Protein AF-A0A7W1NBU1-F1 (afdb_monomer_lite)

Radius of gyration: 26.04 Å; chains: 1; bounding box: 59×54×70 Å

Secondary structure (DSSP, 8-state):
--HHHHHHHHTSS---HHHHHHHHHHHHHTT---GGGGTSPPPEEEEEEEEPPPHHHHHHHHHHHHHS-STTHHHHHHHHHTT--HHHHHHHHHHHHHH--EEEEEEEEETTEEEEEEEEE-S---HHHHHHHHHHT-TT-TTHHHHHHHHHHHHHHHHTT--GGG-EES--SSSHHHHHHHHHHHHHHHHHH---GGGHHHHHHHHHHHHHHHHHT-TT---HHHHHHHHHHHHHTT-HHHHHHHHHHHHTSTT--HHHHHHHHHHHHHHHHHHT-HHHHHHHHTTTHHHHHHHHTS-HHHHHHHHHHHHHTT--HHHHHHHHHHHHHHHHHHHHHHHHHSSTTEE--S---SEE-HHHHHHHHTS-HHHHHHHHHTT-S-EEEETTEEEEEHHHHHHHHHHHHHTT---

pLDDT: mean 86.23, std 14.52, range [36.25, 98.0]

Sequence (411 aa):
MDIQNLIKQLGGGDEDPKAFAEQMQKLTQDGDFNPFALFSGEARFHSLFLAPFTSSIARGREQFMKDGTGPLASVVETFKRQGLDAAQAQQAVREMFGAAVGMAVVVMADDQGIDSIPQLFFGNLDDGFVDHAVKLCGEKFPERDRVRDALVEIRGKAKSGANGALLHGGAKQATARGYWIDLARRLVTGIEEGIAPQAVERQRDLAWWISGALDTLAEGRADGEYAALTARLAIAGNELDRARTWLGRYLDSEDAEDEHACTLVHRLADAAVAGGDPASMAQWLAPRVPPLLERWGKVYDLIVPLFKVQAAAQAPTDQLDATVQMMLAANRKAVRQDLCREPLWRVTISDPGELLDTAQAAEVLGRSPAFIAKRLEQGTIPTFRKDDQVRIPRRALESWKAVMEKHKLLD

Foldseek 3Di:
DDVVVVVVVVVDDDDDPVVVVVVLVVCVVVVNDDVCCVVKPDWAFAKKFWAADAPQRVVQLVVCLVPNDHPCVVQLVVVVVVPDDSVRSSVVSNVQSVQFGTWIWTWIAIPLFIFIDIDTHRPDLPPVVLVVVLCSCDPPRPPSVLSSQFSVVLNVCVVVVDDQLRSMGSHPDPDSLVRLVVNLVRLVSNVVVPPDPPCLVRSLRSLVSSLVSLVVVCPVDLALVSLLSSLVSCLSVLVLVSNLVSLVSNLPHPPRDPVSSLVSLQSSLVSCLVVQNLPVSLVSLVVSLVVSCVVVPLDLSSLLSNLLSCLQQLHALVVNLVSLVSNCVSPVVVSLCCLAQPLSNEHRHPDLDDWADLCRLCVLLVHDSVLSVVCVVRNNAHWYDDPPDITHRPSSRNSSSVNCVVVVNSD

Structure (mmCIF, N/CA/C/O backbone):
data_AF-A0A7W1NBU1-F1
#
_entry.id   AF-A0A7W1NBU1-F1
#
loop_
_atom_site.group_PDB
_atom_site.id
_atom_site.type_symbol
_atom_site.label_atom_id
_atom_site.label_alt_id
_atom_site.label_comp_id
_atom_site.label_asym_id
_atom_site.label_entity_id
_atom_site.label_seq_id
_atom_site.pdbx_PDB_ins_code
_atom_site.Cartn_x
_atom_site.Cartn_y
_atom_site.Cartn_z
_atom_site.occupancy
_atom_site.B_iso_or_equiv
_atom_site.auth_seq_id
_atom_site.auth_comp_id
_atom_site.auth_asym_id
_atom_site.auth_atom_id
_atom_site.pdbx_PDB_model_num
ATOM 1 N N . MET A 1 1 ? -11.385 0.581 -38.889 1.00 44.56 1 MET A N 1
ATOM 2 C CA . MET A 1 1 ? -12.126 1.824 -39.192 1.00 44.56 1 MET A CA 1
ATOM 3 C C . MET A 1 1 ? -11.493 2.915 -38.345 1.00 44.56 1 MET A C 1
ATOM 5 O O . MET A 1 1 ? -11.215 2.639 -37.188 1.00 44.56 1 MET A O 1
ATOM 9 N N . ASP A 1 2 ? -11.146 4.061 -38.928 1.00 45.00 2 ASP A N 1
ATOM 10 C CA . ASP A 1 2 ? -10.379 5.112 -38.243 1.00 45.00 2 ASP A CA 1
ATOM 11 C C . ASP A 1 2 ? -11.242 5.816 -37.178 1.00 45.00 2 ASP A C 1
ATOM 13 O O . ASP A 1 2 ? -12.334 6.294 -37.492 1.00 45.00 2 ASP A O 1
ATOM 17 N N . ILE A 1 3 ? -10.765 5.875 -35.930 1.00 47.06 3 ILE A N 1
ATOM 18 C CA . ILE A 1 3 ? -11.449 6.517 -34.792 1.00 47.06 3 ILE A CA 1
ATOM 19 C C . ILE A 1 3 ? -11.730 7.998 -35.095 1.00 47.06 3 ILE A C 1
ATOM 21 O O . ILE A 1 3 ? -12.759 8.534 -34.678 1.00 47.06 3 ILE A O 1
ATOM 25 N N . GLN A 1 4 ? -10.888 8.644 -35.913 1.00 46.56 4 GLN A N 1
ATOM 26 C CA . GLN A 1 4 ? -11.114 10.023 -36.350 1.00 46.56 4 GLN A CA 1
ATOM 27 C C . GLN A 1 4 ? -12.377 10.189 -37.208 1.00 46.56 4 GLN A C 1
ATOM 29 O O . GLN A 1 4 ? -13.013 11.241 -37.148 1.00 46.56 4 GLN A O 1
ATOM 34 N N . ASN A 1 5 ? -12.787 9.164 -37.966 1.00 49.44 5 ASN A N 1
ATOM 35 C CA . ASN A 1 5 ? -14.036 9.200 -38.733 1.00 49.44 5 ASN A CA 1
ATOM 36 C C . ASN A 1 5 ? -15.270 9.038 -37.834 1.00 49.44 5 ASN A C 1
ATOM 38 O O . ASN A 1 5 ? -16.280 9.689 -38.091 1.00 49.44 5 ASN A O 1
ATOM 42 N N . LEU A 1 6 ? -15.168 8.255 -36.754 1.00 49.41 6 LEU A N 1
ATOM 43 C CA . LEU A 1 6 ? -16.249 8.065 -35.778 1.00 49.41 6 LEU A CA 1
ATOM 44 C C . LEU A 1 6 ? -16.519 9.356 -34.979 1.00 49.41 6 LEU A C 1
ATOM 46 O O . LEU A 1 6 ? -17.663 9.762 -34.789 1.00 49.41 6 LEU A O 1
ATOM 50 N N . ILE A 1 7 ? -15.456 10.064 -34.577 1.00 51.34 7 ILE A N 1
ATOM 51 C CA . ILE A 1 7 ? -15.554 11.353 -33.866 1.00 51.34 7 ILE A CA 1
ATOM 52 C C . ILE A 1 7 ? -16.097 12.462 -34.782 1.00 51.34 7 ILE A C 1
ATOM 54 O O . ILE A 1 7 ? -16.881 13.303 -34.346 1.00 51.34 7 ILE A O 1
ATOM 58 N N . LYS A 1 8 ? -15.749 12.446 -36.075 1.00 50.97 8 LYS A N 1
ATOM 59 C CA . LYS A 1 8 ? -16.323 13.373 -37.065 1.00 50.97 8 LYS A CA 1
ATOM 60 C C . LYS A 1 8 ? -17.826 13.172 -37.267 1.00 50.97 8 LYS A C 1
ATOM 62 O O . LYS A 1 8 ? -18.524 14.147 -37.525 1.00 50.97 8 LYS A O 1
ATOM 67 N N . GLN A 1 9 ? -18.314 11.939 -37.137 1.00 48.84 9 GLN A N 1
ATOM 68 C CA . GLN A 1 9 ? -19.742 11.623 -37.205 1.00 48.84 9 GLN A CA 1
ATOM 69 C C . GLN A 1 9 ? -20.499 12.095 -35.950 1.00 48.84 9 GLN A C 1
ATOM 71 O O . GLN A 1 9 ? -21.612 12.596 -36.069 1.00 48.84 9 GLN A O 1
ATOM 76 N N . LEU A 1 10 ? -19.867 12.072 -34.770 1.00 47.09 10 LEU A N 1
ATOM 77 C CA . LEU A 1 10 ? -20.449 12.566 -33.508 1.00 47.09 10 LEU A CA 1
ATOM 78 C C . LEU A 1 10 ? -20.658 14.093 -33.458 1.00 47.09 10 LEU A C 1
ATOM 80 O O . LEU A 1 10 ? -21.537 14.571 -32.745 1.00 47.09 10 LEU A O 1
ATOM 84 N N . GLY A 1 11 ? -19.881 14.875 -34.214 1.00 44.94 11 GLY A N 1
ATOM 85 C CA . GLY A 1 11 ? -20.048 16.334 -34.304 1.00 44.94 11 GLY A CA 1
ATOM 86 C C . GLY A 1 11 ? -21.179 16.793 -35.237 1.00 44.94 11 GLY A C 1
ATOM 87 O O . GLY A 1 11 ? -21.446 17.991 -35.326 1.00 44.94 11 GLY A O 1
ATOM 88 N N . GLY A 1 12 ? -21.821 15.860 -35.948 1.00 42.88 12 GLY A N 1
ATOM 89 C CA . GLY A 1 12 ? -22.787 16.110 -37.017 1.00 42.88 12 GLY A CA 1
ATOM 90 C C . GLY A 1 12 ? -24.244 15.860 -36.627 1.00 42.88 12 GLY A C 1
ATOM 91 O O . GLY A 1 12 ? -24.929 15.144 -37.335 1.00 42.88 12 GLY A O 1
ATOM 92 N N . GLY A 1 13 ? -24.707 16.430 -35.515 1.00 39.50 13 GLY A N 1
ATOM 93 C CA . GLY A 1 13 ? -26.082 16.906 -35.288 1.00 39.50 13 GLY A CA 1
ATOM 94 C C . GLY A 1 13 ? -27.330 16.014 -35.422 1.00 39.50 13 GLY A C 1
ATOM 95 O O . GLY A 1 13 ? -28.357 16.493 -34.958 1.00 39.50 13 GLY A O 1
ATOM 96 N N . ASP A 1 14 ? -27.326 14.808 -36.006 1.00 44.72 14 ASP A N 1
ATOM 97 C CA . ASP A 1 14 ? -28.613 14.170 -36.373 1.00 44.72 14 ASP A CA 1
ATOM 98 C C . ASP A 1 14 ? -28.631 12.626 -36.516 1.00 44.72 14 ASP A C 1
ATOM 100 O O . ASP A 1 14 ? -29.411 12.095 -37.306 1.00 44.72 14 ASP A O 1
ATOM 104 N N . GLU A 1 15 ? -27.831 11.858 -35.758 1.00 48.22 15 GLU A N 1
ATOM 105 C CA . GLU A 1 15 ? -27.910 10.379 -35.808 1.00 48.22 15 GLU A CA 1
ATOM 106 C C . GLU A 1 15 ? -28.367 9.685 -34.510 1.00 48.22 15 GLU A C 1
ATOM 108 O O . GLU A 1 15 ? -28.005 10.046 -33.389 1.00 48.22 15 GLU A O 1
ATOM 113 N N . ASP A 1 16 ? -29.203 8.662 -34.729 1.00 55.00 16 ASP A N 1
ATOM 114 C CA . ASP A 1 16 ? -29.957 7.846 -33.778 1.00 55.00 16 ASP A CA 1
ATOM 115 C C . ASP A 1 16 ? -29.035 7.142 -32.753 1.00 55.00 16 ASP A C 1
ATOM 117 O O . ASP A 1 16 ? -28.196 6.318 -33.143 1.00 55.00 16 ASP A O 1
ATOM 121 N N . PRO A 1 17 ? -29.208 7.386 -31.436 1.00 51.00 17 PRO A N 1
ATOM 122 C CA . PRO A 1 17 ? -28.457 6.732 -30.358 1.00 51.00 17 PRO A CA 1
ATOM 123 C C . PRO A 1 17 ? -28.413 5.201 -30.457 1.00 51.00 17 PRO A C 1
ATOM 125 O O . PRO A 1 17 ? -27.492 4.560 -29.943 1.00 51.00 17 PRO A O 1
ATOM 128 N N . LYS A 1 18 ? -29.399 4.601 -31.131 1.00 50.72 18 LYS A N 1
ATOM 129 C CA . LYS A 1 18 ? -29.483 3.161 -31.358 1.00 50.72 18 LYS A CA 1
ATOM 130 C C . LYS A 1 18 ? -28.449 2.654 -32.371 1.00 50.72 18 LYS A C 1
ATOM 132 O O . LYS A 1 18 ? -27.847 1.610 -32.138 1.00 50.72 18 LYS A O 1
ATOM 137 N N . ALA A 1 19 ? -28.174 3.417 -33.430 1.00 54.94 19 ALA A N 1
ATOM 138 C CA . ALA A 1 19 ? -27.166 3.074 -34.437 1.00 54.94 19 ALA A CA 1
ATOM 139 C C . ALA A 1 19 ? -25.742 3.132 -33.856 1.00 54.94 19 ALA A C 1
ATOM 141 O O . ALA A 1 19 ? -24.908 2.273 -34.145 1.00 54.94 19 ALA A O 1
ATOM 142 N N . PHE A 1 20 ? -25.486 4.093 -32.964 1.00 58.88 20 PHE A N 1
ATOM 143 C CA . PHE A 1 20 ? -24.240 4.172 -32.200 1.00 58.88 20 PHE A CA 1
ATOM 144 C C . PHE A 1 20 ? -24.071 2.974 -31.254 1.00 58.88 20 PHE A C 1
ATOM 146 O O . PHE A 1 20 ? -23.012 2.344 -31.234 1.00 58.88 20 PHE A O 1
ATOM 153 N N . ALA A 1 21 ? -25.120 2.613 -30.507 1.00 53.34 21 ALA A N 1
ATOM 154 C CA . ALA A 1 21 ? -25.091 1.460 -29.608 1.00 53.34 21 ALA A CA 1
ATOM 155 C C . ALA A 1 21 ? -24.823 0.143 -30.361 1.00 53.34 21 ALA A C 1
ATOM 157 O O . ALA A 1 21 ? -24.024 -0.673 -29.902 1.00 53.34 21 ALA A O 1
ATOM 158 N N . GLU A 1 22 ? -25.420 -0.038 -31.542 1.00 56.22 22 GLU A N 1
ATOM 159 C CA . GLU A 1 22 ? -25.199 -1.211 -32.395 1.00 56.22 22 GLU A CA 1
ATOM 160 C C . GLU A 1 22 ? -23.772 -1.260 -32.975 1.00 56.22 22 GLU A C 1
ATOM 162 O O . GLU A 1 22 ? -23.164 -2.332 -33.022 1.00 56.22 22 GLU A O 1
ATOM 167 N N . GLN A 1 23 ? -23.186 -0.117 -33.354 1.00 57.03 23 GLN A N 1
ATOM 168 C CA . GLN A 1 23 ? -21.791 -0.049 -33.815 1.00 57.03 23 GLN A CA 1
ATOM 169 C C . GLN A 1 23 ? -20.783 -0.314 -32.689 1.00 57.03 23 GLN A C 1
ATOM 171 O O . GLN A 1 23 ? -19.833 -1.074 -32.883 1.00 57.03 23 GLN A O 1
ATOM 176 N N . MET A 1 24 ? -21.016 0.248 -31.501 1.00 51.56 24 MET A N 1
ATOM 177 C CA . MET A 1 24 ? -20.217 -0.017 -30.302 1.00 51.56 24 MET A CA 1
ATOM 178 C C . MET A 1 24 ? -20.284 -1.495 -29.910 1.00 51.56 24 MET A C 1
ATOM 180 O O . MET A 1 24 ? -19.261 -2.112 -29.634 1.00 51.56 24 MET A O 1
ATOM 184 N N . GLN A 1 25 ? -21.474 -2.099 -29.948 1.00 51.78 25 GLN A N 1
ATOM 185 C CA . GLN A 1 25 ? -21.666 -3.516 -29.645 1.00 51.78 25 GLN A CA 1
ATOM 186 C C . GLN A 1 25 ? -20.941 -4.426 -30.647 1.00 51.78 25 GLN A C 1
ATOM 188 O O . GLN A 1 25 ? -20.382 -5.445 -30.245 1.00 51.78 25 GLN A O 1
ATOM 193 N N . LYS A 1 26 ? -20.894 -4.040 -31.927 1.00 54.44 26 LYS A N 1
ATOM 194 C CA . LYS A 1 26 ? -20.168 -4.767 -32.976 1.00 54.44 26 LYS A CA 1
ATOM 195 C C . LYS A 1 26 ? -18.648 -4.688 -32.791 1.00 54.44 26 LYS A C 1
ATOM 197 O O . LYS A 1 26 ? -17.971 -5.704 -32.877 1.00 54.44 26 LYS A O 1
ATOM 202 N N . LEU A 1 27 ? -18.127 -3.512 -32.440 1.00 48.72 27 LEU A N 1
ATOM 203 C CA . LEU A 1 27 ? -16.706 -3.303 -32.141 1.00 48.72 27 LEU A CA 1
ATOM 204 C C . LEU A 1 27 ? -16.251 -4.065 -30.883 1.00 48.72 27 LEU A C 1
ATOM 206 O O . LEU A 1 27 ? -15.175 -4.660 -30.879 1.00 48.72 27 LEU A O 1
ATOM 210 N N . THR A 1 28 ? -17.083 -4.116 -29.838 1.00 47.91 28 THR A N 1
ATOM 211 C CA . THR A 1 28 ? -16.811 -4.909 -28.625 1.00 47.91 28 THR A CA 1
ATOM 212 C C . THR A 1 28 ? -16.825 -6.419 -28.899 1.00 47.91 28 THR A C 1
ATOM 214 O O . THR A 1 28 ? -16.075 -7.163 -28.270 1.00 47.91 28 THR A O 1
ATOM 217 N N . GLN A 1 29 ? -17.651 -6.890 -29.841 1.00 47.94 29 GLN A N 1
ATOM 218 C CA . GLN A 1 29 ? -17.714 -8.306 -30.235 1.00 47.94 29 GLN A CA 1
ATOM 219 C C . GLN A 1 29 ? -16.482 -8.772 -31.026 1.00 47.94 29 GLN A C 1
ATOM 221 O O . GLN A 1 2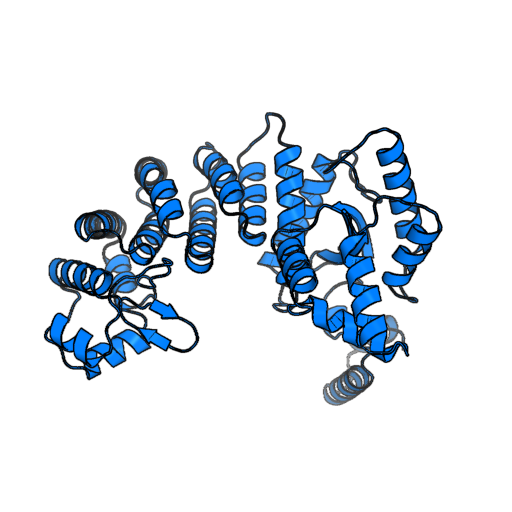9 ? -16.113 -9.939 -30.917 1.00 47.94 29 GLN A O 1
ATOM 226 N N . ASP A 1 30 ? -15.816 -7.869 -31.749 1.00 47.47 30 ASP A N 1
ATOM 227 C CA . ASP A 1 30 ? -14.593 -8.164 -32.509 1.00 47.47 30 ASP A CA 1
ATOM 228 C C . ASP A 1 30 ? -13.320 -8.191 -31.629 1.00 47.47 30 ASP A C 1
ATOM 230 O O . ASP A 1 30 ? -12.231 -8.490 -32.116 1.00 47.47 30 ASP A O 1
ATOM 234 N N . GLY A 1 31 ? -13.433 -7.901 -30.324 1.00 36.25 31 GLY A N 1
ATOM 235 C CA . GLY A 1 31 ? -12.348 -8.029 -29.338 1.00 36.25 31 GLY A CA 1
ATOM 236 C C . GLY A 1 31 ? -11.224 -6.984 -29.428 1.00 36.25 31 GLY A C 1
ATOM 237 O O . GLY A 1 31 ? -10.359 -6.963 -28.557 1.00 36.25 31 GLY A O 1
ATOM 238 N N . ASP A 1 32 ? -11.250 -6.106 -30.435 1.00 43.72 32 ASP A N 1
ATOM 239 C CA . ASP A 1 32 ? -10.223 -5.082 -30.713 1.00 43.72 32 ASP A CA 1
ATOM 240 C C . ASP A 1 32 ? -10.614 -3.686 -30.170 1.00 43.72 32 ASP A C 1
ATOM 242 O O . ASP A 1 32 ? -9.900 -2.702 -30.366 1.00 43.72 32 ASP A O 1
ATOM 246 N N . PHE A 1 33 ? -11.766 -3.571 -29.499 1.00 43.94 33 PHE A N 1
ATOM 247 C CA . PHE A 1 33 ? -12.306 -2.298 -29.029 1.00 43.94 33 PHE A CA 1
ATOM 248 C C . PHE A 1 33 ? -12.212 -2.141 -27.515 1.00 43.94 33 PHE A C 1
ATOM 250 O O . PHE A 1 33 ? -12.876 -2.838 -26.747 1.00 43.94 33 PHE A O 1
ATOM 257 N N . ASN A 1 34 ? -11.418 -1.157 -27.097 1.00 48.50 34 ASN A N 1
ATOM 258 C CA . ASN A 1 34 ? -11.422 -0.651 -25.737 1.00 48.50 34 ASN A CA 1
ATOM 259 C C . ASN A 1 34 ? -12.292 0.625 -25.684 1.00 48.50 34 ASN A C 1
ATOM 261 O O . ASN A 1 34 ? -11.814 1.679 -26.105 1.00 48.50 34 ASN A O 1
ATOM 265 N N . PRO A 1 35 ? -13.536 0.585 -25.165 1.00 42.44 35 PRO A N 1
ATOM 266 C CA . PRO A 1 35 ? -14.398 1.769 -25.062 1.00 42.44 35 PRO A CA 1
ATOM 267 C C . PRO A 1 35 ? -13.784 2.886 -24.214 1.00 42.44 35 PRO A C 1
ATOM 269 O O . PRO A 1 35 ? -14.160 4.045 -24.370 1.00 42.44 35 PRO A O 1
ATOM 272 N N . PHE A 1 36 ? -12.818 2.561 -23.350 1.00 46.03 36 PHE A N 1
ATOM 273 C CA . PHE A 1 36 ? -12.092 3.547 -22.559 1.00 46.03 36 PHE A CA 1
ATOM 274 C C . PHE A 1 36 ? -11.099 4.355 -23.401 1.00 46.03 36 PHE A C 1
ATOM 276 O O . PHE A 1 36 ? -10.892 5.517 -23.085 1.00 46.03 36 PHE A O 1
ATOM 283 N N . ALA A 1 37 ? -10.607 3.832 -24.532 1.00 49.59 37 ALA A N 1
ATOM 284 C CA . ALA A 1 37 ? -9.738 4.565 -25.463 1.00 49.59 37 ALA A CA 1
ATOM 285 C C . ALA A 1 37 ? -10.446 5.721 -26.204 1.00 49.59 37 ALA A C 1
ATOM 287 O O . ALA A 1 37 ? -9.793 6.519 -26.870 1.00 49.59 37 ALA A O 1
ATOM 288 N N . LEU A 1 38 ? -11.779 5.825 -26.105 1.00 46.41 38 LEU A N 1
ATOM 289 C CA . LEU A 1 38 ? -12.529 7.004 -26.559 1.00 46.41 38 LEU A CA 1
ATOM 290 C C . LEU A 1 38 ? -12.485 8.163 -25.545 1.00 46.41 38 LEU A C 1
ATOM 292 O O . LEU A 1 38 ? -12.792 9.294 -25.913 1.00 46.41 38 LEU A O 1
ATOM 296 N N . PHE A 1 39 ? -12.118 7.887 -24.288 1.00 49.91 39 PHE A N 1
ATOM 297 C CA . PHE A 1 39 ? -12.102 8.852 -23.181 1.00 49.91 39 PHE A CA 1
ATOM 298 C C . PHE A 1 39 ? -10.697 9.071 -22.592 1.00 49.91 39 PHE A C 1
ATOM 300 O O . PHE A 1 39 ? -10.400 10.156 -22.100 1.00 49.91 39 PHE A O 1
ATOM 307 N N . SER A 1 40 ? -9.823 8.067 -22.662 1.00 52.81 40 SER A N 1
ATOM 308 C CA . SER A 1 40 ? -8.386 8.171 -22.417 1.00 52.81 40 SER A CA 1
ATOM 309 C C . SER A 1 40 ? -7.681 8.376 -23.755 1.00 52.81 40 SER A C 1
ATOM 311 O O . SER A 1 40 ? -7.903 7.583 -24.671 1.00 52.81 40 SER A O 1
ATOM 313 N N . GLY A 1 41 ? -6.834 9.400 -23.892 1.00 60.03 41 GLY A N 1
ATOM 314 C CA . GLY A 1 41 ? -5.966 9.537 -25.063 1.00 60.03 41 GLY A CA 1
ATOM 315 C C . GLY A 1 41 ? -5.185 8.249 -25.373 1.00 60.03 41 GLY A C 1
ATOM 316 O O . GLY A 1 41 ? -5.046 7.361 -24.533 1.00 60.03 41 GLY A O 1
ATOM 317 N N . GLU A 1 42 ? -4.679 8.121 -26.600 1.00 73.12 42 GLU A N 1
ATOM 318 C CA . GLU A 1 42 ? -3.882 6.955 -26.997 1.00 73.12 42 GLU A CA 1
ATOM 319 C C . GLU A 1 42 ? -2.651 6.817 -26.085 1.00 73.12 42 GLU A C 1
ATOM 321 O O . GLU A 1 42 ? -1.846 7.747 -25.983 1.00 73.12 42 GLU A O 1
ATOM 326 N N . ALA A 1 43 ? -2.504 5.660 -25.432 1.00 78.19 43 ALA A N 1
ATOM 327 C CA . ALA A 1 43 ? -1.359 5.374 -24.577 1.00 78.19 43 ALA A CA 1
ATOM 328 C C . ALA A 1 43 ? -0.060 5.412 -25.391 1.00 78.19 43 ALA A C 1
ATOM 330 O O . ALA A 1 43 ? 0.100 4.698 -26.383 1.00 78.19 43 ALA A O 1
ATOM 331 N N . ARG A 1 44 ? 0.880 6.254 -24.961 1.00 87.50 44 ARG A N 1
ATOM 332 C CA . ARG A 1 44 ? 2.157 6.497 -25.644 1.00 87.50 44 ARG A CA 1
ATOM 333 C C . ARG A 1 44 ? 3.334 6.072 -24.793 1.00 87.50 44 ARG A C 1
ATOM 335 O O . ARG A 1 44 ? 3.268 6.072 -23.564 1.00 87.50 44 ARG A O 1
ATOM 342 N N . PHE A 1 45 ? 4.444 5.757 -25.448 1.00 91.69 45 PHE A N 1
ATOM 343 C CA . PHE A 1 45 ? 5.702 5.474 -24.781 1.00 91.69 45 PHE A CA 1
ATOM 344 C C . PHE A 1 45 ? 6.169 6.699 -23.989 1.00 91.69 45 PHE A C 1
ATOM 346 O O . PHE A 1 45 ? 6.467 7.771 -24.541 1.00 91.69 45 PHE A O 1
ATOM 353 N N . HIS A 1 46 ? 6.265 6.510 -22.676 1.00 93.31 46 HIS A N 1
ATOM 354 C CA . HIS A 1 46 ? 6.776 7.511 -21.759 1.00 93.31 46 HIS A CA 1
ATOM 355 C C . HIS A 1 46 ? 8.273 7.312 -21.527 1.00 93.31 46 HIS A C 1
ATOM 357 O O . HIS A 1 46 ? 9.070 8.205 -21.809 1.00 93.31 46 HIS A O 1
ATOM 363 N N . SER A 1 47 ? 8.646 6.142 -21.011 1.00 96.00 47 SER A N 1
ATOM 364 C CA . SER A 1 47 ? 10.011 5.828 -20.594 1.00 96.00 47 SER A CA 1
ATOM 365 C C . SER A 1 47 ? 10.208 4.326 -20.411 1.00 96.00 47 SER A C 1
ATOM 367 O O . SER A 1 47 ? 9.268 3.535 -20.484 1.00 96.00 47 SER A O 1
ATOM 369 N N . LEU A 1 48 ? 11.448 3.929 -20.144 1.00 95.81 48 LEU A N 1
ATOM 370 C CA . LEU A 1 48 ? 11.809 2.569 -19.765 1.00 95.81 48 LEU A CA 1
ATOM 371 C C . LEU A 1 48 ? 12.756 2.605 -18.570 1.00 95.81 48 LEU A C 1
ATOM 373 O O . LEU A 1 48 ? 13.575 3.519 -18.472 1.00 95.81 48 LEU A O 1
ATOM 377 N N . PHE A 1 49 ? 12.682 1.628 -17.671 1.00 97.38 49 PHE A N 1
ATOM 378 C CA . PHE A 1 49 ? 13.692 1.456 -16.625 1.00 97.38 49 PHE A CA 1
ATOM 379 C C . PHE A 1 49 ? 13.963 -0.011 -16.293 1.00 97.38 49 PHE A C 1
ATOM 381 O O . PHE A 1 49 ? 13.130 -0.882 -16.541 1.00 97.38 49 PHE A O 1
ATOM 388 N N . LEU A 1 50 ? 15.144 -0.279 -15.733 1.00 96.25 50 LEU A N 1
ATOM 389 C CA . LEU A 1 50 ? 15.477 -1.573 -15.142 1.00 96.25 50 LEU A CA 1
ATOM 390 C C . LEU A 1 50 ? 15.186 -1.550 -13.646 1.00 96.25 50 LEU A C 1
ATOM 392 O O . LEU A 1 50 ? 15.520 -0.588 -12.954 1.00 96.25 50 LEU A O 1
ATOM 396 N N . ALA A 1 51 ? 14.587 -2.622 -13.146 1.00 94.94 51 ALA A N 1
ATOM 397 C CA . ALA A 1 51 ? 14.136 -2.712 -11.768 1.00 94.94 51 ALA A CA 1
ATOM 398 C C . ALA A 1 51 ? 14.417 -4.097 -11.173 1.00 94.94 51 ALA A C 1
ATOM 400 O O . ALA A 1 51 ? 14.443 -5.084 -11.908 1.00 94.94 51 ALA A O 1
ATOM 401 N N . PRO A 1 52 ? 14.613 -4.220 -9.852 1.00 94.50 52 PRO A N 1
ATOM 402 C CA . PRO A 1 52 ? 14.628 -5.527 -9.206 1.00 94.50 52 PRO A CA 1
ATOM 403 C C . PRO A 1 52 ? 13.211 -6.123 -9.169 1.00 94.50 52 PRO A C 1
ATOM 405 O O . PRO A 1 52 ? 12.219 -5.430 -9.409 1.00 94.50 52 PRO A O 1
ATOM 408 N N . PHE A 1 53 ? 13.092 -7.405 -8.819 1.00 91.75 53 PHE A N 1
ATOM 409 C CA . PHE A 1 53 ? 11.785 -7.986 -8.511 1.00 91.75 53 PHE A CA 1
ATOM 410 C C . PHE A 1 53 ? 11.175 -7.318 -7.278 1.00 91.75 53 PHE A C 1
ATOM 412 O O . PHE A 1 53 ? 11.860 -7.122 -6.275 1.00 91.75 53 PHE A O 1
ATOM 419 N N . THR A 1 54 ? 9.879 -7.017 -7.336 1.00 90.69 54 THR A N 1
ATOM 420 C CA . THR A 1 54 ? 9.125 -6.621 -6.144 1.00 90.69 54 THR A CA 1
ATOM 421 C C . THR A 1 54 ? 8.964 -7.818 -5.208 1.00 90.69 54 THR A C 1
ATOM 423 O O . THR A 1 54 ? 9.058 -8.975 -5.628 1.00 90.69 54 THR A O 1
ATOM 426 N N . SER A 1 55 ? 8.662 -7.565 -3.934 1.00 86.69 55 SER A N 1
ATOM 427 C CA . SER A 1 55 ? 8.439 -8.618 -2.930 1.00 86.69 55 SER A CA 1
ATOM 428 C C . SER A 1 55 ? 7.327 -9.603 -3.327 1.00 86.69 55 SER A C 1
ATOM 430 O O . SER A 1 55 ? 7.340 -10.766 -2.921 1.00 86.69 55 SER A O 1
ATOM 432 N N . SER A 1 56 ? 6.345 -9.162 -4.122 1.00 84.56 56 SER A N 1
ATOM 433 C CA . SER A 1 56 ? 5.301 -10.040 -4.665 1.00 84.56 56 SER A CA 1
ATOM 434 C C . SER A 1 56 ? 5.862 -10.972 -5.741 1.00 84.56 56 SER A C 1
ATOM 436 O O . SER A 1 56 ? 5.730 -12.193 -5.633 1.00 84.56 56 SER A O 1
ATOM 438 N N . ILE A 1 57 ? 6.565 -10.410 -6.730 1.00 86.44 57 ILE A N 1
ATOM 439 C CA . ILE A 1 57 ? 7.153 -11.175 -7.835 1.00 86.44 57 ILE A CA 1
ATOM 440 C C . ILE A 1 57 ? 8.212 -12.154 -7.317 1.00 86.44 57 ILE A C 1
ATOM 442 O O . ILE A 1 57 ? 8.219 -13.314 -7.722 1.00 86.44 57 ILE A O 1
ATOM 446 N N . ALA A 1 58 ? 9.068 -11.725 -6.386 1.00 88.88 58 ALA A N 1
ATOM 447 C CA . ALA A 1 58 ? 10.096 -12.571 -5.786 1.00 88.88 58 ALA A CA 1
ATOM 448 C C . ALA A 1 58 ? 9.490 -13.795 -5.078 1.00 88.88 58 ALA A C 1
ATOM 450 O O . ALA A 1 58 ? 9.908 -14.920 -5.347 1.00 88.88 58 ALA A O 1
ATOM 451 N N . ARG A 1 59 ? 8.442 -13.606 -4.261 1.00 87.44 59 ARG A N 1
ATOM 452 C CA . ARG A 1 59 ? 7.723 -14.719 -3.613 1.00 87.44 59 ARG A CA 1
ATOM 453 C C . ARG A 1 59 ? 7.029 -15.629 -4.622 1.00 87.44 59 ARG A C 1
ATOM 455 O O . ARG A 1 59 ? 7.111 -16.847 -4.492 1.00 87.44 59 ARG A O 1
ATOM 462 N N . GLY A 1 60 ? 6.381 -15.059 -5.641 1.00 86.56 60 GLY A N 1
ATOM 463 C CA . GLY A 1 60 ? 5.759 -15.832 -6.719 1.00 86.56 60 GLY A CA 1
ATOM 464 C C . GLY A 1 60 ? 6.778 -16.688 -7.476 1.00 86.56 60 GLY A C 1
ATOM 465 O O . GLY A 1 60 ? 6.514 -17.854 -7.768 1.00 86.56 60 GLY A O 1
ATOM 466 N N . ARG A 1 61 ? 7.975 -16.138 -7.719 1.00 87.44 61 ARG A N 1
ATOM 467 C CA . ARG A 1 61 ? 9.119 -16.848 -8.298 1.00 87.44 61 ARG A CA 1
ATOM 468 C C . ARG A 1 61 ? 9.580 -17.985 -7.397 1.00 87.44 61 ARG A C 1
ATOM 470 O O . ARG A 1 61 ? 9.694 -19.110 -7.861 1.00 87.44 61 ARG A O 1
ATOM 477 N N . GLU A 1 62 ? 9.830 -17.715 -6.121 1.00 89.25 62 GLU A N 1
ATOM 478 C CA . GLU A 1 62 ? 10.281 -18.726 -5.157 1.00 89.25 62 GLU A CA 1
ATOM 479 C C . GLU A 1 62 ? 9.282 -19.877 -5.008 1.00 89.25 62 GLU A C 1
ATOM 481 O O . GLU A 1 62 ? 9.680 -21.042 -5.058 1.00 89.25 62 GLU A O 1
ATOM 486 N N . GLN A 1 63 ? 7.987 -19.566 -4.895 1.00 87.81 63 GLN A N 1
ATOM 487 C CA . GLN A 1 63 ? 6.924 -20.566 -4.839 1.00 87.81 63 GLN A CA 1
ATOM 488 C C . GLN A 1 63 ? 6.911 -21.429 -6.105 1.00 87.81 63 GLN A C 1
ATOM 490 O O . GLN A 1 63 ? 6.966 -22.657 -6.018 1.00 87.81 63 GLN A O 1
ATOM 495 N N . PHE A 1 64 ? 6.946 -20.799 -7.281 1.00 87.62 64 PHE A N 1
ATOM 496 C CA . PHE A 1 64 ? 6.986 -21.519 -8.549 1.00 87.62 64 PHE A CA 1
ATOM 497 C C . PHE A 1 64 ? 8.229 -22.415 -8.673 1.00 87.62 64 PHE A C 1
ATOM 499 O O . PHE A 1 64 ? 8.131 -23.565 -9.102 1.00 87.62 64 PHE A O 1
ATOM 506 N N . MET A 1 65 ? 9.400 -21.940 -8.245 1.00 88.25 65 MET A N 1
ATOM 507 C CA . MET A 1 65 ? 10.623 -22.749 -8.256 1.00 88.25 65 MET A CA 1
ATOM 508 C C . MET A 1 65 ? 10.545 -23.937 -7.287 1.00 88.25 65 MET A C 1
ATOM 510 O O . MET A 1 65 ? 11.090 -25.004 -7.584 1.00 88.25 65 MET A O 1
ATOM 514 N N . LYS A 1 66 ? 9.845 -23.788 -6.157 1.00 89.50 66 LYS A N 1
ATOM 515 C CA . LYS A 1 66 ? 9.688 -24.839 -5.147 1.00 89.50 66 LYS A CA 1
ATOM 516 C C . LYS A 1 66 ? 8.784 -25.975 -5.625 1.00 89.50 66 LYS A C 1
ATOM 518 O O . LYS A 1 66 ? 9.202 -27.128 -5.589 1.00 89.50 66 LYS A O 1
ATOM 523 N N . ASP A 1 67 ? 7.573 -25.670 -6.081 1.00 86.81 67 ASP A N 1
ATOM 524 C CA . ASP A 1 67 ? 6.549 -26.692 -6.361 1.00 86.81 67 ASP A CA 1
ATOM 525 C C . ASP A 1 67 ? 5.781 -26.489 -7.680 1.00 86.81 67 ASP A C 1
ATOM 527 O O . ASP A 1 67 ? 4.919 -27.294 -8.024 1.00 86.81 67 ASP A O 1
ATOM 531 N N . GLY A 1 68 ? 6.132 -25.477 -8.478 1.00 83.25 68 GLY A N 1
ATOM 532 C CA . GLY A 1 68 ? 5.473 -25.179 -9.753 1.00 83.25 68 GLY A CA 1
ATOM 533 C C . GLY A 1 68 ? 4.101 -24.517 -9.616 1.00 83.25 68 GLY A C 1
ATOM 534 O O . GLY A 1 68 ? 3.419 -24.355 -10.628 1.00 83.25 68 GLY A O 1
ATOM 535 N N . THR A 1 69 ? 3.689 -24.141 -8.401 1.00 82.94 69 THR A N 1
ATOM 536 C CA . THR A 1 69 ? 2.415 -23.459 -8.136 1.00 82.94 69 THR A CA 1
ATOM 537 C C . THR A 1 69 ? 2.577 -21.935 -8.083 1.00 82.94 69 THR A C 1
ATOM 539 O O . THR A 1 69 ? 3.670 -21.393 -8.256 1.00 82.94 69 THR A O 1
ATOM 542 N N . GLY A 1 70 ? 1.470 -21.224 -7.856 1.00 80.25 70 GLY A N 1
ATOM 543 C CA . GLY A 1 70 ? 1.454 -19.768 -7.729 1.00 80.25 70 GLY A CA 1
ATOM 544 C C . GLY A 1 70 ? 1.145 -19.039 -9.045 1.00 80.25 70 GLY A C 1
ATOM 545 O O . GLY A 1 70 ? 0.747 -19.662 -10.033 1.00 80.25 70 GLY A O 1
ATOM 546 N N . PRO A 1 71 ? 1.310 -17.704 -9.072 1.00 72.88 71 PRO A N 1
ATOM 547 C CA . PRO A 1 71 ? 0.837 -16.857 -10.174 1.00 72.88 71 PRO A CA 1
ATOM 548 C C . PRO A 1 71 ? 1.535 -17.150 -11.513 1.00 72.88 71 PRO A C 1
ATOM 550 O O . PRO A 1 71 ? 0.961 -16.944 -12.583 1.00 72.88 71 PRO A O 1
ATOM 553 N N . LEU A 1 72 ? 2.754 -17.698 -11.462 1.00 76.69 72 LEU A N 1
ATOM 554 C CA . LEU A 1 72 ? 3.578 -17.994 -12.636 1.00 76.69 72 LEU A CA 1
ATOM 555 C C . LEU A 1 72 ? 3.232 -19.331 -13.313 1.00 76.69 72 LEU A C 1
ATOM 557 O O . LEU A 1 72 ? 3.692 -19.583 -14.425 1.00 76.69 72 LEU A O 1
ATOM 561 N N . ALA A 1 73 ? 2.391 -20.174 -12.701 1.00 78.56 73 ALA A N 1
ATOM 562 C CA . ALA A 1 73 ? 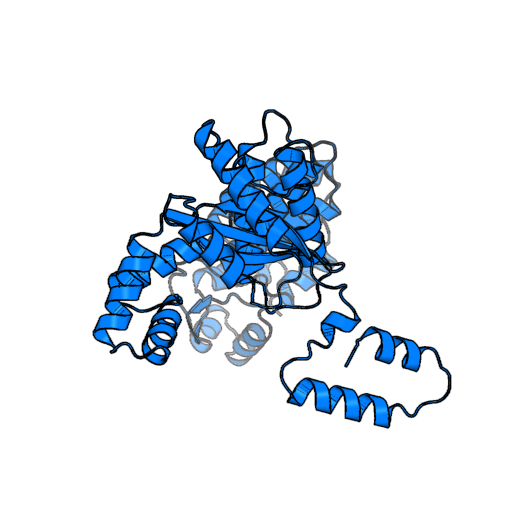1.970 -21.447 -13.293 1.00 78.56 73 ALA A CA 1
ATOM 563 C C . ALA A 1 73 ? 1.235 -21.259 -14.634 1.00 78.56 73 ALA A C 1
ATOM 565 O O . ALA A 1 73 ? 1.355 -22.083 -15.539 1.00 78.56 73 ALA A O 1
ATOM 566 N N . SER A 1 74 ? 0.541 -20.129 -14.800 1.00 80.69 74 SER A N 1
ATOM 567 C CA . SER A 1 74 ? -0.126 -19.745 -16.051 1.00 80.69 74 SER A CA 1
ATOM 568 C C . SER A 1 74 ? 0.840 -19.608 -17.238 1.00 80.69 74 SER A C 1
ATOM 570 O O . SER A 1 74 ? 0.458 -19.869 -18.377 1.00 80.69 74 SER A O 1
ATOM 572 N N . VAL A 1 75 ? 2.110 -19.276 -16.986 1.00 81.31 75 VAL A N 1
ATOM 573 C CA . VAL A 1 75 ? 3.145 -19.160 -18.024 1.00 81.31 75 VAL A CA 1
ATOM 574 C C . VAL A 1 75 ? 3.485 -20.530 -18.610 1.00 81.31 75 VAL A C 1
ATOM 576 O O . VAL A 1 75 ? 3.721 -20.643 -19.812 1.00 81.31 75 VAL A O 1
ATOM 579 N N . VAL A 1 76 ? 3.431 -21.590 -17.799 1.00 83.31 76 VAL A N 1
ATOM 580 C CA . VAL A 1 76 ? 3.624 -22.970 -18.274 1.00 83.31 76 VAL A CA 1
ATOM 581 C C . VAL A 1 76 ? 2.559 -23.334 -19.306 1.00 83.31 76 VAL A C 1
ATOM 583 O O . VAL A 1 76 ? 2.874 -23.938 -20.330 1.00 83.31 76 VAL A O 1
ATOM 586 N N . GLU A 1 77 ? 1.311 -22.912 -19.091 1.00 84.00 77 GLU A N 1
ATOM 587 C CA . GLU A 1 77 ? 0.225 -23.139 -20.050 1.00 84.00 77 GLU A CA 1
ATOM 588 C C . GLU A 1 77 ? 0.460 -22.412 -21.380 1.00 84.00 77 GLU A C 1
ATOM 590 O O . GLU A 1 77 ? 0.137 -22.950 -22.439 1.00 84.00 77 GLU A O 1
ATOM 595 N N . THR A 1 78 ? 1.092 -21.237 -21.363 1.00 81.44 78 THR A N 1
ATOM 596 C CA . THR A 1 78 ? 1.495 -20.537 -22.592 1.00 81.44 78 THR A CA 1
ATOM 597 C C . THR A 1 78 ? 2.529 -21.337 -23.386 1.00 81.44 78 THR A C 1
ATOM 599 O O . THR A 1 78 ? 2.367 -21.502 -24.594 1.00 81.44 78 THR A O 1
ATOM 602 N N . PHE A 1 79 ? 3.549 -21.893 -22.728 1.00 82.12 79 PHE A N 1
ATOM 603 C CA . PHE A 1 79 ? 4.571 -22.720 -23.386 1.00 82.12 79 PHE A CA 1
ATOM 604 C C . PHE A 1 79 ? 3.979 -24.033 -23.925 1.00 82.12 79 PHE A C 1
ATOM 606 O O . PHE A 1 79 ? 4.300 -24.444 -25.040 1.00 82.12 79 PHE A O 1
ATOM 613 N N . LYS A 1 80 ? 3.032 -24.645 -23.200 1.00 86.19 80 LYS A N 1
ATOM 614 C CA . LYS A 1 80 ? 2.273 -25.806 -23.697 1.00 86.19 80 LYS A CA 1
ATOM 615 C C . LYS A 1 80 ? 1.477 -25.478 -24.960 1.00 86.19 80 LYS A C 1
ATOM 617 O O . LYS A 1 80 ? 1.512 -26.234 -25.927 1.00 86.19 80 LYS A O 1
ATOM 622 N N . ARG A 1 81 ? 0.796 -24.324 -24.997 1.00 86.50 81 ARG A N 1
ATOM 623 C CA . ARG A 1 81 ? 0.074 -23.851 -26.198 1.00 86.50 81 ARG A CA 1
ATOM 624 C C . ARG A 1 81 ? 1.003 -23.585 -27.385 1.00 86.50 81 ARG A C 1
ATOM 626 O O . ARG A 1 81 ? 0.550 -23.648 -28.522 1.00 86.50 81 ARG A O 1
ATOM 633 N N . GLN A 1 82 ? 2.282 -23.317 -27.132 1.00 82.38 82 GLN A N 1
ATOM 634 C CA . GLN A 1 82 ? 3.321 -23.165 -28.156 1.00 82.38 82 GLN A CA 1
ATOM 635 C C . GLN A 1 82 ? 3.911 -24.507 -28.629 1.00 82.38 82 GLN A C 1
ATOM 637 O O . GLN A 1 82 ? 4.833 -24.512 -29.441 1.00 82.38 82 GLN A O 1
ATOM 642 N N . GLY A 1 83 ? 3.365 -25.640 -28.173 1.00 86.50 83 GLY A N 1
ATOM 643 C CA . GLY A 1 83 ? 3.700 -26.975 -28.672 1.00 86.50 83 GLY A CA 1
ATOM 644 C C . GLY A 1 83 ? 4.740 -27.735 -27.849 1.00 86.50 83 GLY A C 1
ATOM 645 O O . GLY A 1 83 ? 5.134 -28.825 -28.256 1.00 86.50 83 GLY A O 1
ATOM 646 N N . LEU A 1 84 ? 5.173 -27.198 -26.705 1.00 89.00 84 LEU A N 1
ATOM 647 C CA . LEU A 1 84 ? 6.031 -27.928 -25.769 1.00 89.00 84 LEU A CA 1
ATOM 648 C C . LEU A 1 84 ? 5.211 -28.931 -24.958 1.00 89.00 84 LEU A C 1
ATOM 650 O O . LEU A 1 84 ? 4.074 -28.654 -24.565 1.00 89.00 84 LEU A O 1
ATOM 654 N N . ASP A 1 85 ? 5.802 -30.086 -24.656 1.00 93.94 85 ASP A N 1
ATOM 655 C CA . ASP A 1 85 ? 5.187 -31.002 -23.701 1.00 93.94 85 ASP A CA 1
ATOM 656 C C . ASP A 1 85 ? 5.191 -30.410 -22.277 1.00 93.94 85 ASP A C 1
ATOM 658 O O . ASP A 1 85 ? 5.869 -29.424 -21.979 1.00 93.94 85 ASP A O 1
ATOM 662 N N . ALA A 1 86 ? 4.401 -30.996 -21.374 1.00 87.88 86 ALA A N 1
ATOM 663 C CA . ALA A 1 86 ? 4.220 -30.451 -20.031 1.00 87.88 86 ALA A CA 1
ATOM 664 C C . ALA A 1 86 ? 5.522 -30.375 -19.212 1.00 87.88 86 ALA A C 1
ATOM 666 O O . ALA A 1 86 ? 5.699 -29.416 -18.459 1.00 87.88 86 ALA A O 1
ATOM 667 N N . ALA A 1 87 ? 6.419 -31.353 -19.357 1.00 89.00 87 ALA A N 1
ATOM 668 C CA . ALA A 1 87 ? 7.673 -31.398 -18.613 1.00 89.00 87 ALA A CA 1
ATOM 669 C C . ALA A 1 87 ? 8.678 -30.387 -19.179 1.00 89.00 87 ALA A C 1
ATOM 671 O O . ALA A 1 87 ? 9.301 -29.645 -18.421 1.00 89.00 87 ALA A O 1
ATOM 672 N N . GLN A 1 88 ? 8.776 -30.297 -20.506 1.00 90.25 88 GLN A N 1
ATOM 673 C CA . GLN A 1 88 ? 9.608 -29.327 -21.211 1.00 90.25 88 GLN A CA 1
ATOM 674 C C . GLN A 1 88 ? 9.143 -27.892 -20.959 1.00 90.25 88 GLN A C 1
ATOM 676 O O . GLN A 1 88 ? 9.966 -27.032 -20.665 1.00 90.25 88 GLN A O 1
ATOM 681 N N . ALA A 1 89 ? 7.834 -27.630 -21.009 1.00 87.00 89 ALA A N 1
ATOM 682 C CA . ALA A 1 89 ? 7.268 -26.321 -20.695 1.00 87.00 89 ALA A CA 1
ATOM 683 C C . ALA A 1 89 ? 7.582 -25.916 -19.249 1.00 87.00 89 ALA A C 1
ATOM 685 O O . ALA A 1 89 ? 8.011 -24.793 -18.994 1.00 87.00 89 ALA A O 1
ATOM 686 N N . GLN A 1 90 ? 7.419 -26.837 -18.294 1.00 86.44 90 GLN A N 1
ATOM 687 C CA . GLN A 1 90 ? 7.722 -26.557 -16.894 1.00 86.44 90 GLN A CA 1
ATOM 688 C C . GLN A 1 90 ? 9.219 -26.305 -16.672 1.00 86.44 90 GLN A C 1
ATOM 690 O O . GLN A 1 90 ? 9.575 -25.372 -15.951 1.00 86.44 90 GLN A O 1
ATOM 695 N N . GLN A 1 91 ? 10.090 -27.096 -17.302 1.00 88.38 91 GLN A N 1
ATOM 696 C CA . GLN A 1 91 ? 11.538 -26.922 -17.223 1.00 88.38 91 GLN A CA 1
ATOM 697 C C . GLN A 1 91 ? 11.985 -25.598 -17.858 1.00 88.38 91 GLN A C 1
ATOM 699 O O . GLN A 1 91 ? 12.717 -24.845 -17.223 1.00 88.38 91 GLN A O 1
ATOM 704 N N . ALA A 1 92 ? 11.481 -25.261 -19.047 1.00 86.00 92 ALA A N 1
ATOM 705 C CA . ALA A 1 92 ? 11.800 -24.011 -19.734 1.00 86.00 92 ALA A CA 1
ATOM 706 C C . ALA A 1 92 ? 11.387 -22.783 -18.909 1.00 86.00 92 ALA A C 1
ATOM 708 O O . ALA A 1 92 ? 12.151 -21.828 -18.775 1.00 86.00 92 ALA A O 1
ATOM 709 N N . VAL A 1 93 ? 10.202 -22.817 -18.291 1.00 85.06 93 VAL A N 1
ATOM 710 C CA . VAL A 1 93 ? 9.739 -21.724 -17.426 1.00 85.06 93 VAL A CA 1
ATOM 711 C C . VAL A 1 93 ? 10.581 -21.636 -16.145 1.00 85.06 93 VAL A C 1
ATOM 713 O O . VAL A 1 93 ? 10.925 -20.532 -15.726 1.00 85.06 93 VAL A O 1
ATOM 716 N N . ARG A 1 94 ? 10.984 -22.769 -15.548 1.00 87.31 94 ARG A N 1
ATOM 717 C CA . ARG A 1 94 ? 11.914 -22.791 -14.400 1.00 87.31 94 ARG A CA 1
ATOM 718 C C . ARG A 1 94 ? 13.279 -22.200 -14.754 1.00 87.31 94 ARG A C 1
ATOM 720 O O . ARG A 1 94 ? 13.805 -21.407 -13.981 1.00 87.31 94 ARG A O 1
ATOM 727 N N . GLU A 1 95 ? 13.839 -22.551 -15.907 1.00 87.69 95 GLU A N 1
ATOM 728 C CA . GLU A 1 95 ? 15.111 -22.000 -16.391 1.00 87.69 95 GLU A CA 1
ATOM 729 C C . GLU A 1 95 ? 15.004 -20.495 -16.649 1.00 87.69 95 GLU A C 1
ATOM 731 O O . GLU A 1 95 ? 15.844 -19.728 -16.181 1.00 87.69 95 GLU A O 1
ATOM 736 N N . MET A 1 96 ? 13.925 -20.058 -17.303 1.00 87.06 96 MET A N 1
ATOM 737 C CA . MET A 1 96 ? 13.657 -18.648 -17.574 1.00 87.06 96 MET A CA 1
ATOM 738 C C . MET A 1 96 ? 13.569 -17.828 -16.277 1.00 87.06 96 MET A C 1
ATOM 740 O O . MET A 1 96 ? 14.291 -16.847 -16.109 1.00 87.06 96 MET A O 1
ATOM 744 N N . PHE A 1 97 ? 12.727 -18.229 -15.322 1.00 86.00 97 PHE A N 1
ATOM 745 C CA . PHE A 1 97 ? 12.609 -17.499 -14.057 1.00 86.00 97 PHE A CA 1
ATOM 746 C C . PHE A 1 97 ? 13.853 -17.638 -13.168 1.00 86.00 97 PHE A C 1
ATOM 748 O O . PHE A 1 97 ? 14.177 -16.703 -12.438 1.00 86.00 97 PHE A O 1
ATOM 755 N N . GLY A 1 98 ? 14.568 -18.764 -13.242 1.00 85.81 98 GLY A N 1
ATOM 756 C CA . GLY A 1 98 ? 15.826 -18.979 -12.526 1.00 85.81 98 GLY A CA 1
ATOM 757 C C . GLY A 1 98 ? 16.973 -18.098 -13.030 1.00 85.81 98 GLY A C 1
ATOM 758 O O . GLY A 1 98 ? 17.798 -17.665 -12.229 1.00 85.81 98 GLY A O 1
ATOM 759 N N . ALA A 1 99 ? 17.006 -17.797 -14.331 1.00 87.50 99 ALA A N 1
ATOM 760 C CA . ALA A 1 99 ? 18.024 -16.946 -14.949 1.00 87.50 99 ALA A CA 1
ATOM 761 C C . ALA A 1 99 ? 17.726 -15.441 -14.833 1.00 87.50 99 ALA A C 1
ATOM 763 O O . ALA A 1 99 ? 18.633 -14.618 -14.965 1.00 87.50 99 ALA A O 1
ATOM 764 N N . ALA A 1 100 ? 16.468 -15.055 -14.616 1.00 88.56 100 ALA A N 1
ATOM 765 C CA . ALA A 1 100 ? 16.085 -13.653 -14.546 1.00 88.56 100 ALA A CA 1
ATOM 766 C C . ALA A 1 100 ? 16.608 -12.978 -13.261 1.00 88.56 100 ALA A C 1
ATOM 768 O O . ALA A 1 100 ? 16.433 -13.480 -12.146 1.00 88.56 100 ALA A O 1
ATOM 769 N N . VAL A 1 101 ? 17.216 -11.801 -13.421 1.00 90.81 101 VAL A N 1
ATOM 770 C CA . VAL A 1 101 ? 17.823 -11.000 -12.341 1.00 90.81 101 VAL A CA 1
ATOM 771 C C . VAL A 1 101 ? 16.987 -9.776 -11.959 1.00 90.81 101 VAL A C 1
ATOM 773 O O . VAL A 1 101 ? 17.254 -9.144 -10.940 1.00 90.81 101 VAL A O 1
ATOM 776 N N . GLY A 1 102 ? 15.971 -9.439 -12.754 1.00 91.75 102 GLY A N 1
ATOM 777 C CA . GLY A 1 102 ? 15.055 -8.335 -12.484 1.00 91.75 102 GLY A CA 1
ATOM 778 C C . GLY A 1 102 ? 14.026 -8.158 -13.594 1.00 91.75 102 GLY A C 1
ATOM 779 O O . GLY A 1 102 ? 13.683 -9.112 -14.294 1.00 91.75 102 GLY A O 1
ATOM 780 N N . MET A 1 103 ? 13.573 -6.919 -13.767 1.00 93.00 103 MET A N 1
ATOM 781 C CA . MET A 1 103 ? 12.571 -6.509 -14.742 1.00 93.00 103 MET A CA 1
ATOM 782 C C . MET A 1 103 ? 13.094 -5.386 -15.641 1.00 93.00 103 MET A C 1
ATOM 784 O O . MET A 1 103 ? 13.763 -4.467 -15.171 1.00 93.00 103 MET A O 1
ATOM 788 N N . ALA A 1 104 ? 12.736 -5.430 -16.921 1.00 94.00 104 ALA A N 1
ATOM 789 C CA . ALA A 1 104 ? 12.732 -4.282 -17.816 1.00 94.00 104 ALA A CA 1
ATOM 790 C C . ALA A 1 104 ? 11.288 -3.783 -17.922 1.00 94.00 104 ALA A C 1
ATOM 792 O O . ALA A 1 104 ? 10.396 -4.523 -18.334 1.00 94.00 104 ALA A O 1
ATOM 793 N N . VAL A 1 105 ? 11.047 -2.549 -17.493 1.00 94.44 105 VAL A N 1
ATOM 794 C CA . VAL A 1 105 ? 9.701 -1.998 -17.332 1.00 94.44 105 VAL A CA 1
ATOM 795 C C . VAL A 1 105 ? 9.499 -0.900 -18.359 1.00 94.44 105 VAL A C 1
ATOM 797 O O . VAL A 1 105 ? 10.083 0.179 -18.247 1.00 94.44 105 VAL A O 1
ATOM 800 N N . VAL A 1 106 ? 8.675 -1.182 -19.367 1.00 92.88 106 VAL A N 1
ATOM 801 C CA . VAL A 1 106 ? 8.223 -0.177 -20.334 1.00 92.88 106 VAL A CA 1
ATOM 802 C C . VAL A 1 106 ? 7.056 0.572 -19.712 1.00 92.88 106 VAL A C 1
ATOM 804 O O . VAL A 1 106 ? 6.073 -0.053 -19.321 1.00 92.88 106 VAL A O 1
ATOM 807 N N . VAL A 1 107 ? 7.158 1.893 -19.618 1.00 93.06 107 VAL A N 1
ATOM 808 C CA . VAL A 1 107 ? 6.105 2.762 -19.096 1.00 93.06 107 VAL A CA 1
ATOM 809 C C . VAL A 1 107 ? 5.364 3.398 -20.258 1.00 93.06 107 VAL A C 1
ATOM 811 O O . VAL A 1 107 ? 5.964 4.023 -21.140 1.00 93.06 107 VAL A O 1
ATOM 814 N N . MET A 1 108 ? 4.045 3.283 -20.210 1.00 90.06 108 MET A N 1
ATOM 815 C CA . MET A 1 108 ? 3.134 3.990 -21.093 1.00 90.06 108 MET A CA 1
ATOM 816 C C . MET A 1 108 ? 2.410 5.067 -20.295 1.00 90.06 108 MET A C 1
ATOM 818 O O . MET A 1 108 ? 2.111 4.864 -19.121 1.00 90.06 108 MET A O 1
ATOM 822 N N . ALA A 1 109 ? 2.146 6.204 -20.925 1.00 88.06 109 ALA A N 1
ATOM 823 C CA . ALA A 1 109 ? 1.362 7.278 -20.340 1.00 88.06 109 ALA A CA 1
ATOM 824 C C . ALA A 1 109 ? 0.245 7.693 -21.295 1.00 88.06 109 ALA A C 1
ATOM 826 O O . ALA A 1 109 ? 0.451 7.750 -22.510 1.00 88.06 109 ALA A O 1
ATOM 827 N N . ASP A 1 110 ? -0.902 8.023 -20.723 1.00 84.00 110 ASP A N 1
ATOM 828 C CA . ASP A 1 110 ? -2.035 8.644 -21.396 1.00 84.00 110 ASP A CA 1
ATOM 829 C C . ASP A 1 110 ? -2.562 9.815 -20.546 1.00 84.00 110 ASP A C 1
ATOM 831 O O . ASP A 1 110 ? -1.902 10.273 -19.607 1.00 84.00 110 ASP A O 1
ATOM 835 N N . ASP A 1 111 ? -3.739 10.326 -20.900 1.00 78.69 111 ASP A N 1
ATOM 836 C CA . ASP A 1 111 ? -4.387 11.423 -20.176 1.00 78.69 111 ASP A CA 1
ATOM 837 C C . ASP A 1 111 ? -4.972 10.994 -18.817 1.00 78.69 111 ASP A C 1
ATOM 839 O O . ASP A 1 111 ? -5.345 11.851 -18.022 1.00 78.69 111 ASP A O 1
ATOM 843 N N . GLN A 1 112 ? -5.062 9.689 -18.541 1.00 74.56 112 GLN A N 1
ATOM 844 C CA . GLN A 1 112 ? -5.628 9.111 -17.316 1.00 74.56 112 GLN A CA 1
ATOM 845 C C . GLN A 1 112 ? -4.551 8.607 -16.341 1.00 74.56 112 GLN A C 1
ATOM 847 O O . GLN A 1 112 ? -4.859 8.278 -15.196 1.00 74.56 112 GLN A O 1
ATOM 852 N N . GLY A 1 113 ? -3.284 8.541 -16.759 1.00 83.31 113 GLY A N 1
ATOM 853 C CA . GLY A 1 113 ? -2.167 8.198 -15.887 1.00 83.31 113 GLY A CA 1
ATOM 854 C C . GLY A 1 113 ? -1.060 7.434 -16.599 1.00 83.31 113 GLY A C 1
ATOM 855 O O . GLY A 1 113 ? -0.636 7.782 -17.703 1.00 83.31 113 GLY A O 1
ATOM 856 N N . ILE A 1 114 ? -0.530 6.417 -15.915 1.00 88.19 114 ILE A N 1
ATOM 857 C CA . ILE A 1 114 ? 0.503 5.528 -16.450 1.00 88.19 114 ILE A CA 1
ATOM 858 C C . ILE A 1 114 ? 0.118 4.058 -16.292 1.00 88.19 114 ILE A C 1
ATOM 860 O O . ILE A 1 114 ? -0.500 3.665 -15.302 1.00 88.19 114 ILE A O 1
ATOM 864 N N . ASP A 1 115 ? 0.567 3.241 -17.240 1.00 85.19 115 ASP A N 1
ATOM 865 C CA . ASP A 1 115 ? 0.579 1.780 -17.156 1.00 85.19 115 ASP A CA 1
ATOM 866 C C . ASP A 1 115 ? 1.988 1.258 -17.479 1.00 85.19 115 ASP A C 1
ATOM 868 O O . ASP A 1 115 ? 2.878 2.003 -17.906 1.00 85.19 115 ASP A O 1
ATOM 872 N N . SER A 1 116 ? 2.214 -0.036 -17.267 1.00 88.00 116 SER A N 1
ATOM 873 C CA . SER A 1 116 ? 3.477 -0.676 -17.596 1.00 88.00 116 SER A CA 1
ATOM 874 C C . SER A 1 116 ? 3.340 -2.045 -18.246 1.00 88.00 116 SER A C 1
ATOM 876 O O . SER A 1 116 ? 2.396 -2.805 -18.004 1.00 88.00 116 SER A O 1
ATOM 878 N N . ILE A 1 117 ? 4.356 -2.360 -19.050 1.00 87.94 117 ILE A N 1
ATOM 879 C CA . ILE A 1 117 ? 4.606 -3.677 -19.632 1.00 87.94 117 ILE A CA 1
ATOM 880 C C . ILE A 1 117 ? 5.905 -4.200 -19.003 1.00 87.94 117 ILE A C 1
ATOM 882 O O . ILE A 1 117 ? 6.997 -3.898 -19.498 1.00 87.94 117 ILE A O 1
ATOM 886 N N . PRO A 1 118 ? 5.819 -4.918 -17.870 1.00 86.81 118 PRO A N 1
ATOM 887 C CA . PRO A 1 118 ? 6.988 -5.465 -17.201 1.00 86.81 118 PRO A CA 1
ATOM 888 C C . PRO A 1 118 ? 7.456 -6.746 -17.905 1.00 86.81 118 PRO A C 1
ATOM 890 O O . PRO A 1 118 ? 6.662 -7.630 -18.221 1.00 86.81 118 PRO A O 1
ATOM 893 N N . GLN A 1 119 ? 8.760 -6.859 -18.137 1.00 87.69 119 GLN A N 1
ATOM 894 C CA . GLN A 1 119 ? 9.384 -7.985 -18.833 1.00 87.69 119 GLN A CA 1
ATOM 895 C C . GLN A 1 119 ? 10.556 -8.520 -18.014 1.00 87.69 119 GLN A C 1
ATOM 897 O O . GLN A 1 119 ? 11.228 -7.745 -17.339 1.00 87.69 119 GLN A O 1
ATOM 902 N N . LEU A 1 120 ? 10.830 -9.825 -18.071 1.00 87.94 120 LEU A N 1
ATOM 903 C CA . LEU A 1 120 ? 11.987 -10.396 -17.377 1.00 87.94 120 LEU A CA 1
ATOM 904 C C . LEU A 1 120 ? 13.289 -9.843 -17.955 1.00 87.94 120 LEU A C 1
ATOM 906 O O . LEU A 1 120 ? 13.468 -9.793 -19.168 1.00 87.94 120 LEU A O 1
ATOM 910 N N . PHE A 1 121 ? 14.210 -9.466 -17.074 1.00 90.94 121 PHE A N 1
ATOM 911 C CA . PHE A 1 121 ? 15.548 -9.017 -17.429 1.00 90.94 121 PHE A CA 1
ATOM 912 C C . PHE A 1 121 ? 16.592 -10.033 -16.962 1.00 90.94 121 PHE A C 1
ATOM 914 O O . PHE A 1 121 ? 16.585 -10.456 -15.805 1.00 90.94 121 PHE A O 1
ATOM 921 N N . PHE A 1 122 ? 17.513 -10.398 -17.854 1.00 89.81 122 PHE A N 1
ATOM 922 C CA . PHE A 1 122 ? 18.493 -11.477 -17.652 1.00 89.81 122 PHE A CA 1
ATOM 923 C C . PHE A 1 122 ? 19.924 -10.971 -17.414 1.00 89.81 122 PHE A C 1
ATOM 925 O O . PHE A 1 122 ? 20.880 -11.738 -17.463 1.00 89.81 122 PHE A O 1
ATOM 932 N N . GLY A 1 123 ? 20.093 -9.669 -17.160 1.00 87.81 123 GLY A N 1
ATOM 933 C CA . GLY A 1 123 ? 21.387 -9.083 -16.795 1.00 87.81 123 GLY A CA 1
ATOM 934 C C . GLY A 1 123 ? 22.235 -8.601 -17.971 1.00 87.81 123 GLY A C 1
ATOM 935 O O . GLY A 1 123 ? 23.305 -8.040 -17.751 1.00 87.81 123 GLY A O 1
ATOM 936 N N . ASN A 1 124 ? 21.765 -8.758 -19.209 1.00 87.88 124 ASN A N 1
ATOM 937 C CA . ASN A 1 124 ? 22.412 -8.217 -20.400 1.00 87.88 124 ASN A CA 1
ATOM 938 C C . ASN A 1 124 ? 21.399 -7.485 -21.300 1.00 87.88 124 ASN A C 1
ATOM 940 O O . ASN A 1 124 ? 20.207 -7.775 -21.289 1.00 87.88 124 ASN A O 1
ATOM 944 N N . LEU A 1 125 ? 21.892 -6.485 -22.033 1.00 90.88 125 LEU A N 1
ATOM 945 C CA . LEU A 1 125 ? 21.137 -5.689 -23.010 1.00 90.88 125 LEU A CA 1
ATOM 946 C C . LEU A 1 125 ? 21.754 -5.890 -24.401 1.00 90.88 125 LEU A C 1
ATOM 948 O O . LEU A 1 125 ? 22.158 -4.934 -25.071 1.00 90.88 125 LEU A O 1
ATOM 952 N N . ASP A 1 126 ? 21.951 -7.145 -24.797 1.00 90.75 126 ASP A N 1
ATOM 953 C CA . ASP A 1 126 ? 22.373 -7.441 -26.164 1.00 90.75 126 ASP A CA 1
ATOM 954 C C . ASP A 1 126 ? 21.255 -7.117 -27.170 1.00 90.75 126 ASP A C 1
ATOM 956 O O . ASP A 1 126 ? 20.115 -6.826 -26.801 1.00 90.75 126 ASP A O 1
ATOM 960 N N . ASP A 1 127 ? 21.594 -7.094 -28.458 1.00 90.88 127 ASP A N 1
ATOM 961 C CA . ASP A 1 127 ? 20.634 -6.692 -29.490 1.00 90.88 127 ASP A CA 1
ATOM 962 C C . ASP A 1 127 ? 19.452 -7.678 -29.587 1.00 90.88 127 ASP A C 1
ATOM 964 O O . ASP A 1 127 ? 18.334 -7.265 -29.892 1.00 90.88 127 ASP A O 1
ATOM 968 N N . GLY A 1 128 ? 19.664 -8.950 -29.222 1.00 89.56 128 GLY A N 1
ATOM 969 C CA . GLY A 1 128 ? 18.610 -9.961 -29.159 1.00 89.56 128 GLY A CA 1
ATOM 970 C C . GLY A 1 128 ? 17.578 -9.662 -28.070 1.00 89.56 128 GLY A C 1
ATOM 971 O O . GLY A 1 128 ? 16.374 -9.726 -28.327 1.00 89.56 128 GLY A O 1
ATOM 972 N N . PHE A 1 129 ? 18.028 -9.269 -26.876 1.00 89.56 129 PHE A N 1
ATOM 973 C CA . PHE A 1 129 ? 17.143 -8.808 -25.808 1.00 89.56 129 PHE A CA 1
ATOM 974 C C . PHE A 1 129 ? 16.370 -7.554 -26.225 1.00 89.56 129 PHE A C 1
ATOM 976 O O . PHE A 1 129 ? 15.163 -7.474 -26.002 1.00 89.56 129 PHE A O 1
ATOM 983 N N . VAL A 1 130 ? 17.040 -6.588 -26.861 1.00 90.62 130 VAL A N 1
ATOM 984 C CA . VAL A 1 130 ? 16.402 -5.343 -27.315 1.00 90.62 130 VAL A CA 1
ATOM 985 C C . VAL A 1 130 ? 15.283 -5.625 -28.319 1.00 90.62 130 VAL A C 1
ATOM 987 O O . VAL A 1 130 ? 14.169 -5.125 -28.157 1.00 90.62 130 VAL A O 1
ATOM 990 N N . ASP A 1 131 ? 15.547 -6.464 -29.320 1.00 88.50 131 ASP A N 1
ATOM 991 C CA . ASP A 1 131 ? 14.549 -6.866 -30.314 1.00 88.50 131 ASP A CA 1
ATOM 992 C C . ASP A 1 131 ? 13.360 -7.586 -29.671 1.00 88.50 131 ASP A C 1
ATOM 994 O O . ASP A 1 131 ? 12.200 -7.311 -30.001 1.00 88.50 131 ASP A O 1
ATOM 998 N N . HIS A 1 132 ? 13.641 -8.481 -28.721 1.00 85.31 132 HIS A N 1
ATOM 999 C CA . HIS A 1 132 ? 12.612 -9.192 -27.973 1.00 85.31 132 HIS A CA 1
ATOM 1000 C C . HIS A 1 132 ? 11.739 -8.233 -27.156 1.00 85.31 132 HIS A C 1
ATOM 1002 O O . HIS A 1 132 ? 10.510 -8.313 -27.221 1.00 85.31 132 HIS A O 1
ATOM 1008 N N . ALA A 1 133 ? 12.353 -7.283 -26.451 1.00 86.19 133 ALA A N 1
ATOM 1009 C CA . ALA A 1 133 ? 11.636 -6.355 -25.590 1.00 86.19 133 ALA A CA 1
ATOM 1010 C C . ALA A 1 133 ? 10.709 -5.413 -26.366 1.00 86.19 133 ALA A C 1
ATOM 1012 O O . ALA A 1 133 ? 9.574 -5.154 -25.953 1.00 86.19 133 ALA A O 1
ATOM 1013 N N . VAL A 1 134 ? 11.156 -4.961 -27.541 1.00 88.00 134 VAL A N 1
ATOM 1014 C CA . VAL A 1 134 ? 10.331 -4.191 -28.480 1.00 88.00 134 VAL A CA 1
ATOM 1015 C C . VAL A 1 134 ? 9.173 -5.040 -29.011 1.00 88.00 134 VAL A C 1
ATOM 1017 O O . VAL A 1 134 ? 8.048 -4.554 -29.103 1.00 88.00 134 VAL A O 1
ATOM 1020 N N . LYS A 1 135 ? 9.414 -6.315 -29.349 1.00 85.19 135 LYS A N 1
ATOM 1021 C CA . LYS A 1 135 ? 8.363 -7.225 -29.836 1.00 85.19 135 LYS A CA 1
ATOM 1022 C C . LYS A 1 135 ? 7.267 -7.453 -28.789 1.00 85.19 135 LYS A C 1
ATOM 1024 O O . LYS A 1 135 ? 6.094 -7.498 -29.154 1.00 85.19 135 LYS A O 1
ATOM 1029 N N . LEU A 1 136 ? 7.628 -7.560 -27.509 1.00 82.94 136 LEU A N 1
ATOM 1030 C CA . LEU A 1 136 ? 6.679 -7.754 -26.406 1.00 82.94 136 LEU A CA 1
ATOM 1031 C C . LEU A 1 136 ? 5.750 -6.555 -26.160 1.00 82.94 136 LEU A C 1
ATOM 1033 O O . LEU A 1 136 ? 4.703 -6.730 -25.545 1.00 82.94 136 LEU A O 1
ATOM 1037 N N . CYS A 1 137 ? 6.072 -5.368 -26.682 1.00 81.50 137 CYS A N 1
ATOM 1038 C CA . CYS A 1 137 ? 5.150 -4.226 -26.664 1.00 81.50 137 CYS A CA 1
ATOM 1039 C C . CYS A 1 137 ? 3.966 -4.402 -27.639 1.00 81.50 137 CYS A C 1
ATOM 1041 O O . CYS A 1 137 ? 3.006 -3.638 -27.585 1.00 81.50 137 CYS A O 1
ATOM 1043 N N . GLY A 1 138 ? 4.023 -5.406 -28.522 1.00 80.94 138 GLY A N 1
ATOM 1044 C CA . GLY A 1 138 ? 3.008 -5.700 -29.529 1.00 80.94 138 GLY A CA 1
ATOM 1045 C C . GLY A 1 138 ? 3.421 -5.256 -30.932 1.00 80.94 138 GLY A C 1
ATOM 1046 O O . GLY A 1 138 ? 4.133 -4.271 -31.127 1.00 80.94 138 GLY A O 1
ATOM 1047 N N . GLU A 1 139 ? 2.959 -5.987 -31.949 1.00 76.44 139 GLU A N 1
ATOM 1048 C CA . GLU A 1 139 ? 3.358 -5.730 -33.340 1.00 76.44 139 GLU A CA 1
ATOM 1049 C C . GLU A 1 139 ? 2.905 -4.356 -33.847 1.00 76.44 139 GLU A C 1
ATOM 1051 O O . GLU A 1 139 ? 3.630 -3.724 -34.618 1.00 76.44 139 GLU A O 1
ATOM 1056 N N . LYS A 1 140 ? 1.751 -3.883 -33.358 1.00 78.06 140 LYS A N 1
ATOM 1057 C CA . LYS A 1 140 ? 1.146 -2.585 -33.684 1.00 78.06 140 LYS A CA 1
ATOM 1058 C C . LYS A 1 140 ? 1.589 -1.444 -32.752 1.00 78.06 140 LYS A C 1
ATOM 1060 O O . LYS A 1 140 ? 0.996 -0.373 -32.812 1.00 78.06 140 LYS A O 1
ATOM 1065 N N . PHE A 1 141 ? 2.583 -1.647 -31.880 1.00 80.69 141 PHE A N 1
ATOM 1066 C CA . PHE A 1 141 ? 3.032 -0.585 -30.977 1.00 80.69 141 PHE A CA 1
ATOM 1067 C C . PHE A 1 141 ? 3.588 0.603 -31.791 1.00 80.69 141 PHE A C 1
ATOM 1069 O O . PHE A 1 141 ? 4.479 0.390 -32.617 1.00 80.69 141 PHE A O 1
ATOM 1076 N N . PRO A 1 142 ? 3.094 1.840 -31.604 1.00 77.25 142 PRO A N 1
ATOM 1077 C CA . PRO A 1 142 ? 3.403 2.950 -32.510 1.00 77.25 142 PRO A CA 1
ATOM 1078 C C . PRO A 1 142 ? 4.830 3.498 -32.356 1.00 77.25 142 PRO A C 1
ATOM 1080 O O . PRO A 1 142 ? 5.374 4.072 -33.294 1.00 77.25 142 PRO A O 1
ATOM 1083 N N . GLU A 1 143 ? 5.470 3.306 -31.198 1.00 87.12 143 GLU A N 1
ATOM 1084 C CA . GLU A 1 143 ? 6.738 3.968 -30.847 1.00 87.12 143 GLU A CA 1
ATOM 1085 C C . GLU A 1 143 ? 7.892 2.978 -30.603 1.00 87.12 143 GLU A C 1
ATOM 1087 O O . GLU A 1 143 ? 8.703 3.142 -29.690 1.00 87.12 143 GLU A O 1
ATOM 1092 N N . ARG A 1 144 ? 7.978 1.929 -31.430 1.00 89.69 144 ARG A N 1
ATOM 1093 C CA . ARG A 1 144 ? 8.980 0.848 -31.305 1.00 89.69 144 ARG A CA 1
ATOM 1094 C C . ARG A 1 144 ? 10.423 1.350 -31.312 1.00 89.69 144 ARG A C 1
ATOM 1096 O O . ARG A 1 144 ? 11.232 0.871 -30.518 1.00 89.69 144 ARG A O 1
ATOM 1103 N N . ASP A 1 145 ? 10.730 2.329 -32.157 1.00 92.88 145 ASP A N 1
ATOM 1104 C CA . ASP A 1 145 ? 12.079 2.896 -32.254 1.00 92.88 145 ASP A CA 1
ATOM 1105 C C . ASP A 1 145 ? 12.467 3.650 -30.977 1.00 92.88 145 ASP A C 1
ATOM 1107 O O . ASP A 1 145 ? 13.580 3.495 -30.484 1.00 92.88 145 ASP A O 1
ATOM 1111 N N . ARG A 1 146 ? 11.520 4.354 -30.338 1.00 94.12 146 ARG A N 1
ATOM 1112 C CA . ARG A 1 146 ? 11.781 5.038 -29.060 1.00 94.12 146 ARG A CA 1
ATOM 1113 C C . ARG A 1 146 ? 12.075 4.055 -27.925 1.00 94.12 146 ARG A C 1
ATOM 1115 O O . ARG A 1 146 ? 12.917 4.344 -27.077 1.00 94.12 146 ARG A O 1
ATOM 1122 N N . VAL A 1 147 ? 11.415 2.894 -27.910 1.00 92.88 147 VAL A N 1
ATOM 1123 C CA . VAL A 1 147 ? 11.706 1.819 -26.941 1.00 92.88 147 VAL A CA 1
ATOM 1124 C C . VAL A 1 147 ? 13.118 1.272 -27.160 1.00 92.88 147 VAL A C 1
ATOM 1126 O O . VAL A 1 147 ? 13.875 1.109 -26.201 1.00 92.88 147 VAL A O 1
ATOM 1129 N N . ARG A 1 148 ? 13.493 1.028 -28.423 1.00 95.25 148 ARG A N 1
ATOM 1130 C CA . ARG A 1 148 ? 14.843 0.585 -28.796 1.00 95.25 148 ARG A CA 1
ATOM 1131 C C . ARG A 1 148 ? 15.899 1.593 -28.342 1.00 95.25 148 ARG A C 1
ATOM 1133 O O . ARG A 1 148 ? 16.855 1.201 -27.673 1.00 95.25 148 ARG A O 1
ATOM 1140 N N . ASP A 1 149 ? 15.705 2.873 -28.645 1.00 95.88 149 ASP A N 1
ATOM 1141 C CA . ASP A 1 149 ? 16.631 3.944 -28.269 1.00 95.88 149 ASP A CA 1
ATOM 1142 C C . ASP A 1 149 ? 16.786 4.054 -26.748 1.00 95.88 149 ASP A C 1
ATOM 1144 O O . ASP A 1 149 ? 17.906 4.159 -26.245 1.00 95.88 149 ASP A O 1
ATOM 1148 N N . ALA A 1 150 ? 15.688 3.934 -25.995 1.00 96.56 150 ALA A N 1
ATOM 1149 C CA . ALA A 1 150 ? 15.721 3.938 -24.535 1.00 96.56 150 ALA A CA 1
ATOM 1150 C C . ALA A 1 150 ? 16.5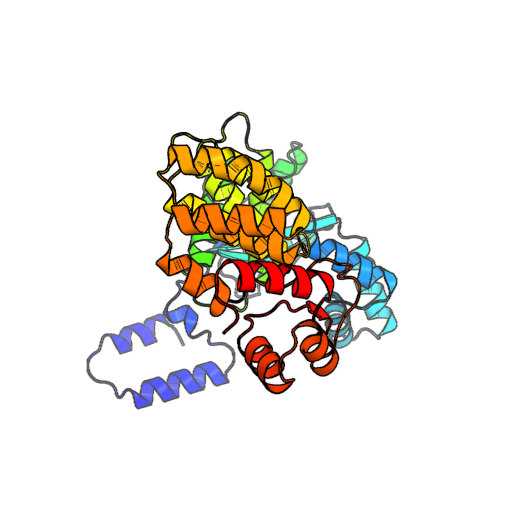17 2.751 -23.958 1.00 96.56 150 ALA A C 1
ATOM 1152 O O . ALA A 1 150 ? 17.269 2.920 -22.997 1.00 96.56 150 ALA A O 1
ATOM 1153 N N . LEU A 1 151 ? 16.406 1.554 -24.544 1.00 95.38 151 LEU A N 1
ATOM 1154 C CA . LEU A 1 151 ? 17.208 0.394 -24.133 1.00 95.38 151 LEU A CA 1
ATOM 1155 C C . LEU A 1 151 ? 18.696 0.584 -24.449 1.00 95.38 151 LE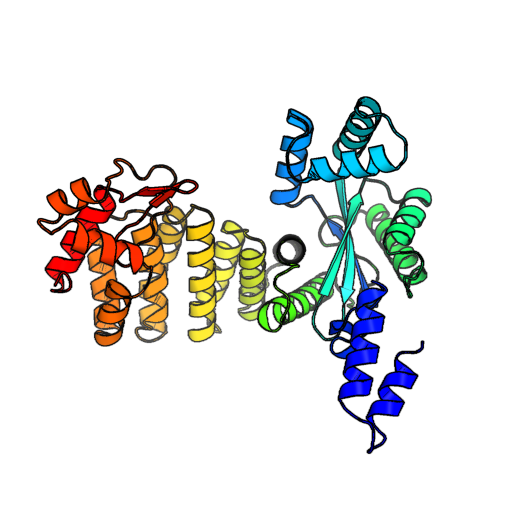U A C 1
ATOM 1157 O O . LEU A 1 151 ? 19.552 0.214 -23.641 1.00 95.38 151 LEU A O 1
ATOM 1161 N N . VAL A 1 152 ? 19.019 1.196 -25.592 1.00 95.19 152 VAL A N 1
ATOM 1162 C CA . VAL A 1 152 ? 20.401 1.545 -25.952 1.00 95.19 152 VAL A CA 1
ATOM 1163 C C . VAL A 1 152 ? 20.969 2.601 -24.999 1.00 95.19 152 VAL A C 1
ATOM 1165 O O . VAL A 1 152 ? 22.117 2.473 -24.568 1.00 95.19 152 VAL A O 1
ATOM 1168 N N . GLU A 1 153 ? 20.172 3.597 -24.611 1.00 95.88 153 GLU A N 1
ATOM 1169 C CA . GLU A 1 153 ? 20.538 4.601 -23.608 1.00 95.88 153 GLU A CA 1
ATOM 1170 C C . GLU A 1 153 ? 20.863 3.941 -22.259 1.00 95.88 153 GLU A C 1
ATOM 1172 O O . GLU A 1 153 ? 21.941 4.161 -21.700 1.00 95.88 153 GLU A O 1
ATOM 1177 N N . ILE A 1 154 ? 19.977 3.072 -21.761 1.00 96.19 154 ILE A N 1
ATOM 1178 C CA . ILE A 1 154 ? 20.181 2.336 -20.504 1.00 96.19 154 ILE A CA 1
ATOM 1179 C C . ILE A 1 154 ? 21.427 1.454 -20.586 1.00 96.19 154 ILE A C 1
ATOM 1181 O O . ILE A 1 154 ? 22.209 1.404 -19.637 1.00 96.19 154 ILE A O 1
ATOM 1185 N N . ARG A 1 155 ? 21.666 0.802 -21.728 1.00 95.81 155 ARG A N 1
ATOM 1186 C CA . ARG A 1 155 ? 22.892 0.034 -21.976 1.00 95.81 155 ARG A CA 1
ATOM 1187 C C . ARG A 1 155 ? 24.141 0.905 -21.876 1.00 95.81 155 ARG A C 1
ATOM 1189 O O . ARG A 1 155 ? 25.137 0.466 -21.302 1.00 95.81 155 ARG A O 1
ATOM 1196 N N . GLY A 1 156 ? 24.096 2.124 -22.411 1.00 95.44 156 GLY A N 1
ATOM 1197 C CA . GLY A 1 156 ? 25.158 3.117 -22.257 1.00 95.44 156 GLY A CA 1
ATOM 1198 C C . GLY A 1 156 ? 25.405 3.471 -20.788 1.00 95.44 156 GLY A C 1
ATOM 1199 O O . GLY A 1 156 ? 26.541 3.376 -20.324 1.00 95.44 156 GLY A O 1
ATOM 1200 N N . LYS A 1 157 ? 24.337 3.778 -20.040 1.00 95.50 157 LYS A N 1
ATOM 1201 C CA . LYS A 1 157 ? 24.397 4.098 -18.602 1.00 95.50 157 LYS A CA 1
ATOM 1202 C C . LYS A 1 157 ? 24.959 2.946 -17.764 1.00 95.50 157 LYS A C 1
ATOM 1204 O O . LYS A 1 157 ? 25.810 3.161 -16.905 1.00 95.50 157 LYS A O 1
ATOM 1209 N N . ALA A 1 158 ? 24.537 1.713 -18.037 1.00 93.69 158 ALA A N 1
ATOM 1210 C CA . ALA A 1 158 ? 25.050 0.529 -17.354 1.00 93.69 158 ALA A CA 1
ATOM 1211 C C . ALA A 1 158 ? 26.559 0.342 -17.599 1.00 93.69 158 ALA A C 1
ATOM 1213 O O . ALA A 1 158 ? 27.313 0.087 -16.663 1.00 93.69 158 ALA A O 1
ATOM 1214 N N . LYS A 1 159 ? 27.028 0.547 -18.840 1.00 94.19 159 LYS A N 1
ATOM 1215 C CA . LYS A 1 159 ? 28.464 0.498 -19.175 1.00 94.19 159 LYS A CA 1
ATOM 1216 C C . LYS A 1 159 ? 29.277 1.601 -18.494 1.00 94.19 159 LYS A C 1
ATOM 1218 O O . LYS A 1 159 ? 30.447 1.379 -18.203 1.00 94.19 159 LYS A O 1
ATOM 1223 N N . SER A 1 160 ? 28.675 2.758 -18.215 1.00 93.94 160 SER A N 1
ATOM 1224 C CA . SER A 1 160 ? 29.306 3.831 -17.436 1.00 93.94 160 SER A CA 1
ATOM 1225 C C . SER A 1 160 ? 29.187 3.645 -15.916 1.00 93.94 160 SER A C 1
ATOM 1227 O O . SER A 1 160 ? 29.514 4.564 -15.171 1.00 93.94 160 SER A O 1
ATOM 1229 N N . GLY A 1 161 ? 28.709 2.488 -15.443 1.00 93.62 161 GLY A N 1
ATOM 1230 C CA . GLY A 1 161 ? 28.625 2.154 -14.019 1.00 93.62 161 GLY A CA 1
ATOM 1231 C C . GLY A 1 161 ? 27.372 2.659 -13.299 1.00 93.62 161 GLY A C 1
ATOM 1232 O O . GLY A 1 161 ? 27.312 2.577 -12.074 1.00 93.62 161 GLY A O 1
ATOM 1233 N N . ALA A 1 162 ? 26.366 3.169 -14.019 1.00 93.00 162 ALA A N 1
ATOM 1234 C CA . ALA A 1 162 ? 25.092 3.536 -13.408 1.00 93.00 162 ALA A CA 1
ATOM 1235 C C . ALA A 1 162 ? 24.364 2.290 -12.873 1.00 93.00 162 ALA A C 1
ATOM 1237 O O . ALA A 1 162 ? 24.439 1.210 -13.461 1.00 93.00 162 ALA A O 1
ATOM 1238 N N . ASN A 1 163 ? 23.623 2.445 -11.777 1.00 92.12 163 ASN A N 1
ATOM 1239 C CA . ASN A 1 163 ? 22.860 1.366 -11.157 1.00 92.12 163 ASN A CA 1
ATOM 1240 C C . ASN A 1 163 ? 21.510 1.862 -10.606 1.00 92.12 163 ASN A C 1
ATOM 1242 O O . ASN A 1 163 ? 21.264 3.066 -10.499 1.00 92.12 163 ASN A O 1
ATOM 1246 N N . GLY A 1 164 ? 20.620 0.914 -10.295 1.00 91.12 164 GLY A N 1
ATOM 1247 C CA . GLY A 1 164 ? 19.340 1.174 -9.630 1.00 91.12 164 GLY A CA 1
ATOM 1248 C C . GLY A 1 164 ? 18.522 2.285 -10.294 1.00 91.12 164 GLY A C 1
ATOM 1249 O O . GLY A 1 164 ? 18.250 2.239 -11.492 1.00 91.12 164 GLY A O 1
ATOM 1250 N N . ALA A 1 165 ? 18.175 3.311 -9.513 1.00 94.25 165 ALA A N 1
ATOM 1251 C CA . ALA A 1 165 ? 17.354 4.446 -9.938 1.00 94.25 165 ALA A CA 1
ATOM 1252 C C . ALA A 1 165 ? 17.929 5.251 -11.122 1.00 94.25 165 ALA A C 1
ATOM 1254 O O . ALA A 1 165 ? 17.206 6.043 -11.726 1.00 94.25 165 ALA A O 1
ATOM 1255 N N . LEU A 1 166 ? 19.207 5.068 -11.470 1.00 95.44 166 LEU A N 1
ATOM 1256 C CA . LEU A 1 166 ? 19.847 5.729 -12.610 1.00 95.44 166 LEU A CA 1
ATOM 1257 C C . LEU A 1 166 ? 19.662 4.963 -13.933 1.00 95.44 166 LEU A C 1
ATOM 1259 O O . LEU A 1 166 ? 19.922 5.516 -15.001 1.00 95.44 166 LEU A O 1
ATOM 1263 N N . LEU A 1 167 ? 19.198 3.709 -13.894 1.00 95.94 167 LEU A N 1
ATOM 1264 C CA . LEU A 1 167 ? 18.996 2.855 -15.071 1.00 95.94 167 LEU A CA 1
ATOM 1265 C C . LEU A 1 167 ? 17.605 3.045 -15.690 1.00 95.94 167 LEU A C 1
ATOM 1267 O O . LEU A 1 167 ? 16.811 2.111 -15.785 1.00 95.94 167 LEU A O 1
ATOM 1271 N N . HIS A 1 168 ? 17.328 4.268 -16.135 1.00 96.62 168 HIS A N 1
ATOM 1272 C CA . HIS A 1 168 ? 16.141 4.621 -16.916 1.00 96.62 168 HIS A CA 1
ATOM 1273 C C . HIS A 1 168 ? 16.534 5.236 -18.268 1.00 96.62 168 HIS A C 1
ATOM 1275 O O . HIS A 1 168 ? 17.660 5.710 -18.423 1.00 96.62 168 HIS A O 1
ATOM 1281 N N . GLY A 1 169 ? 15.626 5.247 -19.241 1.00 95.19 169 GLY A N 1
ATOM 1282 C CA . GLY A 1 169 ? 15.842 5.787 -20.585 1.00 95.19 169 GLY A CA 1
ATOM 1283 C C . GLY A 1 169 ? 14.553 6.300 -21.225 1.00 95.19 169 GLY A C 1
ATOM 1284 O O . GLY A 1 169 ? 13.451 6.000 -20.759 1.00 95.19 169 GLY A O 1
ATOM 1285 N N . GLY A 1 170 ? 14.691 7.121 -22.266 1.00 91.88 170 GLY A N 1
ATOM 1286 C CA . GLY A 1 170 ? 13.565 7.750 -22.972 1.00 91.88 170 GLY A CA 1
ATOM 1287 C C . GLY A 1 170 ? 12.866 8.881 -22.201 1.00 91.88 170 GLY A C 1
ATOM 1288 O O . GLY A 1 170 ? 11.901 9.458 -22.703 1.00 91.88 170 GLY A O 1
ATOM 1289 N N . ALA A 1 171 ? 13.356 9.212 -21.001 1.00 86.00 171 ALA A N 1
ATOM 1290 C CA . ALA A 1 171 ? 12.817 10.264 -20.147 1.00 86.00 171 ALA A CA 1
ATOM 1291 C C . ALA A 1 171 ? 13.081 11.658 -20.736 1.00 86.00 171 ALA A C 1
ATOM 1293 O O . ALA A 1 171 ? 14.170 11.941 -21.231 1.00 86.00 171 ALA A O 1
ATOM 1294 N N . LYS A 1 172 ? 12.099 12.560 -20.627 1.00 86.06 172 LYS A N 1
ATOM 1295 C CA . LYS A 1 172 ? 12.248 13.964 -21.057 1.00 86.06 172 LYS A CA 1
ATOM 1296 C C . LYS A 1 172 ? 12.973 14.823 -20.018 1.00 86.06 172 LYS A C 1
ATOM 1298 O O . LYS A 1 172 ? 13.481 15.893 -20.341 1.00 86.06 172 LYS A O 1
ATOM 1303 N N . GLN A 1 173 ? 12.969 14.392 -18.761 1.00 89.88 173 GLN A N 1
ATOM 1304 C CA . GLN A 1 173 ? 13.513 15.140 -17.637 1.00 89.88 173 GLN A CA 1
ATOM 1305 C C . GLN A 1 173 ? 15.043 15.061 -17.611 1.00 89.88 173 GLN A C 1
ATOM 1307 O O . GLN A 1 173 ? 15.630 13.998 -17.790 1.00 89.88 173 GLN A O 1
ATOM 1312 N N . ALA A 1 174 ? 15.687 16.195 -17.321 1.00 83.88 174 ALA A N 1
ATOM 1313 C CA . ALA A 1 174 ? 17.146 16.322 -17.340 1.00 83.88 174 ALA A CA 1
ATOM 1314 C C . ALA A 1 174 ? 17.863 15.587 -16.190 1.00 83.88 174 ALA A C 1
ATOM 1316 O O . ALA A 1 174 ? 19.067 15.360 -16.263 1.00 83.88 174 ALA A O 1
ATOM 1317 N N . THR A 1 175 ? 17.152 15.235 -15.114 1.00 91.94 175 THR A N 1
ATOM 1318 C CA . THR A 1 175 ? 17.722 14.564 -13.936 1.00 91.94 175 THR A CA 1
ATOM 1319 C C . THR A 1 175 ? 16.924 13.312 -13.589 1.00 91.94 175 THR A C 1
ATOM 1321 O O . THR A 1 175 ? 15.703 13.285 -13.756 1.00 91.94 175 THR A O 1
ATOM 1324 N N . ALA A 1 176 ? 17.596 12.292 -13.043 1.00 93.44 176 ALA A N 1
ATOM 1325 C CA . ALA A 1 176 ? 16.940 11.059 -12.597 1.00 93.44 176 ALA A CA 1
ATOM 1326 C C . ALA A 1 176 ? 15.847 11.345 -11.558 1.00 93.44 176 ALA A C 1
ATOM 1328 O O . ALA A 1 176 ? 14.739 10.827 -11.647 1.00 93.44 176 ALA A O 1
ATOM 1329 N N . ARG A 1 177 ? 16.114 12.249 -10.609 1.00 92.25 177 ARG A N 1
ATOM 1330 C CA . ARG A 1 177 ? 15.114 12.668 -9.621 1.00 92.25 177 ARG A CA 1
ATOM 1331 C C . ARG A 1 177 ? 13.901 13.330 -10.275 1.00 92.25 177 ARG A C 1
ATOM 1333 O O . ARG A 1 177 ? 12.777 12.988 -9.930 1.00 92.25 177 ARG A O 1
ATOM 1340 N N . GLY A 1 178 ? 14.117 14.256 -11.211 1.00 93.12 178 GLY A N 1
ATOM 1341 C CA . GLY A 1 178 ? 13.024 14.907 -11.935 1.00 93.12 178 GLY A CA 1
ATOM 1342 C C . GLY A 1 178 ? 12.162 13.897 -12.690 1.00 93.12 178 GLY A C 1
ATOM 1343 O O . GLY A 1 178 ? 10.939 13.992 -12.652 1.00 93.12 178 GLY A O 1
ATOM 1344 N N . TYR A 1 179 ? 12.795 12.892 -13.301 1.00 95.44 179 TYR A N 1
ATOM 1345 C CA . TYR A 1 179 ? 12.107 11.773 -13.940 1.00 95.44 179 TYR A CA 1
ATOM 1346 C C . TYR A 1 179 ? 11.223 10.989 -12.956 1.00 95.44 179 TYR A C 1
ATOM 1348 O O . TYR A 1 179 ? 10.030 10.828 -13.203 1.00 95.44 179 TYR A O 1
ATOM 1356 N N . TRP A 1 180 ? 11.774 10.542 -11.823 1.00 96.00 180 TRP A N 1
ATOM 1357 C CA . TRP A 1 180 ? 11.012 9.753 -10.850 1.00 96.00 180 TRP A CA 1
ATOM 1358 C C . TRP A 1 180 ? 9.895 10.552 -10.171 1.00 96.00 180 TRP A C 1
ATOM 1360 O O . TRP A 1 180 ? 8.843 9.984 -9.900 1.00 96.00 180 TRP A O 1
ATOM 1370 N N . ILE A 1 181 ? 10.076 11.859 -9.940 1.00 94.62 181 ILE A N 1
ATOM 1371 C CA . ILE A 1 181 ? 9.014 12.739 -9.420 1.00 94.62 181 ILE A CA 1
ATOM 1372 C C . ILE A 1 181 ? 7.882 12.905 -10.443 1.00 94.62 181 ILE A C 1
ATOM 1374 O O . ILE A 1 181 ? 6.714 12.848 -10.063 1.00 94.62 181 ILE A O 1
ATOM 1378 N N . ASP A 1 182 ? 8.198 13.107 -11.725 1.00 94.25 182 ASP A N 1
ATOM 1379 C CA . ASP A 1 182 ? 7.174 13.196 -12.776 1.00 94.25 182 ASP A CA 1
ATOM 1380 C C . ASP A 1 182 ? 6.365 11.897 -12.856 1.00 94.25 182 ASP A C 1
ATOM 1382 O O . ASP A 1 182 ? 5.135 11.919 -12.811 1.00 94.25 182 ASP A O 1
ATOM 1386 N N . LEU A 1 183 ? 7.060 10.758 -12.864 1.00 95.25 183 LEU A N 1
ATOM 1387 C CA . LEU A 1 183 ? 6.428 9.445 -12.901 1.00 95.25 183 LEU A CA 1
ATOM 1388 C C . LEU A 1 183 ? 5.568 9.181 -11.654 1.00 95.25 183 LEU A C 1
ATOM 1390 O O . LEU A 1 183 ? 4.450 8.681 -11.765 1.00 95.25 183 LEU A O 1
ATOM 1394 N N . ALA A 1 184 ? 6.062 9.569 -10.476 1.00 95.12 184 ALA A N 1
ATOM 1395 C CA . ALA A 1 184 ? 5.339 9.500 -9.212 1.00 95.12 184 ALA A CA 1
ATOM 1396 C C . ALA A 1 184 ? 4.028 10.288 -9.245 1.00 95.12 184 ALA A C 1
ATOM 1398 O O . ALA A 1 184 ? 2.985 9.755 -8.872 1.00 95.12 184 ALA A O 1
ATOM 1399 N N . ARG A 1 185 ? 4.076 11.543 -9.708 1.00 93.50 185 ARG A N 1
ATOM 1400 C CA . ARG A 1 185 ? 2.896 12.410 -9.805 1.00 93.50 185 ARG A CA 1
ATOM 1401 C C . ARG A 1 185 ? 1.856 11.813 -10.744 1.00 93.50 185 ARG A C 1
ATOM 1403 O O . ARG A 1 185 ? 0.706 11.686 -10.348 1.00 93.50 185 ARG A O 1
ATOM 1410 N N . ARG A 1 186 ? 2.270 11.354 -11.931 1.00 92.19 186 ARG A N 1
ATOM 1411 C CA . ARG A 1 186 ? 1.362 10.712 -12.896 1.00 92.19 186 ARG A CA 1
ATOM 1412 C C . ARG A 1 186 ? 0.714 9.445 -12.343 1.00 92.19 186 ARG A C 1
ATOM 1414 O O . ARG A 1 186 ? -0.479 9.243 -12.543 1.00 92.19 186 ARG A O 1
ATOM 1421 N N . LEU A 1 187 ? 1.481 8.601 -11.647 1.00 92.62 187 LEU A N 1
ATOM 1422 C CA . LEU A 1 187 ? 0.932 7.393 -11.031 1.00 92.62 187 LEU A CA 1
ATOM 1423 C C . LEU A 1 187 ? -0.084 7.731 -9.945 1.00 92.62 187 LEU A C 1
ATOM 1425 O O . LEU A 1 187 ? -1.140 7.117 -9.888 1.00 92.62 187 LEU A O 1
ATOM 1429 N N . VAL A 1 188 ? 0.233 8.699 -9.089 1.00 91.00 188 VAL A N 1
ATOM 1430 C CA . VAL A 1 188 ? -0.661 9.126 -8.012 1.00 91.00 188 VAL A CA 1
ATOM 1431 C C . VAL A 1 188 ? -1.957 9.707 -8.565 1.00 91.00 188 VAL A C 1
ATOM 1433 O O . VAL A 1 188 ? -3.017 9.280 -8.121 1.00 91.00 188 VAL A O 1
ATOM 1436 N N . THR A 1 189 ? -1.883 10.587 -9.568 1.00 88.06 189 THR A N 1
ATOM 1437 C CA . THR A 1 189 ? -3.066 11.084 -10.285 1.00 88.06 189 THR A CA 1
ATOM 1438 C C . THR A 1 189 ? -3.891 9.920 -10.832 1.00 88.06 189 THR A C 1
ATOM 1440 O O . THR A 1 189 ? -5.079 9.834 -10.548 1.00 88.06 189 THR A O 1
ATOM 1443 N N . GLY A 1 190 ? -3.260 8.953 -11.507 1.00 84.94 190 GLY A N 1
ATOM 1444 C CA . GLY A 1 190 ? -3.968 7.786 -12.041 1.00 84.94 190 GLY A CA 1
ATOM 1445 C C . GLY A 1 190 ? -4.567 6.854 -10.977 1.00 84.94 190 GLY A C 1
ATOM 1446 O O . GLY A 1 190 ? -5.588 6.222 -11.228 1.00 84.94 190 GLY A O 1
ATOM 1447 N N . ILE A 1 191 ? -3.973 6.761 -9.783 1.00 84.31 191 ILE A N 1
ATOM 1448 C CA . ILE A 1 191 ? -4.530 5.990 -8.656 1.00 84.31 191 ILE A CA 1
ATOM 1449 C C . ILE A 1 191 ? -5.725 6.718 -8.024 1.00 84.31 191 ILE A C 1
ATOM 1451 O O . ILE A 1 191 ? -6.667 6.065 -7.581 1.00 84.31 191 ILE A O 1
ATOM 1455 N N . GLU A 1 192 ? -5.678 8.048 -7.937 1.00 80.81 192 GLU A N 1
ATOM 1456 C CA . GLU A 1 192 ? -6.691 8.854 -7.243 1.00 80.81 192 GLU A CA 1
ATOM 1457 C C . GLU A 1 192 ? -7.889 9.205 -8.132 1.00 80.81 192 GLU A C 1
ATOM 1459 O O . GLU A 1 192 ? -9.016 9.246 -7.644 1.00 80.81 192 GLU A O 1
ATOM 1464 N N . GLU A 1 193 ? -7.658 9.411 -9.427 1.00 77.00 193 GLU A N 1
ATOM 1465 C CA . GLU A 1 193 ? -8.676 9.823 -10.402 1.00 77.00 193 GLU A CA 1
ATOM 1466 C C . GLU A 1 193 ? -9.125 8.667 -11.316 1.00 77.00 193 GLU A C 1
ATOM 1468 O O . GLU A 1 193 ? -10.150 8.763 -11.993 1.00 77.00 193 GLU A O 1
ATOM 1473 N N . GLY A 1 194 ? -8.385 7.553 -11.332 1.00 64.31 194 GLY A N 1
ATOM 1474 C CA . GLY A 1 194 ? -8.627 6.429 -12.232 1.00 64.31 194 GLY A CA 1
ATOM 1475 C C . GLY A 1 194 ? -9.902 5.637 -11.927 1.00 64.31 194 GLY A C 1
ATOM 1476 O O . GLY A 1 194 ? -10.190 5.262 -10.793 1.00 64.31 194 GLY A O 1
ATOM 1477 N N . ILE A 1 195 ? -10.642 5.295 -12.986 1.00 53.66 195 ILE A N 1
ATOM 1478 C CA . ILE A 1 195 ? -11.930 4.575 -12.923 1.00 53.66 195 ILE A CA 1
ATOM 1479 C C . ILE A 1 195 ? -11.740 3.037 -12.950 1.00 53.66 195 ILE A C 1
ATOM 1481 O O . ILE A 1 195 ? -12.691 2.280 -12.756 1.00 53.66 195 ILE A O 1
ATOM 1485 N N . ALA A 1 196 ? -10.518 2.534 -13.178 1.00 51.53 196 ALA A N 1
ATOM 1486 C CA . ALA A 1 196 ? -10.264 1.125 -13.496 1.00 51.53 196 ALA A CA 1
ATOM 1487 C C . ALA A 1 196 ? -9.637 0.315 -12.331 1.00 51.53 196 ALA A C 1
ATOM 1489 O O . ALA A 1 196 ? -8.419 0.328 -12.152 1.00 51.53 196 ALA A O 1
ATOM 1490 N N . PRO A 1 197 ? -10.416 -0.508 -11.599 1.00 49.72 197 PRO A N 1
ATOM 1491 C CA . PRO A 1 197 ? -9.907 -1.353 -10.510 1.00 49.72 197 PRO A CA 1
ATOM 1492 C C . PRO A 1 197 ? -9.086 -2.577 -10.967 1.00 49.72 197 PRO A C 1
ATOM 1494 O O . PRO A 1 197 ? -8.595 -3.328 -10.128 1.00 49.72 197 PRO A O 1
ATOM 1497 N N . GLN A 1 198 ? -8.931 -2.830 -12.274 1.00 44.59 198 GLN A N 1
ATOM 1498 C CA . GLN A 1 198 ? -8.329 -4.076 -12.784 1.00 44.59 198 GLN A CA 1
ATOM 1499 C C . GLN A 1 198 ? -6.791 -4.057 -12.910 1.00 44.59 198 GLN A C 1
ATOM 1501 O O . GLN A 1 198 ? -6.198 -5.093 -13.200 1.00 44.59 198 GLN A O 1
ATOM 1506 N N . ALA A 1 199 ? -6.119 -2.925 -12.661 1.00 57.72 199 ALA A N 1
ATOM 1507 C CA . ALA A 1 199 ? -4.657 -2.793 -12.787 1.00 57.72 199 ALA A CA 1
ATOM 1508 C C . ALA A 1 199 ? -3.901 -2.671 -11.445 1.00 57.72 199 ALA A C 1
ATOM 1510 O O . ALA A 1 199 ? -2.716 -2.336 -11.436 1.00 57.72 199 ALA A O 1
ATOM 1511 N N . VAL A 1 200 ? -4.557 -2.972 -10.318 1.00 69.19 200 VAL A N 1
ATOM 1512 C CA . VAL A 1 200 ? -4.040 -2.702 -8.960 1.00 69.19 200 VAL A CA 1
ATOM 1513 C C . VAL A 1 200 ? -2.665 -3.326 -8.702 1.00 69.19 200 VAL A C 1
ATOM 1515 O O . VAL A 1 200 ? -1.822 -2.692 -8.075 1.00 69.19 200 VAL A O 1
ATOM 1518 N N . GLU A 1 201 ? -2.397 -4.541 -9.191 1.00 73.06 201 GLU A N 1
ATOM 1519 C CA . GLU A 1 201 ? -1.098 -5.197 -8.973 1.00 73.06 201 GLU A CA 1
ATOM 1520 C C . GLU A 1 201 ? 0.039 -4.531 -9.757 1.00 73.06 201 GLU A C 1
ATOM 1522 O O . GLU A 1 201 ? 1.093 -4.258 -9.188 1.00 73.06 201 GLU A O 1
ATOM 1527 N N . ARG A 1 202 ? -0.190 -4.176 -11.029 1.00 78.44 202 ARG A N 1
ATOM 1528 C CA . ARG A 1 202 ? 0.814 -3.476 -11.851 1.00 78.44 202 ARG A CA 1
ATOM 1529 C C . ARG A 1 202 ? 1.095 -2.072 -11.320 1.00 78.44 202 ARG A C 1
ATOM 1531 O O . ARG A 1 202 ? 2.248 -1.652 -11.257 1.00 78.44 202 ARG A O 1
ATOM 1538 N N . GLN A 1 203 ? 0.056 -1.367 -10.879 1.00 86.12 203 GLN A N 1
ATOM 1539 C CA . GLN A 1 203 ? 0.204 -0.065 -10.227 1.00 86.12 203 GLN A CA 1
ATOM 1540 C C . GLN A 1 203 ? 0.932 -0.175 -8.883 1.00 86.12 203 GLN A C 1
ATOM 1542 O O . GLN A 1 203 ? 1.752 0.684 -8.566 1.00 86.12 203 GLN A O 1
ATOM 1547 N N . ARG A 1 204 ? 0.695 -1.246 -8.113 1.00 89.19 204 ARG A N 1
ATOM 1548 C CA . ARG A 1 204 ? 1.430 -1.536 -6.875 1.00 89.19 204 ARG A CA 1
ATOM 1549 C C . ARG A 1 204 ? 2.915 -1.763 -7.145 1.00 89.19 204 ARG A C 1
ATOM 1551 O O . ARG A 1 204 ? 3.737 -1.172 -6.450 1.00 89.19 204 ARG A O 1
ATOM 1558 N N . ASP A 1 205 ? 3.266 -2.562 -8.152 1.00 91.00 205 ASP A N 1
ATOM 1559 C CA . ASP A 1 205 ? 4.669 -2.791 -8.515 1.00 91.00 205 ASP A CA 1
ATOM 1560 C C . ASP A 1 205 ? 5.350 -1.495 -8.989 1.00 91.00 205 ASP A C 1
ATOM 1562 O O . ASP A 1 205 ? 6.458 -1.174 -8.551 1.00 91.00 205 ASP A O 1
ATOM 1566 N N . LEU A 1 206 ? 4.661 -0.685 -9.801 1.00 93.88 206 LEU A N 1
ATOM 1567 C CA . LEU A 1 206 ? 5.143 0.645 -10.180 1.00 93.88 206 LEU A CA 1
ATOM 1568 C C . LEU A 1 206 ? 5.362 1.544 -8.959 1.00 93.88 206 LEU A C 1
ATOM 1570 O O . LEU A 1 206 ? 6.427 2.147 -8.829 1.00 93.88 206 LEU A O 1
ATOM 1574 N N . ALA A 1 207 ? 4.402 1.610 -8.037 1.00 95.31 207 ALA A N 1
ATOM 1575 C CA . ALA A 1 207 ? 4.523 2.409 -6.822 1.00 95.31 207 ALA A CA 1
ATOM 1576 C C . ALA A 1 207 ? 5.689 1.936 -5.936 1.00 95.31 207 ALA A C 1
ATOM 1578 O O . ALA A 1 207 ? 6.420 2.755 -5.364 1.00 95.31 207 ALA A O 1
ATOM 1579 N N . TRP A 1 208 ? 5.921 0.622 -5.877 1.00 95.56 208 TRP A N 1
ATOM 1580 C CA . TRP A 1 208 ? 7.057 0.013 -5.191 1.00 95.56 208 TRP A CA 1
ATOM 1581 C C . TRP A 1 208 ? 8.395 0.470 -5.789 1.00 95.56 208 TRP A C 1
ATOM 1583 O O . TRP A 1 208 ? 9.269 0.939 -5.052 1.00 95.56 208 TRP A O 1
ATOM 1593 N N . TRP A 1 209 ? 8.550 0.394 -7.117 1.00 96.69 209 TRP A N 1
ATOM 1594 C CA . TRP A 1 209 ? 9.785 0.795 -7.802 1.00 96.69 209 TRP A CA 1
ATOM 1595 C C . TRP A 1 209 ? 10.035 2.297 -7.700 1.00 96.69 209 TRP A C 1
ATOM 1597 O O . TRP A 1 209 ? 11.141 2.711 -7.354 1.00 96.69 209 TRP A O 1
ATOM 1607 N N . ILE A 1 210 ? 9.007 3.113 -7.946 1.00 97.19 210 ILE A N 1
ATOM 1608 C CA . ILE A 1 210 ? 9.121 4.573 -7.910 1.00 97.19 210 ILE A CA 1
ATOM 1609 C C . ILE A 1 210 ? 9.460 5.041 -6.495 1.00 97.19 210 ILE A C 1
ATOM 1611 O O . ILE A 1 210 ? 10.400 5.814 -6.325 1.00 97.19 210 ILE A O 1
ATOM 1615 N N . SER A 1 211 ? 8.761 4.548 -5.465 1.00 96.75 211 SER A N 1
ATOM 1616 C CA . SER A 1 211 ? 9.077 4.926 -4.080 1.00 96.75 211 SER A CA 1
ATOM 1617 C C . SER A 1 211 ? 10.493 4.508 -3.674 1.00 96.75 211 SER A C 1
ATOM 1619 O O . SER A 1 211 ? 11.157 5.258 -2.967 1.00 96.75 211 SER A O 1
ATOM 1621 N N . GLY A 1 212 ? 10.993 3.361 -4.147 1.00 96.25 212 GLY A N 1
ATOM 1622 C CA . GLY A 1 212 ? 12.368 2.918 -3.884 1.00 96.25 212 GLY A CA 1
ATOM 1623 C C . GLY A 1 212 ? 13.416 3.784 -4.583 1.00 96.25 212 GLY A C 1
ATOM 1624 O O . GLY A 1 212 ? 14.464 4.092 -4.009 1.00 96.25 212 GLY A O 1
ATOM 1625 N N . ALA A 1 213 ? 13.119 4.233 -5.802 1.00 96.12 213 ALA A N 1
ATOM 1626 C CA . ALA A 1 213 ? 13.974 5.159 -6.529 1.00 96.12 213 ALA A CA 1
ATOM 1627 C C . ALA A 1 213 ? 14.015 6.543 -5.864 1.00 96.12 213 ALA A C 1
ATOM 1629 O O . ALA A 1 213 ? 15.095 7.105 -5.688 1.00 96.12 213 ALA A O 1
ATOM 1630 N N . LEU A 1 214 ? 12.860 7.066 -5.437 1.00 95.69 214 LEU A N 1
ATOM 1631 C CA . LEU A 1 214 ? 12.772 8.319 -4.683 1.00 95.69 214 LEU A CA 1
ATOM 1632 C C . LEU A 1 214 ? 13.506 8.229 -3.339 1.00 95.69 214 LEU A C 1
ATOM 1634 O O . LEU A 1 214 ? 14.198 9.173 -2.957 1.00 95.69 214 LEU A O 1
ATOM 1638 N N . ASP A 1 215 ? 13.408 7.097 -2.646 1.00 94.31 215 ASP A N 1
ATOM 1639 C CA . ASP A 1 215 ? 14.126 6.870 -1.393 1.00 94.31 215 ASP A CA 1
ATOM 1640 C C . ASP A 1 215 ? 15.649 6.903 -1.595 1.00 94.31 215 ASP A C 1
ATOM 1642 O O . ASP A 1 215 ? 16.367 7.598 -0.877 1.00 94.31 215 ASP A O 1
ATOM 1646 N N . THR A 1 216 ? 16.130 6.250 -2.656 1.00 93.69 216 THR A N 1
ATOM 1647 C CA . THR A 1 216 ? 17.555 6.226 -3.024 1.00 93.69 216 THR A CA 1
ATOM 1648 C C . THR A 1 216 ? 18.082 7.615 -3.409 1.00 93.69 216 THR A C 1
ATOM 1650 O O . THR A 1 216 ? 19.228 7.947 -3.119 1.00 93.69 216 THR A O 1
ATOM 1653 N N . LEU A 1 217 ? 17.257 8.444 -4.057 1.00 92.44 217 LEU A N 1
ATOM 1654 C CA . LEU A 1 217 ? 17.639 9.760 -4.592 1.00 92.44 217 LEU A CA 1
ATOM 1655 C C . LEU A 1 217 ? 17.371 10.932 -3.627 1.00 92.44 217 LEU A C 1
ATOM 1657 O O . LEU A 1 217 ? 17.443 12.097 -4.025 1.00 92.44 217 LEU A O 1
ATOM 1661 N N . ALA A 1 218 ? 17.043 10.645 -2.368 1.00 90.06 218 ALA A N 1
ATOM 1662 C CA . ALA A 1 218 ? 16.564 11.622 -1.394 1.00 90.06 218 ALA A CA 1
ATOM 1663 C C . ALA A 1 218 ? 17.613 12.622 -0.858 1.00 90.06 218 ALA A C 1
ATOM 1665 O O . ALA A 1 218 ? 17.246 13.456 -0.033 1.00 90.06 218 ALA A O 1
ATOM 1666 N N . GLU A 1 219 ? 18.885 12.550 -1.280 1.00 74.62 219 GLU A N 1
ATOM 1667 C CA . GLU A 1 219 ? 20.050 13.294 -0.751 1.00 74.62 219 GLU A CA 1
ATOM 1668 C C . GLU A 1 219 ? 19.710 14.643 -0.077 1.00 74.62 219 GLU A C 1
ATOM 1670 O O . GLU A 1 219 ? 19.549 15.677 -0.730 1.00 74.62 219 GLU A O 1
ATOM 1675 N N . GLY A 1 220 ? 19.571 14.623 1.256 1.00 64.81 220 GLY A N 1
ATOM 1676 C CA . GLY A 1 220 ? 19.373 15.808 2.102 1.00 64.81 220 GLY A CA 1
ATOM 1677 C C . GLY A 1 220 ? 18.090 16.619 1.866 1.00 64.81 220 GLY A C 1
ATOM 1678 O O . GLY A 1 220 ? 17.947 17.687 2.457 1.00 64.81 220 GLY A O 1
ATOM 1679 N N . ARG A 1 221 ? 17.162 16.160 1.018 1.00 63.28 221 ARG A N 1
ATOM 1680 C CA . ARG A 1 221 ? 15.935 16.890 0.670 1.00 63.28 221 ARG A CA 1
ATOM 1681 C C . ARG A 1 221 ? 14.709 16.010 0.852 1.00 63.28 221 ARG A C 1
ATOM 1683 O O . ARG A 1 221 ? 14.340 15.248 -0.040 1.00 63.28 221 ARG A O 1
ATOM 1690 N N . ALA A 1 222 ? 14.076 16.193 2.003 1.00 62.19 222 ALA A N 1
ATOM 1691 C CA . ALA A 1 222 ? 12.791 15.624 2.379 1.00 62.19 222 ALA A CA 1
ATOM 1692 C C . ALA A 1 222 ? 11.820 16.756 2.752 1.00 62.19 222 ALA A C 1
ATOM 1694 O O . ALA A 1 222 ? 11.325 16.795 3.875 1.00 62.19 222 ALA A O 1
ATOM 1695 N N . ASP A 1 223 ? 11.613 17.712 1.840 1.00 80.94 223 ASP A N 1
ATOM 1696 C CA . ASP A 1 223 ? 10.539 18.696 2.014 1.00 80.94 223 ASP A CA 1
ATOM 1697 C C . ASP A 1 223 ? 9.168 17.999 2.114 1.00 80.94 223 ASP A C 1
ATOM 1699 O O . ASP A 1 223 ? 9.029 16.810 1.791 1.00 80.94 223 ASP A O 1
ATOM 1703 N N . GLY A 1 224 ? 8.169 18.726 2.624 1.00 85.12 224 GLY A N 1
ATOM 1704 C CA . GLY A 1 224 ? 6.862 18.160 2.949 1.00 85.12 224 GLY A CA 1
ATOM 1705 C C . GLY A 1 224 ? 6.207 17.460 1.755 1.00 85.12 224 GLY A C 1
ATOM 1706 O O . GLY A 1 224 ? 5.765 16.317 1.878 1.00 85.12 224 GLY A O 1
ATOM 1707 N N . GLU A 1 225 ? 6.228 18.083 0.574 1.00 90.00 225 GLU A N 1
ATOM 1708 C CA . GLU A 1 225 ? 5.644 17.506 -0.643 1.00 90.00 225 GLU A CA 1
ATOM 1709 C C . GLU A 1 225 ? 6.361 16.231 -1.099 1.00 90.00 225 GLU A C 1
ATOM 1711 O O . GLU A 1 225 ? 5.710 15.234 -1.425 1.00 90.00 225 GLU A O 1
ATOM 1716 N N . TYR A 1 226 ? 7.699 16.227 -1.115 1.00 92.62 226 TYR A N 1
ATOM 1717 C CA . TYR A 1 226 ? 8.469 15.046 -1.500 1.00 92.62 226 TYR A CA 1
ATOM 1718 C C . TYR A 1 226 ? 8.219 13.881 -0.540 1.00 92.62 226 TYR A C 1
ATOM 1720 O O . TYR A 1 226 ? 8.074 12.729 -0.969 1.00 92.62 226 TYR A O 1
ATOM 1728 N N . ALA A 1 227 ? 8.139 14.176 0.760 1.00 94.38 227 ALA A N 1
ATOM 1729 C CA . ALA A 1 227 ? 7.864 13.181 1.782 1.00 94.38 227 ALA A CA 1
ATOM 1730 C C . ALA A 1 227 ? 6.443 12.612 1.665 1.00 94.38 227 ALA A C 1
ATOM 1732 O O . ALA A 1 227 ? 6.283 11.388 1.660 1.00 94.38 227 ALA A O 1
ATOM 1733 N N . ALA A 1 228 ? 5.434 13.467 1.477 1.00 94.75 228 ALA A N 1
ATOM 1734 C CA . ALA A 1 228 ? 4.048 13.052 1.273 1.00 94.75 228 ALA A CA 1
ATOM 1735 C C . ALA A 1 228 ? 3.885 12.187 0.013 1.00 94.75 228 ALA A C 1
ATOM 1737 O O . ALA A 1 228 ? 3.258 11.124 0.061 1.00 94.75 228 ALA A O 1
ATOM 1738 N N . LEU A 1 229 ? 4.497 12.593 -1.106 1.00 95.25 229 LEU A N 1
ATOM 1739 C CA . LEU A 1 229 ? 4.463 11.848 -2.366 1.00 95.25 229 LEU A CA 1
ATOM 1740 C C . LEU A 1 229 ? 5.108 10.463 -2.222 1.00 95.25 229 LEU A C 1
ATOM 1742 O O . LEU A 1 229 ? 4.530 9.455 -2.634 1.00 95.25 229 LEU A O 1
ATOM 1746 N N . THR A 1 230 ? 6.284 10.398 -1.592 1.00 96.06 230 THR A N 1
ATOM 1747 C CA . THR A 1 230 ? 7.004 9.132 -1.391 1.00 96.06 230 THR A CA 1
ATOM 1748 C C . THR A 1 230 ? 6.251 8.208 -0.434 1.00 96.06 230 THR A C 1
ATOM 1750 O O . THR A 1 230 ? 6.142 7.010 -0.702 1.00 96.06 230 THR A O 1
ATOM 1753 N N . ALA A 1 231 ? 5.665 8.751 0.639 1.00 96.31 231 ALA A N 1
ATOM 1754 C CA . ALA A 1 231 ? 4.818 8.000 1.561 1.00 96.31 231 ALA A CA 1
ATOM 1755 C C . ALA A 1 231 ? 3.591 7.413 0.854 1.00 96.31 231 ALA A C 1
ATOM 1757 O O . ALA A 1 231 ? 3.302 6.228 1.009 1.00 96.31 231 ALA A O 1
ATOM 1758 N N . ARG A 1 232 ? 2.904 8.210 0.026 1.00 95.69 232 ARG A N 1
ATOM 1759 C CA . ARG A 1 232 ? 1.723 7.775 -0.733 1.00 95.69 232 ARG A CA 1
ATOM 1760 C C . ARG A 1 232 ? 2.038 6.592 -1.648 1.00 95.69 232 ARG A C 1
ATOM 1762 O O . ARG A 1 232 ? 1.304 5.605 -1.653 1.00 95.69 232 ARG A O 1
ATOM 1769 N N . LEU A 1 233 ? 3.155 6.663 -2.368 1.00 96.56 233 LEU A N 1
ATOM 1770 C CA . LEU A 1 233 ? 3.618 5.572 -3.224 1.00 96.56 233 LEU A CA 1
ATOM 1771 C C . LEU A 1 233 ? 4.061 4.345 -2.426 1.00 96.56 233 LEU A C 1
ATOM 1773 O O . LEU A 1 233 ? 3.756 3.226 -2.821 1.00 96.56 233 LEU A O 1
ATOM 1777 N N . ALA A 1 234 ? 4.744 4.527 -1.295 1.00 96.25 234 ALA A N 1
ATOM 1778 C CA . ALA A 1 234 ? 5.127 3.409 -0.440 1.00 96.25 234 ALA A CA 1
ATOM 1779 C C . ALA A 1 234 ? 3.895 2.682 0.132 1.00 96.25 234 ALA A C 1
ATOM 1781 O O . ALA A 1 234 ? 3.880 1.454 0.163 1.00 96.25 234 ALA A O 1
ATOM 1782 N N . ILE A 1 235 ? 2.829 3.409 0.496 1.00 95.12 235 ILE A N 1
ATOM 1783 C CA . ILE A 1 235 ? 1.543 2.813 0.901 1.00 95.12 235 ILE A CA 1
ATOM 1784 C C . ILE A 1 235 ? 0.934 2.019 -0.261 1.00 95.12 235 ILE A C 1
ATOM 1786 O O . ILE A 1 235 ? 0.595 0.850 -0.089 1.00 95.12 235 ILE A O 1
ATOM 1790 N N . ALA A 1 236 ? 0.837 2.619 -1.453 1.00 92.69 236 ALA A N 1
ATOM 1791 C CA . ALA A 1 236 ? 0.293 1.949 -2.637 1.00 92.69 236 ALA A CA 1
ATOM 1792 C C . ALA A 1 236 ? 1.106 0.700 -3.034 1.00 92.69 236 ALA A C 1
ATOM 1794 O O . ALA A 1 236 ? 0.528 -0.313 -3.427 1.00 92.69 236 ALA A O 1
ATOM 1795 N N . GLY A 1 237 ? 2.431 0.759 -2.866 1.00 92.81 237 GLY A N 1
ATOM 1796 C CA . GLY A 1 237 ? 3.385 -0.335 -3.063 1.00 92.81 237 GLY A CA 1
ATOM 1797 C C . GLY A 1 237 ? 3.397 -1.389 -1.949 1.00 92.81 237 GLY A C 1
ATOM 1798 O O . GLY A 1 237 ? 4.103 -2.386 -2.079 1.00 92.81 237 GLY A O 1
ATOM 1799 N N . ASN A 1 238 ? 2.618 -1.197 -0.877 1.00 91.56 238 ASN A N 1
ATOM 1800 C CA . ASN A 1 238 ? 2.587 -2.042 0.320 1.00 91.56 238 ASN A CA 1
ATOM 1801 C C . ASN A 1 238 ? 3.950 -2.171 1.042 1.00 91.56 238 ASN A C 1
ATOM 1803 O O . ASN A 1 238 ? 4.275 -3.213 1.607 1.00 91.56 238 ASN A O 1
ATOM 1807 N N . GLU A 1 239 ? 4.741 -1.097 1.042 1.00 94.62 239 GLU A N 1
ATOM 1808 C CA . GLU A 1 239 ? 6.038 -0.981 1.719 1.00 94.62 239 GLU A CA 1
ATOM 1809 C C . GLU A 1 239 ? 5.877 -0.209 3.034 1.00 94.62 239 GLU A C 1
ATOM 1811 O O . GLU A 1 239 ? 6.199 0.979 3.128 1.00 94.62 239 GLU A O 1
ATOM 1816 N N . LEU A 1 240 ? 5.335 -0.880 4.056 1.00 94.69 240 LEU A N 1
ATOM 1817 C CA . LEU A 1 240 ? 4.913 -0.242 5.311 1.00 94.69 240 LEU A CA 1
ATOM 1818 C C . LEU A 1 240 ? 6.060 0.452 6.063 1.00 94.69 240 LEU A C 1
ATOM 1820 O O . LEU A 1 240 ? 5.855 1.521 6.634 1.00 94.69 240 LEU A O 1
ATOM 1824 N N . ASP A 1 241 ? 7.271 -0.109 6.048 1.00 95.88 241 ASP A N 1
ATOM 1825 C CA . ASP A 1 241 ? 8.446 0.513 6.677 1.00 95.88 241 ASP A CA 1
ATOM 1826 C C . ASP A 1 241 ? 8.821 1.826 5.996 1.00 95.88 241 ASP A C 1
ATOM 1828 O O . ASP A 1 241 ? 8.894 2.871 6.647 1.00 95.88 241 ASP A O 1
ATOM 1832 N N . ARG A 1 242 ? 8.967 1.798 4.666 1.00 95.69 242 ARG A N 1
ATOM 1833 C CA . ARG A 1 242 ? 9.256 2.991 3.864 1.00 95.69 242 ARG A CA 1
ATOM 1834 C C . ARG A 1 242 ? 8.150 4.034 4.029 1.00 95.69 242 ARG A C 1
ATOM 1836 O O . ARG A 1 242 ? 8.445 5.214 4.213 1.00 95.69 242 ARG A O 1
ATOM 1843 N N . ALA A 1 243 ? 6.888 3.607 4.020 1.00 97.25 243 ALA A N 1
ATOM 1844 C CA . ALA A 1 243 ? 5.747 4.488 4.231 1.00 97.25 243 ALA A CA 1
ATOM 1845 C C . ALA A 1 243 ? 5.795 5.169 5.604 1.00 97.25 243 ALA A C 1
ATOM 1847 O O . ALA A 1 243 ? 5.637 6.384 5.673 1.00 97.25 243 ALA A O 1
ATOM 1848 N N . ARG A 1 244 ? 6.083 4.430 6.685 1.00 97.56 244 ARG A N 1
ATOM 1849 C CA . ARG A 1 244 ? 6.251 4.988 8.039 1.00 97.56 244 ARG A CA 1
ATOM 1850 C C . ARG A 1 244 ? 7.399 5.989 8.119 1.00 97.56 244 ARG A C 1
ATOM 1852 O O . ARG A 1 244 ? 7.254 7.026 8.766 1.00 97.56 244 ARG A O 1
ATOM 1859 N N . THR A 1 245 ? 8.530 5.706 7.474 1.00 95.81 245 THR A N 1
ATOM 1860 C CA . THR A 1 245 ? 9.677 6.625 7.442 1.00 95.81 245 THR A CA 1
ATOM 1861 C C . THR A 1 245 ? 9.319 7.936 6.752 1.00 95.81 245 THR A C 1
ATOM 1863 O O . THR A 1 245 ? 9.549 9.008 7.311 1.00 95.81 245 THR A O 1
ATOM 1866 N N . TRP A 1 246 ? 8.738 7.867 5.555 1.00 96.75 246 TRP A N 1
ATOM 1867 C CA . TRP A 1 246 ? 8.426 9.056 4.765 1.00 96.75 246 TRP A CA 1
ATOM 1868 C C . TRP A 1 246 ? 7.222 9.827 5.290 1.00 96.75 246 TRP A C 1
ATOM 1870 O O . TRP A 1 246 ? 7.280 11.052 5.360 1.00 96.75 246 TRP A O 1
ATOM 1880 N N . LEU A 1 247 ? 6.177 9.135 5.750 1.00 96.94 247 LEU A N 1
ATOM 1881 C CA . LEU A 1 247 ? 5.050 9.788 6.404 1.00 96.94 247 LEU A CA 1
ATOM 1882 C C . LEU A 1 247 ? 5.501 10.445 7.706 1.00 96.94 247 LEU A C 1
ATOM 1884 O O . LEU A 1 247 ? 5.105 11.567 7.965 1.00 96.94 247 LEU A O 1
ATOM 1888 N N . GLY A 1 248 ? 6.384 9.812 8.485 1.00 95.75 248 GLY A N 1
ATOM 1889 C CA . GLY A 1 248 ? 6.969 10.432 9.676 1.00 95.75 248 GLY A CA 1
ATOM 1890 C C . GLY A 1 248 ? 7.645 11.766 9.358 1.00 95.75 248 GLY A C 1
ATOM 1891 O O . GLY A 1 248 ? 7.313 12.770 9.973 1.00 95.75 248 GLY A O 1
ATOM 1892 N N . ARG A 1 249 ? 8.500 11.799 8.326 1.00 94.75 249 ARG A N 1
ATOM 1893 C CA . ARG A 1 249 ? 9.135 13.043 7.854 1.00 94.75 249 ARG A CA 1
ATOM 1894 C C . ARG A 1 249 ? 8.118 14.099 7.425 1.00 94.75 249 ARG A C 1
ATOM 1896 O O . ARG A 1 249 ? 8.328 15.273 7.700 1.00 94.75 249 ARG A O 1
ATOM 1903 N N . TYR A 1 250 ? 7.037 13.687 6.759 1.00 95.38 250 TYR A N 1
ATOM 1904 C CA . TYR A 1 250 ? 5.967 14.605 6.382 1.00 95.38 250 TYR A CA 1
ATOM 1905 C C . TYR A 1 250 ? 5.254 15.167 7.615 1.00 95.38 250 TYR A C 1
ATOM 1907 O O . TYR A 1 250 ? 5.144 16.375 7.733 1.00 95.38 250 TYR A O 1
ATOM 1915 N N . LEU A 1 251 ? 4.847 14.321 8.565 1.00 95.06 251 LEU A N 1
ATOM 1916 C CA . LEU A 1 251 ? 4.174 14.737 9.803 1.00 95.06 251 LEU A CA 1
ATOM 1917 C C . LEU A 1 251 ? 5.033 15.694 10.650 1.00 95.06 251 LEU A C 1
ATOM 1919 O O . LEU A 1 251 ? 4.504 16.614 11.274 1.00 95.06 251 LEU A O 1
ATOM 1923 N N . ASP A 1 252 ? 6.351 15.496 10.644 1.00 92.25 252 ASP A N 1
ATOM 1924 C CA . ASP A 1 252 ? 7.309 16.335 11.369 1.00 92.25 252 ASP A CA 1
ATOM 1925 C C . ASP A 1 252 ? 7.603 17.673 10.644 1.00 92.25 252 ASP A C 1
ATOM 1927 O O . ASP A 1 252 ? 8.193 18.575 11.237 1.00 92.25 252 ASP A O 1
ATOM 1931 N N . SER A 1 253 ? 7.191 17.833 9.379 1.00 91.56 253 SER A N 1
ATOM 1932 C CA . SER A 1 253 ? 7.416 19.045 8.574 1.00 91.56 253 SER A CA 1
ATOM 1933 C C . SER A 1 253 ? 6.498 20.197 8.989 1.00 91.56 253 SER A C 1
ATOM 1935 O O . SER A 1 253 ? 5.329 19.978 9.307 1.00 91.56 253 SER A O 1
ATOM 1937 N N . GLU A 1 254 ? 6.991 21.441 8.942 1.00 87.25 254 GLU A N 1
ATOM 1938 C CA . GLU A 1 254 ? 6.193 22.657 9.187 1.00 87.25 254 GLU A CA 1
ATOM 1939 C C . GLU A 1 254 ? 5.068 22.854 8.153 1.00 87.25 254 GLU A C 1
ATOM 1941 O O . GLU A 1 254 ? 3.988 23.315 8.519 1.00 87.25 254 GLU A O 1
ATOM 1946 N N . ASP A 1 255 ? 5.274 22.382 6.921 1.00 86.94 255 ASP A N 1
ATOM 1947 C CA . ASP A 1 255 ? 4.334 22.512 5.796 1.00 86.94 255 ASP A CA 1
ATOM 1948 C C . ASP A 1 255 ? 3.296 21.372 5.736 1.00 86.94 255 ASP A C 1
ATOM 1950 O O . ASP A 1 255 ? 2.588 21.199 4.745 1.00 86.94 255 ASP A O 1
ATOM 1954 N N . ALA A 1 256 ? 3.229 20.532 6.772 1.00 91.00 256 ALA A N 1
ATOM 1955 C CA . ALA A 1 256 ? 2.269 19.440 6.841 1.00 91.00 256 ALA A CA 1
ATOM 1956 C C . ALA A 1 256 ? 0.838 19.960 7.035 1.00 91.00 256 ALA A C 1
ATOM 1958 O O . ALA A 1 256 ? 0.515 20.534 8.080 1.00 91.00 256 ALA A O 1
ATOM 1959 N N . GLU A 1 257 ? -0.019 19.695 6.051 1.00 91.62 257 GLU A N 1
ATOM 1960 C CA . GLU A 1 257 ? -1.451 19.979 6.102 1.00 91.62 257 GLU A CA 1
ATOM 1961 C C . GLU A 1 257 ? -2.176 18.828 6.806 1.00 91.62 257 GLU A C 1
ATOM 1963 O O . GLU A 1 257 ? -1.990 17.654 6.471 1.00 91.62 257 GLU A O 1
ATOM 1968 N N . ASP A 1 258 ? -3.004 19.157 7.793 1.00 91.94 258 ASP A N 1
ATOM 1969 C CA . ASP A 1 258 ? -3.665 18.197 8.676 1.00 91.94 258 ASP A CA 1
ATOM 1970 C C . ASP A 1 258 ? -4.622 17.258 7.926 1.00 91.94 258 ASP A C 1
ATOM 1972 O O . ASP A 1 258 ? -4.554 16.043 8.121 1.00 91.94 258 ASP A O 1
ATOM 1976 N N . GLU A 1 259 ? -5.456 17.776 7.023 1.00 93.69 259 GLU A N 1
ATOM 1977 C CA . GLU A 1 259 ? -6.381 16.977 6.206 1.00 93.69 259 GLU A CA 1
ATOM 1978 C C . GLU A 1 259 ? -5.626 15.966 5.325 1.00 93.69 259 GLU A C 1
ATOM 1980 O O . GLU A 1 259 ? -5.959 14.770 5.267 1.00 93.69 259 GLU A O 1
ATOM 1985 N N . HIS A 1 260 ? -4.546 16.424 4.683 1.00 93.62 260 HIS A N 1
ATOM 1986 C CA . HIS A 1 260 ? -3.729 15.571 3.831 1.00 93.62 260 HIS A CA 1
ATOM 1987 C C . HIS A 1 260 ? -2.988 14.499 4.640 1.00 93.62 260 HIS A C 1
ATOM 1989 O O . HIS A 1 260 ? -3.001 13.311 4.292 1.00 93.62 260 HIS A O 1
ATOM 1995 N N . ALA A 1 261 ? -2.384 14.900 5.757 1.00 95.06 261 ALA A N 1
ATOM 1996 C CA . ALA A 1 261 ? -1.708 14.004 6.679 1.00 95.06 261 ALA A CA 1
ATOM 1997 C C . ALA A 1 261 ? -2.654 12.939 7.246 1.00 95.06 261 ALA A C 1
ATOM 1999 O O . ALA A 1 261 ? -2.314 11.754 7.218 1.00 95.06 261 ALA A O 1
ATOM 2000 N N . CYS A 1 262 ? -3.851 13.322 7.702 1.00 96.00 262 CYS A N 1
ATOM 2001 C CA . CYS A 1 262 ? -4.847 12.387 8.226 1.00 96.00 262 CYS A CA 1
ATOM 2002 C C . CYS A 1 262 ? -5.243 11.355 7.168 1.00 96.00 262 CYS A C 1
ATOM 2004 O O . CYS A 1 262 ? -5.245 10.156 7.454 1.00 96.00 262 CYS A O 1
ATOM 2006 N N . THR A 1 263 ? -5.463 11.784 5.922 1.00 95.38 263 THR A N 1
ATOM 2007 C CA . THR A 1 263 ? -5.751 10.871 4.804 1.00 95.38 263 THR A CA 1
ATOM 2008 C C . THR A 1 263 ? -4.645 9.826 4.620 1.00 95.38 263 THR A C 1
ATOM 2010 O O . THR A 1 263 ? -4.928 8.632 4.482 1.00 95.38 263 THR A O 1
ATOM 2013 N N . LEU A 1 264 ? -3.373 10.235 4.652 1.00 96.19 264 LEU A N 1
ATOM 2014 C CA . LEU A 1 264 ? -2.245 9.305 4.528 1.00 96.19 264 LEU A CA 1
ATOM 2015 C C . LEU A 1 264 ? -2.109 8.376 5.742 1.00 96.19 264 LEU A C 1
ATOM 2017 O O . LEU A 1 264 ? -1.839 7.187 5.560 1.00 96.19 264 LEU A O 1
ATOM 2021 N N . VAL A 1 265 ? -2.334 8.874 6.962 1.00 97.69 265 VAL A N 1
ATOM 2022 C CA . VAL A 1 265 ? -2.323 8.054 8.186 1.00 97.69 265 VAL A CA 1
ATOM 2023 C C . VAL A 1 265 ? -3.429 6.998 8.138 1.00 97.69 265 VAL A C 1
ATOM 2025 O O . VAL A 1 265 ? -3.165 5.839 8.455 1.00 97.69 265 VAL A O 1
ATOM 2028 N N . HIS A 1 266 ? -4.632 7.355 7.681 1.00 96.62 266 HIS A N 1
ATOM 2029 C CA . HIS A 1 266 ? -5.726 6.410 7.457 1.00 96.62 266 HIS A CA 1
ATOM 2030 C C . HIS A 1 266 ? -5.350 5.333 6.437 1.00 96.62 266 HIS A C 1
ATOM 2032 O O . HIS A 1 266 ? -5.467 4.144 6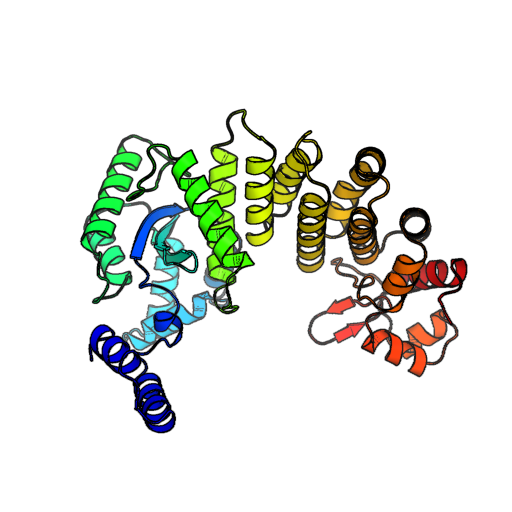.730 1.00 96.62 266 HIS A O 1
ATOM 2038 N N . ARG A 1 267 ? -4.835 5.725 5.264 1.00 95.50 267 ARG A N 1
ATOM 2039 C CA . ARG A 1 267 ? -4.413 4.769 4.225 1.00 95.50 267 ARG A CA 1
ATOM 2040 C C . ARG A 1 267 ? -3.313 3.826 4.730 1.00 95.50 267 ARG A C 1
ATOM 2042 O O . ARG A 1 267 ? -3.366 2.629 4.455 1.00 95.50 267 ARG A O 1
ATOM 2049 N N . LEU A 1 268 ? -2.341 4.336 5.491 1.00 97.00 268 LEU A N 1
ATOM 2050 C CA . LEU A 1 268 ? -1.275 3.519 6.078 1.00 97.00 268 LEU A CA 1
ATOM 2051 C C . LEU A 1 268 ? -1.799 2.574 7.168 1.00 97.00 268 LEU A C 1
ATOM 2053 O O . LEU A 1 268 ? -1.410 1.408 7.198 1.00 97.00 268 LEU A O 1
ATOM 2057 N N . ALA A 1 269 ? -2.690 3.047 8.042 1.00 96.62 269 ALA A N 1
ATOM 2058 C CA . ALA A 1 269 ? -3.338 2.215 9.052 1.00 96.62 269 ALA A CA 1
ATOM 2059 C C . ALA A 1 269 ? -4.130 1.072 8.401 1.00 96.62 269 ALA A C 1
ATOM 2061 O O . ALA A 1 269 ? -4.003 -0.080 8.812 1.00 96.62 269 ALA A O 1
ATOM 2062 N N . ASP A 1 270 ? -4.880 1.368 7.343 1.00 94.56 270 ASP A N 1
ATOM 2063 C CA . ASP A 1 270 ? -5.659 0.381 6.597 1.00 94.56 270 ASP A CA 1
ATOM 2064 C C . ASP A 1 270 ? -4.765 -0.652 5.913 1.00 94.56 270 ASP A C 1
ATOM 2066 O O . ASP A 1 270 ? -5.034 -1.852 6.008 1.00 94.56 270 ASP A O 1
ATOM 2070 N N . ALA A 1 271 ? -3.668 -0.205 5.295 1.00 93.31 271 ALA A N 1
ATOM 2071 C CA . ALA A 1 271 ? -2.662 -1.086 4.713 1.00 93.31 271 ALA A CA 1
ATOM 2072 C C . ALA A 1 271 ? -2.005 -1.984 5.777 1.00 93.31 271 ALA A C 1
ATOM 2074 O O . ALA A 1 271 ? -1.860 -3.183 5.553 1.00 93.31 271 ALA A O 1
ATOM 2075 N N . ALA A 1 272 ? -1.680 -1.450 6.959 1.00 94.88 272 ALA A N 1
ATOM 2076 C CA . ALA A 1 272 ? -1.110 -2.227 8.059 1.00 94.88 272 ALA A CA 1
ATOM 2077 C C . ALA A 1 272 ? -2.095 -3.264 8.621 1.00 94.88 272 ALA A C 1
ATOM 2079 O O . ALA A 1 272 ? -1.721 -4.417 8.840 1.00 94.88 272 ALA A O 1
ATOM 2080 N N . VAL A 1 273 ? -3.371 -2.899 8.801 1.00 93.31 273 VAL A N 1
ATOM 2081 C CA . VAL A 1 273 ? -4.419 -3.846 9.214 1.00 93.31 273 VAL A CA 1
ATOM 2082 C C . VAL A 1 273 ? -4.585 -4.946 8.166 1.00 93.31 273 VAL A C 1
ATOM 2084 O O . VAL A 1 273 ? -4.609 -6.121 8.529 1.00 93.31 273 VAL A O 1
ATOM 2087 N N . ALA A 1 274 ? -4.667 -4.591 6.880 1.00 89.94 274 ALA A N 1
ATOM 2088 C CA . ALA A 1 274 ? -4.810 -5.552 5.786 1.00 89.94 274 ALA A CA 1
ATOM 2089 C C . ALA A 1 274 ? -3.580 -6.462 5.625 1.00 89.94 274 ALA A C 1
ATOM 2091 O O . ALA A 1 274 ? -3.733 -7.641 5.312 1.00 89.94 274 ALA A O 1
ATOM 2092 N N . GLY A 1 275 ? -2.381 -5.926 5.865 1.00 88.06 275 GLY A N 1
ATOM 2093 C CA . GLY A 1 275 ? -1.109 -6.643 5.805 1.00 88.06 275 GLY A CA 1
ATOM 2094 C C . GLY A 1 275 ? -0.781 -7.476 7.047 1.00 88.06 275 GLY A C 1
ATOM 2095 O O . GLY A 1 275 ? 0.215 -8.194 7.034 1.00 88.06 275 GLY A O 1
ATOM 2096 N N . GLY A 1 276 ? -1.599 -7.407 8.105 1.00 90.81 276 GLY A N 1
ATOM 2097 C CA . GLY A 1 276 ? -1.372 -8.154 9.345 1.00 90.81 276 GLY A CA 1
ATOM 2098 C C . GLY A 1 276 ? -0.274 -7.575 10.247 1.00 90.81 276 GLY A C 1
ATOM 2099 O O . GLY A 1 276 ? 0.236 -8.295 11.101 1.00 90.81 276 GLY A O 1
ATOM 2100 N N . ASP A 1 277 ? 0.059 -6.286 10.103 1.00 94.12 277 ASP A N 1
ATOM 2101 C CA . ASP A 1 277 ? 1.012 -5.554 10.959 1.00 94.12 277 ASP A CA 1
ATOM 2102 C C . ASP A 1 277 ? 0.363 -4.422 11.804 1.00 94.12 277 ASP A C 1
ATOM 2104 O O . ASP A 1 277 ? 0.896 -3.310 11.897 1.00 94.12 277 ASP A O 1
ATOM 2108 N N . PRO A 1 278 ? -0.809 -4.632 12.443 1.00 95.69 278 PRO A N 1
ATOM 2109 C CA . PRO A 1 278 ? -1.463 -3.569 13.207 1.00 95.69 278 PRO A CA 1
ATOM 2110 C C . PRO A 1 278 ? -0.675 -3.171 14.467 1.00 95.69 278 PRO A C 1
ATOM 2112 O O . PRO A 1 278 ? -0.700 -2.008 14.864 1.00 95.69 278 PRO A O 1
ATOM 2115 N N . ALA A 1 279 ? 0.055 -4.105 15.088 1.00 96.12 279 ALA A N 1
ATOM 2116 C CA . ALA A 1 279 ? 0.787 -3.855 16.331 1.00 96.12 279 ALA A CA 1
ATOM 2117 C C . ALA A 1 279 ? 1.966 -2.889 16.128 1.00 96.12 279 ALA A C 1
ATOM 2119 O O . ALA A 1 279 ? 2.087 -1.902 16.858 1.00 96.12 279 ALA A O 1
ATOM 2120 N N . SER A 1 280 ? 2.799 -3.116 15.106 1.00 96.69 280 SER A N 1
ATOM 2121 C CA . SER A 1 280 ? 3.929 -2.227 14.817 1.00 96.69 280 SER A CA 1
ATOM 2122 C C . SER A 1 280 ? 3.453 -0.854 14.334 1.00 96.69 280 SER A C 1
ATOM 2124 O O . SER A 1 280 ? 4.095 0.161 14.614 1.00 96.69 280 SER A O 1
ATOM 2126 N N . MET A 1 281 ? 2.311 -0.793 13.639 1.00 97.25 281 MET A N 1
ATOM 2127 C CA . MET A 1 281 ? 1.683 0.475 13.265 1.00 97.25 281 MET A CA 1
ATOM 2128 C C . MET A 1 281 ? 1.155 1.237 14.490 1.00 97.25 281 MET A C 1
ATOM 2130 O O . MET A 1 281 ? 1.402 2.437 14.614 1.00 97.25 281 MET A O 1
ATOM 2134 N N . ALA A 1 282 ? 0.504 0.553 15.437 1.00 97.31 282 ALA A N 1
ATOM 2135 C CA . ALA A 1 282 ? 0.064 1.154 16.697 1.00 97.31 282 ALA A CA 1
ATOM 2136 C C . ALA A 1 282 ? 1.245 1.726 17.496 1.00 97.31 282 ALA A C 1
ATOM 2138 O O . ALA A 1 282 ? 1.169 2.856 17.979 1.00 97.31 282 ALA A O 1
ATOM 2139 N N . GLN A 1 283 ? 2.356 0.986 17.581 1.00 97.62 283 GLN A N 1
ATOM 2140 C CA . GLN A 1 283 ? 3.581 1.437 18.248 1.00 97.62 283 GLN A CA 1
ATOM 2141 C C . GLN A 1 283 ? 4.197 2.671 17.572 1.00 97.62 283 GLN A C 1
ATOM 2143 O O . GLN A 1 283 ? 4.707 3.558 18.256 1.00 97.62 283 GLN A O 1
ATOM 2148 N N . TRP A 1 284 ? 4.144 2.749 16.240 1.00 98.00 284 TRP A N 1
ATOM 2149 C CA . TRP A 1 284 ? 4.658 3.893 15.486 1.00 98.00 284 TRP A CA 1
ATOM 2150 C C . TRP A 1 284 ? 3.779 5.146 15.630 1.00 98.00 284 TRP A C 1
ATOM 2152 O O . TRP A 1 284 ? 4.314 6.253 15.752 1.00 98.00 284 TRP A O 1
ATOM 2162 N N . LEU A 1 285 ? 2.451 4.981 15.632 1.00 97.62 285 LEU A N 1
ATOM 2163 C CA . LEU A 1 285 ? 1.492 6.090 15.635 1.00 97.62 285 LEU A CA 1
ATOM 2164 C C . LEU A 1 285 ? 1.234 6.652 17.042 1.00 97.62 285 LEU A C 1
ATOM 2166 O O . LEU A 1 285 ? 1.133 7.867 17.202 1.00 97.62 285 LEU A O 1
ATOM 2170 N N . ALA A 1 286 ? 1.182 5.803 18.075 1.00 97.25 286 ALA A N 1
ATOM 2171 C CA . ALA A 1 286 ? 0.872 6.206 19.450 1.00 97.25 286 ALA A CA 1
ATOM 2172 C C . ALA A 1 286 ? 1.697 7.400 19.987 1.00 97.25 286 ALA A C 1
ATOM 2174 O O . ALA A 1 286 ? 1.083 8.329 20.510 1.00 97.25 286 ALA A O 1
ATOM 2175 N N . PRO A 1 287 ? 3.040 7.451 19.851 1.00 97.00 287 PRO A N 1
ATOM 2176 C CA . PRO A 1 287 ? 3.820 8.592 20.339 1.00 97.00 287 PRO A CA 1
ATOM 2177 C C . PRO A 1 287 ? 3.669 9.861 19.483 1.00 97.00 287 PRO A C 1
ATOM 2179 O O . PRO A 1 287 ? 4.051 10.937 19.932 1.00 97.00 287 PRO A O 1
ATOM 2182 N N . ARG A 1 288 ? 3.132 9.756 18.259 1.00 96.25 288 ARG A N 1
ATOM 2183 C CA . ARG A 1 288 ? 2.990 10.877 17.313 1.00 96.25 288 ARG A CA 1
ATOM 2184 C C . ARG A 1 288 ? 1.660 11.603 17.446 1.00 96.25 288 ARG A C 1
ATOM 2186 O O . ARG A 1 288 ? 1.604 12.803 17.218 1.00 96.25 288 ARG A O 1
ATOM 2193 N N . VAL A 1 289 ? 0.596 10.896 17.821 1.00 96.25 289 VAL A N 1
ATOM 2194 C CA . VAL A 1 289 ? -0.745 11.493 17.911 1.00 96.25 289 VAL A CA 1
ATOM 2195 C C . VAL A 1 289 ? -0.797 12.665 18.903 1.00 96.25 289 VAL A C 1
ATOM 2197 O O . VAL A 1 289 ? -1.248 13.729 18.489 1.00 96.25 289 VAL A O 1
ATOM 2200 N N . PRO A 1 290 ? -0.308 12.564 20.157 1.00 94.75 290 PRO A N 1
ATOM 2201 C CA . PRO A 1 290 ? -0.402 13.677 21.105 1.00 94.75 290 PRO A CA 1
ATOM 2202 C C . PRO A 1 290 ? 0.219 15.007 20.624 1.00 94.75 290 PRO A C 1
ATOM 2204 O O . PRO A 1 290 ? -0.510 16.000 20.629 1.00 94.75 290 PRO A O 1
ATOM 2207 N N . PRO A 1 291 ? 1.489 15.070 20.160 1.00 94.81 291 PRO A N 1
ATOM 2208 C CA . PRO A 1 291 ? 2.071 16.334 19.696 1.00 94.81 291 PRO A CA 1
ATOM 2209 C C . PRO A 1 291 ? 1.391 16.880 18.432 1.00 94.81 291 PRO A C 1
ATOM 2211 O O . PRO A 1 291 ? 1.246 18.091 18.283 1.00 94.81 291 PRO A O 1
ATOM 2214 N N . LEU A 1 292 ? 0.915 16.012 17.536 1.00 95.06 292 LEU A N 1
ATOM 2215 C CA . LEU A 1 292 ? 0.175 16.440 16.346 1.00 95.06 292 LEU A CA 1
ATOM 2216 C C . LEU A 1 292 ? -1.205 17.018 16.696 1.00 95.06 292 LEU A C 1
ATOM 2218 O O . LEU A 1 292 ? -1.624 18.001 16.094 1.00 95.06 292 LEU A O 1
ATOM 2222 N N . LEU A 1 293 ? -1.901 16.470 17.699 1.00 94.25 293 LEU A N 1
ATOM 2223 C CA . LEU A 1 293 ? -3.165 17.039 18.184 1.00 94.25 293 LEU A CA 1
ATOM 2224 C C . LEU A 1 293 ? -2.976 18.407 18.843 1.00 94.25 293 LEU A C 1
ATOM 2226 O O . LEU A 1 293 ? -3.862 19.256 18.730 1.00 94.25 293 LEU A O 1
ATOM 2230 N N . GLU A 1 294 ? -1.858 18.610 19.542 1.00 93.12 294 GLU A N 1
ATOM 2231 C CA . GLU A 1 294 ? -1.490 19.913 20.099 1.00 93.12 294 GLU A CA 1
ATOM 2232 C C . GLU A 1 294 ? -1.222 20.926 18.981 1.00 93.12 294 GLU A C 1
ATOM 2234 O O . GLU A 1 294 ? -1.726 22.046 19.034 1.00 93.12 294 GLU A O 1
ATOM 2239 N N . ARG A 1 295 ? -0.513 20.500 17.929 1.00 93.75 295 ARG A N 1
ATOM 2240 C CA . ARG A 1 295 ? -0.178 21.336 16.773 1.00 93.75 295 ARG A CA 1
ATOM 2241 C C . ARG A 1 295 ? -1.383 21.686 15.892 1.00 93.75 295 ARG A C 1
ATOM 2243 O O . ARG A 1 295 ? -1.505 22.833 15.475 1.00 93.75 295 ARG A O 1
ATOM 2250 N N . TRP A 1 296 ? -2.252 20.723 15.592 1.00 93.38 296 TRP A N 1
ATOM 2251 C CA . TRP A 1 296 ? -3.348 20.877 14.621 1.00 93.38 296 TRP A CA 1
ATOM 2252 C C . TRP A 1 296 ? -4.725 21.117 15.254 1.00 93.38 296 TRP A C 1
ATOM 2254 O O . TRP A 1 296 ? -5.716 21.269 14.551 1.00 93.38 296 TRP A O 1
ATOM 2264 N N . GLY A 1 297 ? -4.822 21.174 16.586 1.00 88.31 297 GLY A N 1
ATOM 2265 C CA . GLY A 1 297 ? -6.059 21.568 17.265 1.00 88.31 297 GLY A CA 1
ATOM 2266 C C . GLY A 1 297 ? -7.096 20.450 17.411 1.00 88.31 297 GLY A C 1
ATOM 2267 O O . GLY A 1 297 ? -8.255 20.617 17.042 1.00 88.31 297 GLY A O 1
ATOM 2268 N N . LYS A 1 298 ? -6.713 19.331 18.042 1.00 86.19 298 LYS A N 1
ATOM 2269 C CA . LYS A 1 298 ? -7.606 18.196 18.383 1.00 86.19 298 LYS A CA 1
ATOM 2270 C C . LYS A 1 298 ? -8.345 17.582 17.180 1.00 86.19 298 LYS A C 1
ATOM 2272 O O . LYS A 1 298 ? -9.530 17.257 17.275 1.00 86.19 298 LYS A O 1
ATOM 2277 N N . VAL A 1 299 ? -7.638 17.378 16.072 1.00 92.81 299 VAL A N 1
ATOM 2278 C CA . VAL A 1 299 ? -8.166 16.740 14.856 1.00 92.81 299 VAL A CA 1
ATOM 2279 C C . VAL A 1 299 ? -8.642 15.313 15.151 1.00 92.81 299 VAL A C 1
ATOM 2281 O O . VAL A 1 299 ? -7.852 14.435 15.496 1.00 92.81 299 VAL A O 1
ATOM 2284 N N . TYR A 1 300 ? -9.949 15.076 15.023 1.00 94.06 300 TYR A N 1
ATOM 2285 C CA . TYR A 1 300 ? -10.574 13.783 15.320 1.00 94.06 300 TYR A CA 1
ATOM 2286 C C . TYR A 1 300 ? -10.054 12.656 14.414 1.00 94.06 300 TYR A C 1
ATOM 2288 O O . TYR A 1 300 ? -9.731 11.569 14.900 1.00 94.06 300 TYR A O 1
ATOM 2296 N N . ASP A 1 301 ? -9.892 12.952 13.123 1.00 94.44 301 ASP A N 1
ATOM 2297 C CA . ASP A 1 301 ? -9.485 11.992 12.089 1.00 94.44 301 ASP A CA 1
ATOM 2298 C C . ASP A 1 301 ? -8.042 11.499 12.261 1.00 94.44 301 ASP A C 1
ATOM 2300 O O . ASP A 1 301 ? -7.659 10.466 11.726 1.00 94.44 301 ASP A O 1
ATOM 2304 N N . LEU A 1 302 ? -7.235 12.159 13.094 1.00 94.56 302 LEU A N 1
ATOM 2305 C CA . LEU A 1 302 ? -5.918 11.645 13.460 1.00 94.56 302 LEU A CA 1
ATOM 2306 C C . LEU A 1 302 ? -5.996 10.511 14.501 1.00 94.56 302 LEU A C 1
ATOM 2308 O O . LEU A 1 302 ? -5.114 9.651 14.568 1.00 94.56 302 LEU A O 1
ATOM 2312 N N . ILE A 1 303 ? -7.044 10.493 15.330 1.00 96.25 303 ILE A N 1
ATOM 2313 C CA . ILE A 1 303 ? -7.179 9.568 16.466 1.00 96.25 303 ILE A CA 1
ATOM 2314 C C . ILE A 1 303 ? -7.844 8.256 16.034 1.00 96.25 303 ILE A C 1
ATOM 2316 O O . ILE A 1 303 ? -7.469 7.182 16.510 1.00 96.25 303 ILE A O 1
ATOM 2320 N N . VAL A 1 304 ? -8.800 8.324 15.103 1.00 95.81 304 VAL A N 1
ATOM 2321 C CA . VAL A 1 304 ? -9.496 7.155 14.536 1.00 95.81 304 VAL A CA 1
ATOM 2322 C C . VAL A 1 304 ? -8.534 6.061 14.037 1.00 95.81 304 VAL A C 1
ATOM 2324 O O . VAL A 1 304 ? -8.699 4.907 14.448 1.00 95.81 304 VAL A O 1
ATOM 2327 N N . PRO A 1 305 ? -7.506 6.350 13.210 1.00 96.31 305 PRO A N 1
ATOM 2328 C CA . PRO A 1 305 ? -6.592 5.320 12.728 1.00 96.31 305 PRO A CA 1
ATOM 2329 C C . PRO A 1 305 ? -5.767 4.700 13.859 1.00 96.31 305 PRO A C 1
ATOM 2331 O O . PRO A 1 305 ? -5.519 3.497 13.812 1.00 96.31 305 PRO A O 1
ATOM 2334 N N . LEU A 1 306 ? -5.408 5.461 14.906 1.00 97.56 306 LEU A N 1
ATOM 2335 C CA . LEU A 1 306 ? -4.741 4.920 16.097 1.00 97.56 306 LEU A CA 1
ATOM 2336 C C . LEU A 1 306 ? -5.629 3.903 16.816 1.00 97.56 306 LEU A C 1
ATOM 2338 O O . LEU A 1 306 ? -5.171 2.803 17.126 1.00 97.56 306 LEU A O 1
ATOM 2342 N N . PHE A 1 307 ? -6.897 4.245 17.046 1.00 97.19 307 PHE A N 1
ATOM 2343 C CA . PHE A 1 307 ? -7.847 3.319 17.655 1.00 97.19 307 PHE A CA 1
ATOM 2344 C C . PHE A 1 307 ? -8.016 2.054 16.807 1.00 97.19 307 PHE A C 1
ATOM 2346 O O . PHE A 1 307 ? -7.950 0.943 17.330 1.00 97.19 307 PHE A O 1
ATOM 2353 N N . LYS A 1 308 ? -8.164 2.215 15.486 1.00 96.00 308 LYS A N 1
ATOM 2354 C CA . LYS A 1 308 ? -8.323 1.107 14.538 1.00 96.00 308 LYS A CA 1
ATOM 2355 C C . LYS A 1 308 ? -7.162 0.115 14.612 1.00 96.00 308 LYS A C 1
ATOM 2357 O O . LYS A 1 308 ? -7.397 -1.086 14.719 1.00 96.00 308 LYS A O 1
ATOM 2362 N N . VAL A 1 309 ? -5.914 0.591 14.595 1.00 97.19 309 VAL A N 1
ATOM 2363 C CA . VAL A 1 309 ? -4.745 -0.307 14.661 1.00 97.19 309 VAL A CA 1
ATOM 2364 C C . VAL A 1 309 ? -4.563 -0.926 16.047 1.00 97.19 309 VAL A C 1
ATOM 2366 O O . VAL A 1 309 ? -4.168 -2.083 16.141 1.00 97.19 309 VAL A O 1
ATOM 2369 N N . GLN A 1 310 ? -4.921 -0.222 17.126 1.00 97.38 310 GLN A N 1
ATOM 2370 C CA . GLN A 1 310 ? -4.932 -0.791 18.478 1.00 97.38 310 GLN A CA 1
ATOM 2371 C C . GLN A 1 310 ? -5.977 -1.903 18.623 1.00 97.38 310 GLN A C 1
ATOM 2373 O O . GLN A 1 310 ? -5.666 -2.977 19.137 1.00 97.38 310 GLN A O 1
ATOM 2378 N N . ALA A 1 311 ? -7.200 -1.684 18.137 1.00 95.88 311 ALA A N 1
ATOM 2379 C CA . ALA A 1 311 ? -8.253 -2.694 18.141 1.00 95.88 311 ALA A CA 1
ATOM 2380 C C . ALA A 1 311 ? -7.854 -3.904 17.284 1.00 95.88 311 ALA A C 1
ATOM 2382 O O . ALA A 1 311 ? -7.967 -5.048 17.733 1.00 95.88 311 ALA A O 1
ATOM 2383 N N . ALA A 1 312 ? -7.294 -3.659 16.095 1.00 95.62 312 ALA A N 1
ATOM 2384 C CA . ALA A 1 312 ? -6.795 -4.712 15.219 1.00 95.62 312 ALA A CA 1
ATOM 2385 C C . ALA A 1 312 ? -5.657 -5.533 15.842 1.00 95.62 312 ALA A C 1
ATOM 2387 O O . ALA A 1 312 ? -5.560 -6.736 15.581 1.00 95.62 312 ALA A O 1
ATOM 2388 N N . ALA A 1 313 ? -4.844 -4.895 16.690 1.00 96.25 313 ALA A N 1
ATOM 2389 C CA . ALA A 1 313 ? -3.762 -5.495 17.463 1.00 96.25 313 ALA A CA 1
ATOM 2390 C C . ALA A 1 313 ? -4.210 -6.199 18.762 1.00 96.25 313 ALA A C 1
ATOM 2392 O O . ALA A 1 313 ? -3.367 -6.762 19.454 1.00 96.25 313 ALA A O 1
ATOM 2393 N N . GLN A 1 314 ? -5.505 -6.176 19.104 1.00 95.62 314 GLN A N 1
ATOM 2394 C CA . GLN A 1 314 ? -6.027 -6.592 20.415 1.00 95.62 314 GLN A CA 1
ATOM 2395 C C . GLN A 1 314 ? -5.346 -5.880 21.596 1.00 95.62 314 GLN A C 1
ATOM 2397 O O . GLN A 1 314 ? -4.963 -6.515 22.582 1.00 95.62 314 GLN A O 1
ATOM 2402 N N . ALA A 1 315 ? -5.189 -4.558 21.496 1.00 96.69 315 ALA A N 1
ATOM 2403 C CA . ALA A 1 315 ? -4.638 -3.752 22.576 1.00 96.69 315 ALA A CA 1
ATOM 2404 C C . ALA A 1 315 ? -5.424 -3.940 23.897 1.00 96.69 315 ALA A C 1
ATOM 2406 O O . ALA A 1 315 ? -6.641 -4.171 23.876 1.00 96.69 315 ALA A O 1
ATOM 2407 N N . PRO A 1 316 ? -4.748 -3.822 25.053 1.00 96.38 316 PRO A N 1
ATOM 2408 C CA . PRO A 1 316 ? -5.393 -3.841 26.362 1.00 96.38 316 PRO A CA 1
ATOM 2409 C C . PRO A 1 316 ? -6.510 -2.793 26.514 1.00 96.38 316 PRO A C 1
ATOM 2411 O O . PRO A 1 316 ? -6.474 -1.718 25.909 1.00 96.38 316 PRO A O 1
ATOM 2414 N N . THR A 1 317 ? -7.505 -3.097 27.353 1.00 96.88 317 THR A N 1
ATOM 2415 C CA . THR A 1 317 ? -8.685 -2.245 27.594 1.00 96.88 317 THR A CA 1
ATOM 2416 C C . THR A 1 317 ? -8.334 -0.819 28.005 1.00 96.88 317 THR A C 1
ATOM 2418 O O . THR A 1 317 ? -8.980 0.122 27.557 1.00 96.88 317 THR A O 1
ATOM 2421 N N . ASP A 1 318 ? -7.337 -0.646 28.868 1.00 97.12 318 ASP A N 1
ATOM 2422 C CA . ASP A 1 318 ? -6.872 0.655 29.348 1.00 97.12 318 ASP A CA 1
ATOM 2423 C C . ASP A 1 318 ? -6.286 1.503 28.215 1.00 97.12 318 ASP A C 1
ATOM 2425 O O . ASP A 1 318 ? -6.581 2.695 28.128 1.00 97.12 318 ASP A O 1
ATOM 2429 N N . GLN A 1 319 ? -5.540 0.883 27.299 1.00 96.88 319 GLN A N 1
ATOM 2430 C CA . GLN A 1 319 ? -5.014 1.556 26.115 1.00 96.88 319 GLN A CA 1
ATOM 2431 C C . GLN A 1 319 ? -6.133 1.959 25.143 1.00 96.88 319 GLN A C 1
ATOM 2433 O O . GLN A 1 319 ? -6.140 3.087 24.647 1.00 96.88 319 GLN A O 1
ATOM 2438 N N . LEU A 1 320 ? -7.102 1.071 24.897 1.00 96.94 320 LEU A N 1
ATOM 2439 C CA . LEU A 1 320 ? -8.256 1.378 24.045 1.00 96.94 320 LEU A CA 1
ATOM 2440 C C . LEU A 1 320 ? -9.113 2.493 24.647 1.00 96.94 320 LEU A C 1
ATOM 2442 O O . LEU A 1 320 ? -9.487 3.429 23.944 1.00 96.94 320 LEU A O 1
ATOM 2446 N N . ASP A 1 321 ? -9.397 2.429 25.948 1.00 97.00 321 ASP A N 1
ATOM 2447 C CA . ASP A 1 321 ? -10.173 3.456 26.636 1.00 97.00 321 ASP A CA 1
ATOM 2448 C C . ASP A 1 321 ? -9.459 4.808 26.638 1.00 97.00 321 ASP A C 1
ATOM 2450 O O . ASP A 1 321 ? -10.101 5.809 26.331 1.00 97.00 321 ASP A O 1
ATOM 2454 N N . ALA A 1 322 ? -8.148 4.857 26.898 1.00 96.62 322 ALA A N 1
ATOM 2455 C CA . ALA A 1 322 ? -7.373 6.094 26.792 1.00 96.62 322 ALA A CA 1
ATOM 2456 C C . ALA A 1 322 ? -7.533 6.742 25.405 1.00 96.62 322 ALA A C 1
ATOM 2458 O O . ALA A 1 322 ? -7.745 7.953 25.300 1.00 96.62 322 ALA A O 1
ATOM 2459 N N . THR A 1 323 ? -7.526 5.934 24.343 1.00 96.94 323 THR A N 1
ATOM 2460 C CA . THR A 1 323 ? -7.762 6.419 22.980 1.00 96.94 323 THR A CA 1
ATOM 2461 C C . THR A 1 323 ? -9.199 6.895 22.774 1.00 96.94 323 THR A C 1
ATOM 2463 O O . THR A 1 323 ? -9.399 7.980 22.233 1.00 96.94 323 THR A O 1
ATOM 2466 N N . VAL A 1 324 ? -10.206 6.182 23.290 1.00 96.62 324 VAL A N 1
ATOM 2467 C CA . VAL A 1 324 ? -11.605 6.648 23.262 1.00 96.62 324 VAL A CA 1
ATOM 2468 C C . VAL A 1 324 ? -11.774 7.975 24.008 1.00 96.62 324 VAL A C 1
ATOM 2470 O O . VAL A 1 324 ? -12.500 8.843 23.528 1.00 96.62 324 VAL A O 1
ATOM 2473 N N . GLN A 1 325 ? -11.088 8.191 25.136 1.00 96.31 325 GLN A N 1
ATOM 2474 C CA . GLN A 1 325 ? -11.113 9.483 25.835 1.00 96.31 325 GLN A CA 1
ATOM 2475 C C . GLN A 1 325 ? -10.546 10.611 24.962 1.00 96.31 325 GLN A C 1
ATOM 2477 O O . GLN A 1 325 ? -11.140 11.690 24.910 1.00 96.31 325 GLN A O 1
ATOM 2482 N N . MET A 1 326 ? -9.448 10.364 24.233 1.00 95.44 326 MET A N 1
ATOM 2483 C CA . MET A 1 326 ? -8.919 11.327 23.257 1.00 95.44 326 MET A CA 1
ATOM 2484 C C . MET A 1 326 ? -9.952 11.626 22.166 1.00 95.44 326 MET A C 1
ATOM 2486 O O . MET A 1 326 ? -10.241 12.793 21.894 1.00 95.44 326 MET A O 1
ATOM 2490 N N . MET A 1 327 ? -10.570 10.589 21.592 1.00 95.56 327 MET A N 1
ATOM 2491 C CA . MET A 1 327 ? -11.597 10.755 20.564 1.00 95.56 327 MET A CA 1
ATOM 2492 C C . MET A 1 327 ? -12.814 11.539 21.094 1.00 95.56 327 MET A C 1
ATOM 2494 O O . MET A 1 327 ? -13.337 12.412 20.405 1.00 95.56 327 MET A O 1
ATOM 2498 N N . LEU A 1 328 ? -13.257 11.285 22.334 1.00 94.75 328 LEU A N 1
ATOM 2499 C CA . LEU A 1 328 ? -14.386 11.984 22.966 1.00 94.75 328 LEU A CA 1
ATOM 2500 C C . LEU A 1 328 ? -14.083 13.464 23.196 1.00 94.75 328 LEU A C 1
ATOM 2502 O O . LEU A 1 328 ? -14.972 14.302 23.026 1.00 94.75 328 LEU A O 1
ATOM 2506 N N . ALA A 1 329 ? -12.845 13.773 23.589 1.00 93.75 329 ALA A N 1
ATOM 2507 C CA . ALA A 1 329 ? -12.375 15.136 23.795 1.00 93.75 329 ALA A CA 1
ATOM 2508 C C . ALA A 1 329 ? -12.285 15.935 22.484 1.00 93.75 329 ALA A C 1
ATOM 2510 O O . ALA A 1 329 ? -12.412 17.159 22.523 1.00 93.75 329 ALA A O 1
ATOM 2511 N N . ALA A 1 330 ? -12.076 15.254 21.353 1.00 93.69 330 ALA A N 1
ATOM 2512 C CA . ALA A 1 330 ? -12.075 15.844 20.018 1.00 93.69 330 ALA A CA 1
ATOM 2513 C C . ALA A 1 330 ? -13.497 15.971 19.439 1.00 93.69 330 ALA A C 1
ATOM 2515 O O . ALA A 1 330 ? -13.904 17.057 19.032 1.00 93.69 330 ALA A O 1
ATOM 2516 N N . ASN A 1 331 ? -14.292 14.892 19.438 1.00 94.81 331 ASN A N 1
ATOM 2517 C CA . ASN A 1 331 ? -15.658 14.902 18.911 1.00 94.81 331 ASN A CA 1
ATOM 2518 C C . ASN A 1 331 ? -16.553 13.818 19.540 1.00 94.81 331 ASN A C 1
ATOM 2520 O O . ASN A 1 331 ? -16.688 12.696 19.049 1.00 94.81 331 ASN A O 1
ATOM 2524 N N . ARG A 1 332 ? -17.275 14.191 20.602 1.00 91.50 332 ARG A N 1
ATOM 2525 C CA . ARG A 1 332 ? -18.180 13.288 21.335 1.00 91.50 332 ARG A CA 1
ATOM 2526 C C . ARG A 1 332 ? -19.268 12.636 20.473 1.00 91.50 332 ARG A C 1
ATOM 2528 O O . ARG A 1 332 ? -19.689 11.521 20.782 1.00 91.50 332 ARG A O 1
ATOM 2535 N N . LYS A 1 333 ? -19.778 13.327 19.447 1.00 91.06 333 LYS A N 1
ATOM 2536 C CA . LYS A 1 333 ? -20.852 12.795 18.592 1.00 91.06 333 LYS A CA 1
ATOM 2537 C C . LYS A 1 333 ? -20.299 11.740 17.633 1.00 91.06 333 LYS A C 1
ATOM 2539 O O . LYS A 1 333 ? -20.905 10.676 17.531 1.00 91.06 333 LYS A O 1
ATOM 2544 N N . ALA A 1 334 ? -19.160 12.024 16.999 1.00 92.00 334 ALA A N 1
ATOM 2545 C CA . ALA A 1 334 ? -18.509 11.112 16.060 1.00 92.00 334 ALA A CA 1
ATOM 2546 C C . ALA A 1 334 ? -18.079 9.802 16.738 1.00 92.00 334 ALA A C 1
ATOM 2548 O O . ALA A 1 334 ? -18.433 8.736 16.248 1.00 92.00 334 ALA A O 1
ATOM 2549 N N . VAL A 1 335 ? -17.490 9.859 17.943 1.00 92.44 335 VAL A N 1
ATOM 2550 C CA . VAL A 1 335 ? -17.093 8.646 18.695 1.00 92.44 335 VAL A CA 1
ATOM 2551 C C . VAL A 1 335 ? -18.211 7.629 18.823 1.00 92.44 335 VAL A C 1
ATOM 2553 O O . VAL A 1 335 ? -18.011 6.435 18.620 1.00 92.44 335 VAL A O 1
ATOM 2556 N N . ARG A 1 336 ? -19.407 8.089 19.205 1.00 89.88 336 ARG A N 1
ATOM 2557 C CA . ARG A 1 336 ? -20.541 7.185 19.428 1.00 89.88 336 ARG A CA 1
ATOM 2558 C C . ARG A 1 336 ? -20.997 6.526 18.134 1.00 89.88 336 ARG A C 1
ATOM 2560 O O . ARG A 1 336 ? -21.538 5.427 18.192 1.00 89.88 336 ARG A O 1
ATOM 2567 N N . GLN A 1 337 ? -20.846 7.213 17.005 1.00 89.75 337 GLN A N 1
ATOM 2568 C CA . GLN A 1 337 ? -21.143 6.656 15.695 1.00 89.75 337 GLN A CA 1
ATOM 2569 C C . GLN A 1 337 ? -20.091 5.610 15.327 1.00 89.75 337 GLN A C 1
ATOM 2571 O O . GLN A 1 337 ? -20.455 4.463 15.085 1.00 89.75 337 GLN A O 1
ATOM 2576 N N . ASP A 1 338 ? -18.816 5.972 15.399 1.00 89.81 338 ASP A N 1
ATOM 2577 C CA . ASP A 1 338 ? -17.703 5.128 14.975 1.00 89.81 338 ASP A CA 1
ATOM 2578 C C . ASP A 1 338 ? -17.605 3.828 15.779 1.00 89.81 338 ASP A C 1
ATOM 2580 O O . ASP A 1 338 ? -17.543 2.744 15.203 1.00 89.81 338 ASP A O 1
ATOM 2584 N N . LEU A 1 339 ? -17.705 3.898 17.112 1.00 89.25 339 LEU A N 1
ATOM 2585 C CA . LEU A 1 339 ? -17.636 2.709 17.974 1.00 89.25 339 LEU A CA 1
ATOM 2586 C C . LEU A 1 339 ? -18.802 1.728 17.762 1.00 89.25 339 LEU A C 1
ATOM 2588 O O . LEU A 1 339 ? -18.670 0.549 18.092 1.00 89.25 339 LEU A O 1
ATOM 2592 N N . CYS A 1 340 ? -19.937 2.205 17.238 1.00 84.94 340 CYS A N 1
ATOM 2593 C CA . CYS A 1 340 ? -21.187 1.449 17.153 1.00 84.94 340 CYS A CA 1
ATOM 2594 C C . CYS A 1 340 ? -21.633 1.106 15.731 1.00 84.94 340 CYS A C 1
ATOM 2596 O O . CYS A 1 340 ? -22.620 0.378 15.606 1.00 84.94 340 CYS A O 1
ATOM 2598 N N . ARG A 1 341 ? -21.017 1.679 14.689 1.00 76.38 341 ARG A N 1
ATOM 2599 C CA . ARG A 1 341 ? -21.482 1.557 13.295 1.00 76.38 341 ARG A CA 1
ATOM 2600 C C . ARG A 1 341 ? -20.380 1.295 12.278 1.00 76.38 341 ARG A C 1
ATOM 2602 O O . ARG A 1 341 ? -20.696 0.749 11.229 1.00 76.38 341 ARG A O 1
ATOM 2609 N N . GLU A 1 342 ? -19.136 1.646 12.581 1.00 76.50 342 GLU A N 1
ATOM 2610 C CA . GLU A 1 342 ? -18.018 1.456 11.659 1.00 76.50 342 GLU A CA 1
ATOM 2611 C C . GLU A 1 342 ? -17.234 0.175 11.996 1.00 76.50 342 GLU A C 1
ATOM 2613 O O . GLU A 1 342 ? -17.162 -0.224 13.166 1.00 76.50 342 GLU A O 1
ATOM 2618 N N . PRO A 1 343 ? -16.600 -0.478 11.003 1.00 75.00 343 PRO A N 1
ATOM 2619 C CA . PRO A 1 343 ? -15.818 -1.697 11.198 1.00 75.00 343 PRO A CA 1
ATOM 2620 C C . PRO A 1 343 ? -14.433 -1.412 11.813 1.00 75.00 343 PRO A C 1
ATOM 2622 O O . PRO A 1 343 ? -13.394 -1.789 11.265 1.00 75.00 343 PRO A O 1
ATOM 2625 N N . LEU A 1 344 ? -14.400 -0.745 12.971 1.00 86.69 344 LEU A N 1
ATOM 2626 C CA . LEU A 1 344 ? -13.172 -0.421 13.709 1.00 86.69 344 LEU A CA 1
ATOM 2627 C C . LEU A 1 344 ? -12.588 -1.611 14.475 1.00 86.69 344 LEU A C 1
ATOM 2629 O O . LEU A 1 344 ? -11.408 -1.617 14.809 1.00 86.69 344 LEU A O 1
ATOM 2633 N N . TRP A 1 345 ? -13.400 -2.633 14.736 1.00 89.94 345 TRP A N 1
ATOM 2634 C CA . TRP A 1 345 ? -13.068 -3.737 15.639 1.00 89.94 345 TRP A CA 1
ATOM 2635 C C . TRP A 1 345 ? -12.499 -4.972 14.929 1.00 89.94 345 TRP A C 1
ATOM 2637 O O . TRP A 1 345 ? -12.455 -6.069 15.487 1.00 89.94 345 TRP A O 1
ATOM 2647 N N . ARG A 1 346 ? -12.067 -4.832 13.676 1.00 90.81 346 ARG A N 1
ATOM 2648 C CA . ARG A 1 346 ? -11.502 -5.952 12.921 1.00 90.81 346 ARG A CA 1
ATOM 2649 C C . ARG A 1 346 ? -10.119 -6.320 13.459 1.00 90.81 346 ARG A C 1
ATOM 2651 O O . ARG A 1 346 ? -9.188 -5.540 13.327 1.00 90.81 346 ARG A O 1
ATOM 2658 N N . VAL A 1 347 ? -9.979 -7.539 13.972 1.00 92.00 347 VAL A N 1
ATOM 2659 C CA . VAL A 1 347 ? -8.719 -8.115 14.461 1.00 92.00 347 VAL A CA 1
ATOM 2660 C C . VAL A 1 347 ? -7.967 -8.778 13.309 1.00 92.00 347 VAL A C 1
ATOM 2662 O O . VAL A 1 347 ? -8.551 -9.581 12.577 1.00 92.00 347 VAL A O 1
ATOM 2665 N N . THR A 1 348 ? -6.679 -8.455 13.144 1.00 92.31 348 THR A N 1
ATOM 2666 C CA . THR A 1 348 ? -5.844 -8.982 12.042 1.00 92.31 348 THR A CA 1
ATOM 2667 C C . THR A 1 348 ? -4.465 -9.488 12.460 1.00 92.31 348 THR A C 1
ATOM 2669 O O . THR A 1 348 ? -3.667 -9.851 11.599 1.00 92.31 348 THR A O 1
ATOM 2672 N N . ILE A 1 349 ? -4.179 -9.570 13.763 1.00 91.62 349 ILE A N 1
ATOM 2673 C CA . ILE A 1 349 ? -2.947 -10.216 14.239 1.00 91.62 349 ILE A CA 1
ATOM 2674 C C . ILE A 1 349 ? -2.916 -11.707 13.889 1.00 91.62 349 ILE A C 1
ATOM 2676 O O . ILE A 1 349 ? -3.955 -12.365 13.832 1.00 91.62 349 ILE A O 1
ATOM 2680 N N . SER A 1 350 ? -1.712 -12.241 13.681 1.00 88.06 350 SER A N 1
ATOM 2681 C CA . SER A 1 350 ? -1.485 -13.626 13.249 1.00 88.06 350 SER A CA 1
ATOM 2682 C C . SER A 1 350 ? -1.974 -14.675 14.252 1.00 88.06 350 SER A C 1
ATOM 2684 O O . SER A 1 350 ? -2.504 -15.707 13.840 1.00 88.06 350 SER A O 1
ATOM 2686 N N . ASP A 1 351 ? -1.833 -14.401 15.550 1.00 90.94 351 ASP A N 1
ATOM 2687 C CA . ASP A 1 351 ? -2.346 -15.236 16.635 1.00 90.94 351 ASP A CA 1
ATOM 2688 C C . ASP A 1 351 ? -3.383 -14.460 17.462 1.00 90.94 351 ASP A C 1
ATOM 2690 O O . ASP A 1 351 ? -3.024 -13.713 18.377 1.00 90.94 351 ASP A O 1
ATOM 2694 N N . PRO A 1 352 ? -4.683 -14.599 17.148 1.00 91.25 352 PRO A N 1
ATOM 2695 C CA . PRO A 1 352 ? -5.731 -13.921 17.891 1.00 91.25 352 PRO A CA 1
ATOM 2696 C C . PRO A 1 352 ? -6.026 -14.560 19.262 1.00 91.25 352 PRO A C 1
ATOM 2698 O O . PRO A 1 352 ? -6.832 -14.011 20.017 1.00 91.25 352 PRO A O 1
ATOM 2701 N N . GLY A 1 353 ? -5.400 -15.691 19.606 1.00 94.00 353 GLY A N 1
ATOM 2702 C CA . GLY A 1 353 ? -5.727 -16.472 20.796 1.00 94.00 353 GLY A CA 1
ATOM 2703 C C . GLY A 1 353 ? -7.034 -17.261 20.655 1.00 94.00 353 GLY A C 1
ATOM 2704 O O . GLY A 1 353 ? -7.373 -17.749 19.578 1.00 94.00 353 GLY A O 1
ATOM 2705 N N . GLU A 1 354 ? -7.768 -17.422 21.761 1.00 95.88 354 GLU A N 1
ATOM 2706 C CA . GLU A 1 354 ? -9.019 -18.191 21.783 1.00 95.88 354 GLU A CA 1
ATOM 2707 C C . GLU A 1 354 ? -10.093 -17.557 20.888 1.00 95.88 354 GLU A C 1
ATOM 2709 O O . GLU A 1 354 ? -10.418 -16.373 21.016 1.00 95.88 354 GLU A O 1
ATOM 2714 N N . LEU A 1 355 ? -10.665 -18.378 20.007 1.00 96.31 355 LEU A N 1
ATOM 2715 C CA . LEU A 1 355 ? -11.694 -17.994 19.051 1.00 96.31 355 LEU A CA 1
ATOM 2716 C C . LEU A 1 355 ? -13.044 -18.577 19.462 1.00 96.31 355 LEU A C 1
ATOM 2718 O O . LEU A 1 355 ? -13.195 -19.792 19.569 1.00 96.31 355 LEU A O 1
ATOM 2722 N N . LEU A 1 356 ? -14.021 -17.696 19.634 1.00 96.38 356 LEU A N 1
ATOM 2723 C CA . LEU A 1 356 ? -15.382 -18.017 20.034 1.00 96.38 356 LEU A CA 1
ATOM 2724 C C . LEU A 1 356 ? -16.307 -18.091 18.818 1.00 96.38 356 LEU A C 1
ATOM 2726 O O . LEU A 1 356 ? -16.160 -17.331 17.848 1.00 96.38 356 LEU A O 1
ATOM 2730 N N . ASP A 1 357 ? -17.292 -18.978 18.900 1.00 95.12 357 ASP A N 1
ATOM 2731 C CA . ASP A 1 357 ? -18.491 -18.912 18.072 1.00 95.12 357 ASP A CA 1
ATOM 2732 C C . ASP A 1 357 ? -19.527 -17.916 18.638 1.00 95.12 357 ASP A C 1
ATOM 2734 O O . ASP A 1 357 ? -19.321 -17.250 19.658 1.00 95.12 357 ASP A O 1
ATOM 2738 N N . THR A 1 358 ? -20.662 -17.786 17.950 1.00 95.31 358 THR A N 1
ATOM 2739 C CA . THR A 1 358 ? -21.747 -16.869 18.327 1.00 95.31 358 THR A CA 1
ATOM 2740 C C . THR A 1 358 ? -22.370 -17.196 19.689 1.00 95.31 358 THR A C 1
ATOM 2742 O O . THR A 1 358 ? -22.751 -16.274 20.411 1.00 95.31 358 THR A O 1
ATOM 2745 N N . ALA A 1 359 ? -22.494 -18.477 20.051 1.00 95.81 359 ALA A N 1
ATOM 2746 C CA . ALA A 1 359 ? -23.105 -18.899 21.309 1.00 95.81 359 ALA A CA 1
ATOM 2747 C C . ALA A 1 359 ? -22.155 -18.650 22.488 1.00 95.81 359 ALA A C 1
ATOM 2749 O O . ALA A 1 359 ? -22.548 -18.050 23.486 1.00 95.81 359 ALA A O 1
ATOM 2750 N N . GLN A 1 360 ? -20.880 -18.997 22.330 1.00 97.12 360 GLN A N 1
ATOM 2751 C CA . GLN A 1 360 ? -19.843 -18.742 23.329 1.00 97.12 360 GLN A CA 1
ATOM 2752 C C . GLN A 1 360 ? -19.637 -17.238 23.565 1.00 97.12 360 GLN A C 1
ATOM 2754 O O . GLN A 1 360 ? -19.527 -16.786 24.704 1.00 97.12 360 GLN A O 1
ATOM 2759 N N . ALA A 1 361 ? -19.633 -16.426 22.502 1.00 96.38 361 ALA A N 1
ATOM 2760 C CA . ALA A 1 361 ? -19.555 -14.971 22.634 1.00 96.38 361 ALA A CA 1
ATOM 2761 C C . ALA A 1 361 ? -20.784 -14.378 23.349 1.00 96.38 361 ALA A C 1
ATOM 2763 O O . ALA A 1 361 ? -20.652 -13.434 24.132 1.00 96.38 361 ALA A O 1
ATOM 2764 N N . ALA A 1 362 ? -21.975 -14.940 23.118 1.00 96.38 362 ALA A N 1
ATOM 2765 C CA . ALA A 1 362 ? -23.198 -14.548 23.815 1.00 96.38 362 ALA A CA 1
ATOM 2766 C C . ALA A 1 362 ? -23.106 -14.799 25.329 1.00 96.38 362 ALA A C 1
ATOM 2768 O O . ALA A 1 362 ? -23.492 -13.924 26.109 1.00 96.38 362 ALA A O 1
ATOM 2769 N N . GLU A 1 363 ? -22.529 -15.930 25.746 1.00 96.31 363 GLU A N 1
ATOM 2770 C CA . GLU A 1 363 ? -22.274 -16.238 27.159 1.00 96.31 363 GLU A CA 1
ATOM 2771 C C . GLU A 1 363 ? -21.321 -15.222 27.804 1.00 96.31 363 GLU A C 1
ATOM 2773 O O . GLU A 1 363 ? -21.632 -14.670 28.859 1.00 96.31 363 GLU A O 1
ATOM 2778 N N . VAL A 1 364 ? -20.206 -14.892 27.140 1.00 95.19 364 VAL A N 1
ATOM 2779 C CA . VAL A 1 364 ? -19.229 -13.896 27.631 1.00 95.19 364 VAL A CA 1
ATOM 2780 C C . VAL A 1 364 ? -19.862 -12.510 27.814 1.00 95.19 364 VAL A C 1
ATOM 2782 O O . VAL A 1 364 ? -19.579 -11.789 28.782 1.00 95.19 364 VAL A O 1
ATOM 2785 N N . LEU A 1 365 ? -20.746 -12.120 26.896 1.00 94.38 365 LEU A N 1
ATOM 2786 C CA . LEU A 1 365 ? -21.421 -10.825 26.945 1.00 94.38 365 LEU A CA 1
ATOM 2787 C C . LEU A 1 365 ? -22.668 -10.809 27.837 1.00 94.38 365 LEU A C 1
ATOM 2789 O O . LEU A 1 365 ? -23.159 -9.724 28.145 1.00 94.38 365 LEU A O 1
ATOM 2793 N N . GLY A 1 366 ? -23.190 -11.965 28.258 1.00 93.94 366 GLY A N 1
ATOM 2794 C CA . GLY A 1 366 ? -24.495 -12.040 28.921 1.00 93.94 366 GLY A CA 1
ATOM 2795 C C . GLY A 1 366 ? -25.611 -11.477 28.029 1.00 93.94 366 GLY A C 1
ATOM 2796 O O . GLY A 1 366 ? -26.441 -10.680 28.475 1.00 93.94 366 GLY A O 1
ATOM 2797 N N . ARG A 1 367 ? -25.578 -11.813 26.734 1.00 95.44 367 ARG A N 1
ATOM 2798 C CA . ARG A 1 367 ? -26.531 -11.369 25.701 1.00 95.44 367 ARG A CA 1
ATOM 2799 C C . ARG A 1 367 ? -27.044 -12.574 24.912 1.00 95.44 367 ARG A C 1
ATOM 2801 O O . ARG A 1 367 ? -26.564 -13.686 25.086 1.00 95.44 367 ARG A O 1
ATOM 2808 N N . SER A 1 368 ? -28.046 -12.379 24.055 1.00 95.75 368 SER A N 1
ATOM 2809 C CA . SER A 1 368 ? -28.559 -13.466 23.214 1.00 95.75 368 SER A CA 1
ATOM 2810 C C . SER A 1 368 ? -27.643 -13.731 22.007 1.00 95.75 368 SER A C 1
ATOM 2812 O O . SER A 1 368 ? -27.032 -12.794 21.488 1.00 95.75 368 SER A O 1
ATOM 2814 N N . PRO A 1 369 ? -27.601 -14.962 21.465 1.00 96.44 369 PRO A N 1
ATOM 2815 C CA . PRO A 1 369 ? -26.894 -15.240 20.210 1.00 96.44 369 PRO A CA 1
ATOM 2816 C C . PRO A 1 369 ? -27.360 -14.359 19.039 1.00 96.44 369 PRO A C 1
ATOM 2818 O O . PRO A 1 369 ? -26.554 -13.954 18.207 1.00 96.44 369 PRO A O 1
ATOM 2821 N N . ALA A 1 370 ? -28.645 -13.984 19.006 1.00 95.62 370 ALA A N 1
ATOM 2822 C CA . ALA A 1 370 ? -29.192 -13.069 18.002 1.00 95.62 370 ALA A CA 1
ATOM 2823 C C . ALA A 1 370 ? -28.586 -11.655 18.088 1.00 95.62 370 ALA A C 1
ATOM 2825 O O . ALA A 1 370 ? -28.347 -11.025 17.058 1.00 95.62 370 ALA A O 1
ATOM 2826 N N . PHE A 1 371 ? -28.295 -11.164 19.299 1.00 94.44 371 PHE A N 1
ATOM 2827 C CA . PHE A 1 371 ? -27.583 -9.898 19.488 1.00 94.44 371 PHE A CA 1
ATOM 2828 C C . PHE A 1 371 ? -26.178 -9.963 18.874 1.00 94.44 371 PHE A C 1
ATOM 2830 O O . PHE A 1 371 ? -25.783 -9.054 18.145 1.00 94.44 371 PHE A O 1
ATOM 2837 N N . ILE A 1 372 ? -25.454 -11.061 19.113 1.00 95.19 372 ILE A N 1
ATOM 2838 C CA . ILE A 1 372 ? -24.111 -11.278 18.559 1.00 95.19 372 ILE A CA 1
ATOM 2839 C C . ILE A 1 372 ? -24.154 -11.358 17.034 1.00 95.19 372 ILE A C 1
ATOM 2841 O O . ILE A 1 372 ? -23.390 -10.665 16.370 1.00 95.19 372 ILE A O 1
ATOM 2845 N N . ALA A 1 373 ? -25.072 -12.151 16.476 1.00 93.44 373 ALA A N 1
ATOM 2846 C CA . ALA A 1 373 ? -25.233 -12.301 15.032 1.00 93.44 373 ALA A CA 1
ATOM 2847 C C . ALA A 1 373 ? -25.488 -10.951 14.342 1.00 93.44 373 ALA A C 1
ATOM 2849 O O . ALA A 1 373 ? -24.817 -10.627 13.365 1.00 93.44 373 ALA A O 1
ATOM 2850 N N . LYS A 1 374 ? -26.374 -10.119 14.905 1.00 92.62 374 LYS A N 1
ATOM 2851 C CA . LYS A 1 374 ? -26.649 -8.773 14.385 1.00 92.62 374 LYS A CA 1
ATOM 2852 C C . LYS A 1 374 ? -25.412 -7.871 14.423 1.00 92.62 374 LYS A C 1
ATOM 2854 O O . LYS A 1 374 ? -25.147 -7.148 13.469 1.00 92.62 374 LYS A O 1
ATOM 2859 N N . ARG A 1 375 ? -24.638 -7.898 15.513 1.00 91.62 375 ARG A N 1
ATOM 2860 C CA . ARG A 1 375 ? -23.410 -7.092 15.632 1.00 91.62 375 ARG A CA 1
ATOM 2861 C C . ARG A 1 375 ? -22.309 -7.568 14.680 1.00 91.62 375 ARG A C 1
ATOM 2863 O O . ARG A 1 375 ? -21.595 -6.728 14.139 1.00 91.62 375 ARG A O 1
ATOM 2870 N N . LEU A 1 376 ? -22.203 -8.880 14.450 1.00 91.06 376 LEU A N 1
ATOM 2871 C CA . LEU A 1 376 ? -21.307 -9.480 13.456 1.00 91.06 376 LEU A CA 1
ATOM 2872 C C . LEU A 1 376 ? -21.670 -9.052 12.033 1.00 91.06 376 LEU A C 1
ATOM 2874 O O . LEU A 1 376 ? -20.789 -8.632 11.291 1.00 91.06 376 LEU A O 1
ATOM 2878 N N . GLU A 1 377 ? -22.954 -9.114 11.674 1.00 89.06 377 GLU A N 1
ATOM 2879 C CA . GLU A 1 377 ? -23.464 -8.655 10.375 1.00 89.06 377 GLU A CA 1
ATOM 2880 C C . GLU A 1 377 ? -23.149 -7.172 10.142 1.00 89.06 377 GLU A C 1
ATOM 2882 O O . GLU A 1 377 ? -22.749 -6.775 9.053 1.00 89.06 377 GLU A O 1
ATOM 2887 N N . GLN A 1 378 ? -23.258 -6.363 11.197 1.00 87.88 378 GLN A N 1
ATOM 2888 C CA . GLN A 1 378 ? -22.933 -4.938 11.165 1.00 87.88 378 GLN A CA 1
ATOM 2889 C C . GLN A 1 378 ? -21.423 -4.643 11.231 1.00 87.88 378 GLN A C 1
ATOM 2891 O O . GLN A 1 378 ? -21.033 -3.501 11.023 1.00 87.88 378 GLN A O 1
ATOM 2896 N N . GLY A 1 379 ? -20.571 -5.619 11.563 1.00 87.31 379 GLY A N 1
ATOM 2897 C CA . GLY A 1 379 ? -19.132 -5.404 11.773 1.00 87.31 379 GLY A CA 1
ATOM 2898 C C . GLY A 1 379 ? -18.782 -4.567 13.014 1.00 87.31 379 GLY A C 1
ATOM 2899 O O . GLY A 1 379 ? -17.711 -3.973 13.071 1.00 87.31 379 GLY A O 1
ATOM 2900 N N . THR A 1 380 ? -19.670 -4.505 14.012 1.00 90.31 380 THR A N 1
ATOM 2901 C CA . THR A 1 380 ? -19.572 -3.579 15.170 1.00 90.31 380 THR A CA 1
ATOM 2902 C C . THR A 1 380 ? -19.111 -4.250 16.466 1.00 90.31 380 THR A C 1
ATOM 2904 O O . THR A 1 380 ? -19.161 -3.663 17.546 1.00 90.31 380 THR A O 1
ATOM 2907 N N . ILE A 1 381 ? -18.667 -5.498 16.357 1.00 93.38 381 ILE A N 1
ATOM 2908 C CA . ILE A 1 381 ? -18.079 -6.314 17.421 1.00 93.38 381 ILE A CA 1
ATOM 2909 C C . ILE A 1 381 ? -16.734 -6.848 16.922 1.00 93.38 381 ILE A C 1
ATOM 2911 O O . ILE A 1 381 ? -16.552 -6.948 15.705 1.00 93.38 381 ILE A O 1
ATOM 2915 N N . PRO A 1 382 ? -15.789 -7.208 17.806 1.00 94.31 382 PRO A N 1
ATOM 2916 C CA . PRO A 1 382 ? -14.529 -7.769 17.366 1.00 94.31 382 PRO A CA 1
ATOM 2917 C C . PRO A 1 382 ? -14.689 -9.013 16.504 1.00 94.31 382 PRO A C 1
ATOM 2919 O O . PRO A 1 382 ? -15.374 -9.964 16.878 1.00 94.31 382 PRO A O 1
ATOM 2922 N N . THR A 1 383 ? -14.019 -9.012 15.356 1.00 93.38 383 THR A N 1
ATOM 2923 C CA . THR A 1 383 ? -14.055 -10.136 14.415 1.00 93.38 383 THR A CA 1
ATOM 2924 C C . THR A 1 383 ? -12.673 -10.477 13.913 1.00 93.38 383 THR A C 1
ATOM 2926 O O . THR A 1 383 ? -11.904 -9.585 13.557 1.00 93.38 383 THR A O 1
ATOM 2929 N N . PHE A 1 384 ? -12.417 -11.770 13.783 1.00 92.31 384 PHE A N 1
ATOM 2930 C CA . PHE A 1 384 ? -11.262 -12.330 13.108 1.00 92.31 384 PHE A CA 1
ATOM 2931 C C . PHE A 1 384 ? -11.749 -13.209 11.958 1.00 92.31 384 PHE A C 1
ATOM 2933 O O . PHE A 1 384 ? -12.647 -14.039 12.134 1.00 92.31 384 PHE A O 1
ATOM 2940 N N . ARG A 1 385 ? -11.173 -13.008 10.771 1.00 88.88 385 ARG A N 1
ATOM 2941 C CA . ARG A 1 385 ? -11.473 -13.817 9.589 1.00 88.88 385 ARG A CA 1
ATOM 2942 C C . ARG A 1 385 ? -10.246 -14.637 9.231 1.00 88.88 385 ARG A C 1
ATOM 2944 O O . ARG A 1 385 ? -9.180 -14.072 9.000 1.00 88.88 385 ARG A O 1
ATOM 2951 N N . LYS A 1 386 ? -10.432 -15.950 9.148 1.00 81.69 386 LYS A N 1
ATOM 2952 C CA . LYS A 1 386 ? -9.461 -16.883 8.585 1.00 81.69 386 LYS A CA 1
ATOM 2953 C C . LYS A 1 386 ? -10.185 -17.691 7.522 1.00 81.69 386 LYS A C 1
ATOM 2955 O O . LYS A 1 386 ? -11.169 -18.361 7.836 1.00 81.69 386 LYS A O 1
ATOM 2960 N N . ASP A 1 387 ? -9.728 -17.559 6.283 1.00 81.31 387 ASP A N 1
ATOM 2961 C CA . ASP A 1 387 ? -10.401 -18.112 5.107 1.00 81.31 387 ASP A CA 1
ATOM 2962 C C . ASP A 1 387 ? -11.873 -17.640 5.056 1.00 81.31 387 ASP A C 1
ATOM 2964 O O . ASP A 1 387 ? -12.153 -16.454 5.261 1.00 81.31 387 ASP A O 1
ATOM 2968 N N . ASP A 1 388 ? -12.819 -18.558 4.856 1.00 81.19 388 ASP A N 1
ATOM 2969 C CA . ASP A 1 388 ? -14.259 -18.264 4.817 1.00 81.19 388 ASP A CA 1
ATOM 2970 C C . ASP A 1 388 ? -14.924 -18.232 6.205 1.00 81.19 388 ASP A C 1
ATOM 2972 O O . ASP A 1 388 ? -16.136 -18.041 6.324 1.00 81.19 388 ASP A O 1
ATOM 2976 N N . GLN A 1 389 ? -14.158 -18.418 7.286 1.00 85.56 389 GLN A N 1
ATOM 2977 C CA . GLN A 1 389 ? -14.703 -18.466 8.639 1.00 85.56 389 GLN A CA 1
ATOM 2978 C C . GLN A 1 389 ? -14.537 -17.133 9.368 1.00 85.56 389 GLN A C 1
ATOM 2980 O O . GLN A 1 389 ? -13.438 -16.594 9.500 1.00 85.56 389 GLN A O 1
ATOM 2985 N N . VAL A 1 390 ? -15.649 -16.638 9.916 1.00 89.25 390 VAL A N 1
ATOM 2986 C CA . VAL A 1 390 ? -15.668 -15.530 10.877 1.00 89.25 390 VAL A CA 1
ATOM 2987 C C . VAL A 1 390 ? -15.753 -16.103 12.291 1.00 89.25 390 VAL A C 1
ATOM 2989 O O . VAL A 1 390 ? -16.588 -16.967 12.584 1.00 89.25 390 VAL A O 1
ATOM 2992 N N . ARG A 1 391 ? -14.860 -15.639 13.163 1.00 93.62 391 ARG A N 1
ATOM 2993 C CA . ARG A 1 391 ? -14.792 -15.984 14.589 1.00 93.62 391 ARG A CA 1
ATOM 2994 C C . ARG A 1 391 ? -14.584 -14.726 15.427 1.00 93.62 391 ARG A C 1
ATOM 2996 O O . ARG A 1 391 ? -14.184 -13.688 14.900 1.00 93.62 391 ARG A O 1
ATOM 3003 N N . ILE A 1 392 ? -14.847 -14.821 16.727 1.00 96.31 392 ILE A N 1
ATOM 3004 C CA . ILE A 1 392 ? -14.705 -13.703 17.667 1.00 96.31 392 ILE A CA 1
ATOM 3005 C C . ILE A 1 392 ? -13.539 -13.997 18.617 1.00 96.31 392 ILE A C 1
ATOM 3007 O O . ILE A 1 392 ? -13.633 -14.942 19.398 1.00 96.31 392 ILE A O 1
ATOM 3011 N N . PRO A 1 393 ? -12.442 -13.223 18.594 1.00 96.56 393 PRO A N 1
ATOM 3012 C CA . PRO A 1 393 ? -11.367 -13.386 19.570 1.00 96.56 393 PRO A CA 1
ATOM 3013 C C . PRO A 1 393 ? -11.849 -13.041 20.984 1.00 96.56 393 PRO A C 1
ATOM 3015 O O . PRO A 1 393 ? -12.354 -11.937 21.203 1.00 96.56 393 PRO A O 1
ATOM 3018 N N . ARG A 1 394 ? -11.679 -13.953 21.955 1.00 96.94 394 ARG A N 1
ATOM 3019 C CA . ARG A 1 394 ? -12.149 -13.753 23.343 1.00 96.94 394 ARG A CA 1
ATOM 3020 C C . ARG A 1 394 ? -11.580 -12.476 23.960 1.00 96.94 394 ARG A C 1
ATOM 3022 O O . ARG A 1 394 ? -12.335 -11.679 24.506 1.00 96.94 394 ARG A O 1
ATOM 3029 N N . ARG A 1 395 ? -10.265 -12.264 23.848 1.00 95.56 395 ARG A N 1
ATOM 3030 C CA . ARG A 1 395 ? -9.584 -11.104 24.452 1.00 95.56 395 ARG A CA 1
ATOM 3031 C C . ARG A 1 395 ? -10.110 -9.789 23.886 1.00 95.56 395 ARG A C 1
ATOM 3033 O O . ARG A 1 395 ? -10.482 -8.903 24.647 1.00 95.56 395 ARG A O 1
ATOM 3040 N N . ALA A 1 396 ? -10.207 -9.681 22.560 1.00 96.00 396 ALA A N 1
ATOM 3041 C CA . ALA A 1 396 ? -10.791 -8.504 21.927 1.00 96.00 396 ALA A CA 1
ATOM 3042 C C . ALA A 1 396 ? -12.242 -8.275 22.365 1.00 96.00 396 ALA A C 1
ATOM 3044 O O . ALA A 1 396 ? -12.620 -7.134 22.618 1.00 96.00 396 ALA A O 1
ATOM 3045 N N . LEU A 1 397 ? -13.046 -9.338 22.478 1.00 96.81 397 LEU A N 1
ATOM 3046 C CA . LEU A 1 397 ? -14.438 -9.255 22.922 1.00 96.81 397 LEU A CA 1
ATOM 3047 C C . LEU A 1 397 ? -14.565 -8.719 24.354 1.00 96.81 397 LEU A C 1
ATOM 3049 O O . LEU A 1 397 ? -15.433 -7.890 24.621 1.00 96.81 397 LEU A O 1
ATOM 3053 N N . GLU A 1 398 ? -13.704 -9.168 25.263 1.00 96.56 398 GLU A N 1
ATOM 3054 C CA . GLU A 1 398 ? -13.662 -8.696 26.650 1.00 96.56 398 GLU A CA 1
ATOM 3055 C C . GLU A 1 398 ? -13.248 -7.220 26.729 1.00 96.56 398 GLU A C 1
ATOM 3057 O O . GLU A 1 398 ? -13.923 -6.433 27.400 1.00 96.56 398 GLU A O 1
ATOM 3062 N N . SER A 1 399 ? -12.213 -6.813 25.984 1.00 96.06 399 SER A N 1
ATOM 3063 C CA . SER A 1 399 ? -11.805 -5.405 25.892 1.00 96.06 399 SER A CA 1
ATOM 3064 C C . SER A 1 399 ? -12.907 -4.527 25.298 1.00 96.06 399 SER A C 1
ATOM 3066 O O . SER A 1 399 ? -13.222 -3.466 25.837 1.00 96.06 399 SER A O 1
ATOM 3068 N N . TRP A 1 400 ? -13.542 -4.988 24.217 1.00 96.12 400 TRP A N 1
ATOM 3069 C CA . TRP A 1 400 ? -14.684 -4.320 23.599 1.00 96.12 400 TRP A CA 1
ATOM 3070 C C . TRP A 1 400 ? -15.827 -4.144 24.592 1.00 96.12 400 TRP A C 1
ATOM 3072 O O . TRP A 1 400 ? -16.301 -3.027 24.774 1.00 96.12 400 TRP A O 1
ATOM 3082 N N . LYS A 1 401 ? -16.230 -5.213 25.291 1.00 95.88 401 LYS A N 1
ATOM 3083 C CA . LYS A 1 401 ? -17.295 -5.165 26.301 1.00 95.88 401 LYS A CA 1
ATOM 3084 C C . LYS A 1 401 ? -16.995 -4.100 27.349 1.00 95.88 401 LYS A C 1
ATOM 3086 O O . LYS A 1 401 ? -17.837 -3.242 27.595 1.00 95.88 401 LYS A O 1
ATOM 3091 N N . ALA A 1 402 ? -15.789 -4.121 27.913 1.00 96.00 402 ALA A N 1
ATOM 3092 C CA . ALA A 1 402 ? -15.384 -3.183 28.951 1.00 96.00 402 ALA A CA 1
ATOM 3093 C C . ALA A 1 402 ? -15.415 -1.720 28.468 1.00 96.00 402 ALA A C 1
ATOM 3095 O O . ALA A 1 402 ? -15.911 -0.846 29.183 1.00 96.00 402 ALA A O 1
ATOM 3096 N N . VAL A 1 403 ? -14.953 -1.448 27.240 1.00 95.56 403 VAL A N 1
ATOM 3097 C CA . VAL A 1 403 ? -15.050 -0.114 26.620 1.00 95.56 403 VAL A CA 1
ATOM 3098 C C . VAL A 1 403 ? -16.519 0.282 26.423 1.00 95.56 403 VAL A C 1
ATOM 3100 O O . VAL A 1 403 ? -16.940 1.359 26.848 1.00 95.56 403 VAL A O 1
ATOM 3103 N N . MET A 1 404 ? -17.333 -0.589 25.828 1.00 94.50 404 MET A N 1
ATOM 3104 C CA . MET A 1 404 ? -18.734 -0.290 25.520 1.00 94.50 404 MET A CA 1
ATOM 3105 C C . MET A 1 404 ? -19.582 -0.079 26.781 1.00 94.50 404 MET A C 1
ATOM 3107 O O . MET A 1 404 ? -20.425 0.819 26.805 1.00 94.50 404 MET A O 1
ATOM 3111 N N . GLU A 1 405 ? -19.349 -0.845 27.849 1.00 95.12 405 GLU A N 1
ATOM 3112 C CA . GLU A 1 405 ? -20.012 -0.667 29.148 1.00 95.12 405 GLU A CA 1
ATOM 3113 C C . GLU A 1 405 ? -19.618 0.659 29.802 1.00 95.12 405 GLU A C 1
ATOM 3115 O O . GLU A 1 405 ? -20.493 1.435 30.197 1.00 95.12 405 GLU A O 1
ATOM 3120 N N . LYS A 1 406 ? -18.314 0.968 29.853 1.00 95.00 406 LYS A N 1
ATOM 3121 C CA . LYS A 1 406 ? -17.800 2.210 30.449 1.00 95.00 406 LYS A CA 1
ATOM 3122 C C . LYS A 1 406 ? -18.414 3.458 29.811 1.00 95.00 406 LYS A C 1
ATOM 3124 O O . LYS A 1 406 ? -18.730 4.422 30.510 1.00 95.00 406 LYS A O 1
ATOM 3129 N N . HIS A 1 407 ? -18.634 3.419 28.499 1.00 92.81 407 HIS A N 1
ATOM 3130 C CA . HIS A 1 407 ? -19.185 4.534 27.723 1.00 92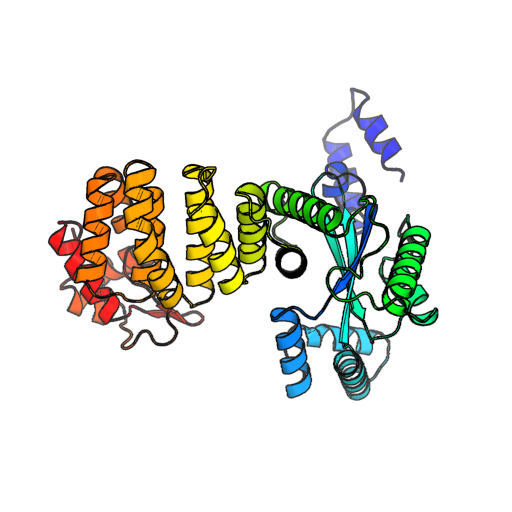.81 407 HIS A CA 1
ATOM 3131 C C . HIS A 1 407 ? -20.705 4.472 27.516 1.00 92.81 407 HIS A C 1
ATOM 3133 O O . HIS A 1 407 ? -21.270 5.370 26.882 1.00 92.81 407 HIS A O 1
ATOM 3139 N N . LYS A 1 408 ? -21.387 3.468 28.090 1.00 92.50 408 LYS A N 1
ATOM 3140 C CA . LYS A 1 408 ? -22.842 3.242 27.969 1.00 92.50 408 LYS A CA 1
ATOM 3141 C C . LYS A 1 408 ? -23.297 3.129 26.505 1.00 92.50 408 LYS A C 1
ATOM 3143 O O . LYS A 1 408 ? -24.199 3.845 26.062 1.00 92.50 408 LYS A O 1
ATOM 3148 N N . LEU A 1 409 ? -22.611 2.271 25.750 1.00 88.75 409 LEU A N 1
ATOM 3149 C CA . LEU A 1 409 ? -22.817 2.014 24.317 1.00 88.75 409 LEU A CA 1
ATOM 3150 C C . LEU A 1 409 ? -23.222 0.563 24.005 1.00 88.75 409 LEU A C 1
ATOM 3152 O O . LEU A 1 409 ? -23.420 0.225 22.840 1.00 88.75 409 LEU A O 1
ATOM 3156 N N . LEU A 1 410 ? -23.322 -0.299 25.022 1.00 82.56 410 LEU A N 1
ATOM 3157 C CA . LEU A 1 410 ? -23.602 -1.728 24.848 1.00 82.56 410 LEU A CA 1
ATOM 3158 C C . LEU A 1 410 ? -25.090 -2.046 24.567 1.00 82.56 410 LEU A C 1
ATOM 3160 O O . LEU A 1 410 ? -25.406 -3.178 24.193 1.00 82.56 410 LEU A O 1
ATOM 3164 N N . ASP A 1 411 ? -25.981 -1.065 24.718 1.00 71.44 411 ASP A N 1
ATOM 3165 C CA . ASP A 1 411 ? -27.438 -1.234 24.608 1.00 71.44 411 ASP A CA 1
ATOM 3166 C C . ASP A 1 411 ? -27.986 -1.050 23.185 1.00 71.44 411 ASP A C 1
ATOM 3168 O O . ASP A 1 411 ? -27.513 -0.144 22.453 1.00 71.44 411 ASP A O 1
#